Protein AF-A0AAV4A5M7-F1 (afdb_monomer)

Organism: NCBI:txid259542

Structure (mmCIF, N/CA/C/O backbone):
data_AF-A0AAV4A5M7-F1
#
_entry.id   AF-A0AAV4A5M7-F1
#
loop_
_atom_site.group_PDB
_atom_site.id
_atom_site.type_symbol
_atom_site.label_atom_id
_atom_site.label_alt_id
_atom_site.label_comp_id
_atom_site.label_asym_id
_atom_site.label_entity_id
_atom_site.label_seq_id
_atom_site.pdbx_PDB_ins_code
_atom_site.Cartn_x
_atom_site.Cartn_y
_atom_site.Cartn_z
_atom_site.occupancy
_atom_site.B_iso_or_equiv
_atom_site.auth_seq_id
_atom_site.auth_comp_id
_atom_site.auth_asym_id
_atom_site.auth_atom_id
_atom_site.pdbx_PDB_model_num
ATOM 1 N N . MET A 1 1 ? 33.723 -2.035 -19.414 1.00 37.41 1 MET A N 1
ATOM 2 C CA . MET A 1 1 ? 33.988 -0.591 -19.607 1.00 37.41 1 MET A CA 1
ATOM 3 C C . MET A 1 1 ? 35.367 -0.186 -19.081 1.00 37.41 1 MET A C 1
ATOM 5 O O . MET A 1 1 ? 36.107 0.415 -19.837 1.00 37.41 1 MET A O 1
ATOM 9 N N . ASN A 1 2 ? 35.773 -0.587 -17.866 1.00 36.88 2 ASN A N 1
ATOM 10 C CA . ASN A 1 2 ? 37.109 -0.257 -17.332 1.00 36.88 2 ASN A CA 1
ATOM 11 C C . ASN A 1 2 ? 38.280 -1.043 -17.969 1.00 36.88 2 ASN A C 1
ATOM 13 O O . ASN A 1 2 ? 39.365 -0.494 -18.095 1.00 36.88 2 ASN A O 1
ATOM 17 N N . SER A 1 3 ? 38.076 -2.289 -18.425 1.00 40.09 3 SER A N 1
ATOM 18 C CA . SER A 1 3 ? 39.166 -3.067 -19.054 1.00 40.09 3 SER A CA 1
ATOM 19 C C . SER A 1 3 ? 39.588 -2.509 -20.418 1.00 40.09 3 SER A C 1
ATOM 21 O O . SER A 1 3 ? 40.771 -2.465 -20.720 1.00 40.09 3 SER A O 1
ATOM 23 N N . VAL A 1 4 ? 38.630 -2.001 -21.201 1.00 41.47 4 VAL A N 1
ATOM 24 C CA . VAL A 1 4 ? 38.885 -1.367 -22.508 1.00 41.47 4 VAL A CA 1
ATOM 25 C C . VAL A 1 4 ? 39.678 -0.062 -22.344 1.00 41.47 4 VAL A C 1
ATOM 27 O O . VAL A 1 4 ? 40.533 0.251 -23.159 1.00 41.47 4 VAL A O 1
ATOM 30 N N . MET A 1 5 ? 39.452 0.678 -21.252 1.00 37.31 5 MET A N 1
ATOM 31 C CA . MET A 1 5 ? 40.224 1.884 -20.919 1.00 37.31 5 MET A CA 1
ATOM 32 C C . MET A 1 5 ? 41.653 1.569 -20.445 1.00 37.31 5 MET A C 1
ATOM 34 O O . MET A 1 5 ? 42.555 2.365 -20.683 1.00 37.31 5 MET A O 1
ATOM 38 N N . GLN A 1 6 ? 41.881 0.425 -19.794 1.00 49.59 6 GLN A N 1
ATOM 39 C CA . GLN A 1 6 ? 43.205 0.022 -19.295 1.00 49.59 6 GLN A CA 1
ATOM 40 C C . GLN A 1 6 ? 44.143 -0.423 -20.424 1.00 49.59 6 GLN A C 1
ATOM 42 O O . GLN A 1 6 ? 45.321 -0.079 -20.413 1.00 49.59 6 GLN A O 1
ATOM 47 N N . GLU A 1 7 ? 43.604 -1.107 -21.433 1.00 47.38 7 GLU A N 1
ATOM 48 C CA . GLU A 1 7 ? 44.354 -1.541 -22.619 1.00 47.38 7 GLU A CA 1
ATOM 49 C C . GLU A 1 7 ? 44.768 -0.356 -23.513 1.00 47.38 7 GLU A C 1
ATOM 51 O O . GLU A 1 7 ? 45.840 -0.364 -24.108 1.00 47.38 7 GLU A O 1
ATOM 56 N N . VAL A 1 8 ? 43.960 0.711 -23.539 1.00 40.25 8 VAL A N 1
ATOM 57 C CA . VAL A 1 8 ? 44.225 1.934 -24.321 1.00 40.25 8 VAL A CA 1
ATOM 58 C C . VAL A 1 8 ? 45.200 2.894 -23.623 1.00 40.25 8 VAL A C 1
ATOM 60 O O . VAL A 1 8 ? 45.861 3.683 -24.293 1.00 40.25 8 VAL A O 1
ATOM 63 N N . THR A 1 9 ? 45.310 2.852 -22.290 1.00 39.56 9 THR A N 1
ATOM 64 C CA . THR A 1 9 ? 46.079 3.847 -21.508 1.00 39.56 9 THR A CA 1
ATOM 65 C C . THR A 1 9 ? 47.407 3.339 -20.944 1.00 39.56 9 THR A C 1
ATOM 67 O O . THR A 1 9 ? 48.171 4.139 -20.410 1.00 39.56 9 THR A O 1
ATOM 70 N N . GLY A 1 10 ? 47.717 2.042 -21.070 1.00 37.06 10 GLY A N 1
ATOM 71 C CA . GLY A 1 10 ? 49.023 1.474 -20.698 1.00 37.06 10 GLY A CA 1
ATOM 72 C C . GLY A 1 10 ? 49.381 1.571 -19.209 1.00 37.06 10 GLY A C 1
ATOM 73 O O . GLY A 1 10 ? 50.553 1.458 -18.858 1.00 37.06 10 GLY A O 1
ATOM 74 N N . SER A 1 11 ? 48.401 1.801 -18.330 1.00 43.91 11 SER A N 1
ATOM 75 C CA . SER A 1 11 ? 48.633 2.046 -16.904 1.00 43.91 11 SER A CA 1
ATOM 76 C C . SER A 1 11 ? 48.142 0.867 -16.055 1.00 43.91 11 SER A C 1
ATOM 78 O O . SER A 1 11 ? 46.938 0.633 -15.930 1.00 43.91 11 SER A O 1
ATOM 80 N N . GLU A 1 12 ? 49.073 0.132 -15.441 1.00 40.94 12 GLU A N 1
ATOM 81 C CA . GLU A 1 12 ? 48.776 -0.946 -14.489 1.00 40.94 12 GLU A CA 1
ATOM 82 C C . GLU A 1 12 ? 48.535 -0.374 -13.085 1.00 40.94 12 GLU A C 1
ATOM 84 O O . GLU A 1 12 ? 49.472 -0.028 -12.368 1.00 40.94 12 GLU A O 1
ATOM 89 N N . ASN A 1 13 ? 47.271 -0.283 -12.663 1.00 44.12 13 ASN A N 1
ATOM 90 C CA . ASN A 1 13 ? 46.944 0.043 -11.275 1.00 44.12 13 ASN A CA 1
ATOM 91 C C . ASN A 1 13 ? 46.775 -1.240 -10.457 1.00 44.12 13 ASN A C 1
ATOM 93 O O . ASN A 1 13 ? 45.913 -2.077 -10.736 1.00 44.12 13 ASN A O 1
ATOM 97 N N . THR A 1 14 ? 47.590 -1.369 -9.415 1.00 40.16 14 THR A N 1
ATOM 98 C CA . THR A 1 14 ? 47.556 -2.461 -8.446 1.00 40.16 14 THR A CA 1
ATOM 99 C C . THR A 1 14 ? 46.265 -2.428 -7.616 1.00 40.16 14 THR A C 1
ATOM 101 O O . THR A 1 14 ? 45.921 -1.446 -6.965 1.00 40.16 14 THR A O 1
ATOM 104 N N . THR A 1 15 ? 45.530 -3.539 -7.707 1.00 46.00 15 THR A N 1
ATOM 105 C CA . THR A 1 15 ? 44.414 -4.026 -6.873 1.00 46.00 15 THR A CA 1
ATOM 106 C C . THR A 1 15 ? 43.833 -3.069 -5.821 1.00 46.00 15 THR A C 1
ATOM 108 O O . THR A 1 15 ? 44.319 -3.003 -4.693 1.00 46.00 15 THR A O 1
ATOM 111 N N . SER A 1 16 ? 42.680 -2.463 -6.130 1.00 35.56 16 SER A N 1
ATOM 112 C CA . SER A 1 16 ? 41.724 -2.007 -5.110 1.00 35.56 16 SER A CA 1
ATOM 113 C C . SER A 1 16 ? 40.509 -2.947 -5.067 1.00 35.56 16 SER A C 1
ATOM 115 O O . SER A 1 16 ? 40.141 -3.556 -6.071 1.00 35.56 16 SER A O 1
ATOM 117 N N . GLY A 1 17 ? 39.871 -3.093 -3.902 1.00 37.62 17 GLY A N 1
ATOM 118 C CA . GLY A 1 17 ? 38.748 -4.013 -3.641 1.00 37.62 17 GLY A CA 1
ATOM 119 C C . GLY A 1 17 ? 37.460 -3.786 -4.455 1.00 37.62 17 GLY A C 1
ATOM 120 O O . GLY A 1 17 ? 36.424 -4.348 -4.114 1.00 37.62 17 GLY A O 1
ATOM 121 N N . GLN A 1 18 ? 37.504 -2.998 -5.534 1.00 37.72 18 GLN A N 1
ATOM 122 C CA . GLN A 1 18 ? 36.408 -2.778 -6.485 1.00 37.72 18 GLN A CA 1
ATOM 123 C C . GLN A 1 18 ? 36.283 -3.889 -7.553 1.00 37.72 18 GLN A C 1
ATOM 125 O O . GLN A 1 18 ? 35.370 -3.856 -8.375 1.00 37.72 18 GLN A O 1
ATOM 130 N N . HIS A 1 19 ? 37.157 -4.903 -7.532 1.00 44.88 19 HIS A N 1
ATOM 131 C CA . HIS A 1 19 ? 37.256 -5.948 -8.566 1.00 44.88 19 HIS A CA 1
ATOM 132 C C . HIS A 1 19 ? 36.672 -7.320 -8.183 1.00 44.88 19 HIS A C 1
ATOM 134 O O . HIS A 1 19 ? 36.917 -8.312 -8.868 1.00 44.88 19 HIS A O 1
ATOM 140 N N . ALA A 1 20 ? 35.887 -7.423 -7.106 1.00 42.56 20 ALA A N 1
ATOM 141 C CA . ALA A 1 20 ? 35.310 -8.713 -6.712 1.00 42.56 20 ALA A CA 1
ATOM 142 C C . ALA A 1 20 ? 34.324 -9.265 -7.765 1.00 42.56 20 ALA A C 1
ATOM 144 O O . ALA A 1 20 ? 34.299 -10.473 -7.997 1.00 42.56 20 ALA A O 1
ATOM 145 N N . GLU A 1 21 ? 33.553 -8.390 -8.421 1.00 40.50 21 GLU A N 1
ATOM 146 C CA . GLU A 1 21 ? 32.524 -8.719 -9.426 1.00 40.50 21 GLU A CA 1
ATOM 147 C C . GLU A 1 21 ? 33.091 -9.134 -10.797 1.00 40.50 21 GLU A C 1
ATOM 149 O O . GLU A 1 21 ? 32.424 -9.848 -11.534 1.00 40.50 21 GLU A O 1
ATOM 154 N N . SER A 1 22 ? 34.318 -8.732 -11.139 1.00 40.53 22 SER A N 1
ATOM 155 C CA . SER A 1 22 ? 34.935 -8.915 -12.468 1.00 40.53 22 SER A CA 1
ATOM 156 C C . SER A 1 22 ? 36.070 -9.945 -12.488 1.00 40.53 22 SER A C 1
ATOM 158 O O . SER A 1 22 ? 36.848 -10.023 -13.435 1.00 40.53 22 SER A O 1
ATOM 160 N N . SER A 1 23 ? 36.167 -10.765 -11.441 1.00 50.56 23 SER A N 1
ATOM 161 C CA . SER A 1 23 ? 37.119 -11.876 -11.399 1.00 50.56 23 SER A CA 1
ATOM 162 C C . SER A 1 23 ? 36.813 -12.921 -12.480 1.00 50.56 23 SER A C 1
ATOM 164 O O . SER A 1 23 ? 35.653 -13.256 -12.731 1.00 50.56 23 SER A O 1
ATOM 166 N N . GLN A 1 24 ? 37.859 -13.500 -13.082 1.00 45.12 24 GLN A N 1
ATOM 167 C CA . GLN A 1 24 ? 37.725 -14.535 -14.120 1.00 45.12 24 GLN A CA 1
ATOM 168 C C . GLN A 1 24 ? 36.859 -15.726 -13.673 1.00 45.12 24 GLN A C 1
ATOM 170 O O . GLN A 1 24 ? 36.174 -16.336 -14.487 1.00 45.12 24 GLN A O 1
ATOM 175 N N . SER A 1 25 ? 36.838 -16.043 -12.375 1.00 45.31 25 SER A N 1
ATOM 176 C CA . SER A 1 25 ? 36.005 -17.110 -11.805 1.00 45.31 25 SER A CA 1
ATOM 177 C C . SER A 1 25 ? 34.518 -16.752 -11.701 1.00 45.31 25 SER A C 1
ATOM 179 O O . SER A 1 25 ? 33.678 -17.651 -11.677 1.00 45.31 25 SER A O 1
ATOM 181 N N . ARG A 1 26 ? 34.164 -15.464 -11.614 1.00 46.72 26 ARG A N 1
ATOM 182 C CA . ARG A 1 26 ? 32.770 -14.997 -11.693 1.00 46.72 26 ARG A CA 1
ATOM 183 C C . ARG A 1 26 ? 32.325 -14.839 -13.140 1.00 46.72 26 ARG A C 1
ATOM 185 O O . ARG A 1 26 ? 31.263 -15.338 -13.468 1.00 46.72 26 ARG A O 1
ATOM 192 N N . MET A 1 27 ? 33.183 -14.309 -14.015 1.00 46.66 27 MET A N 1
ATOM 193 C CA . MET A 1 27 ? 32.918 -14.269 -15.459 1.00 46.66 27 MET A CA 1
ATOM 194 C C . MET A 1 27 ? 32.701 -15.667 -16.050 1.00 46.66 27 MET A C 1
ATOM 196 O O . MET A 1 27 ? 31.789 -15.849 -16.844 1.00 46.66 27 MET A O 1
ATOM 200 N N . ARG A 1 28 ? 33.494 -16.669 -15.638 1.00 50.44 28 ARG A N 1
ATOM 201 C CA . ARG A 1 28 ? 33.295 -18.065 -16.066 1.00 50.44 28 ARG A CA 1
ATOM 202 C C . ARG A 1 28 ? 31.981 -18.661 -15.567 1.00 50.44 28 ARG A C 1
ATOM 204 O O . ARG A 1 28 ? 31.336 -19.366 -16.326 1.00 50.44 28 ARG A O 1
ATOM 211 N N . ARG A 1 29 ? 31.573 -18.362 -14.329 1.00 58.38 29 ARG A N 1
ATOM 212 C CA . ARG A 1 29 ? 30.274 -18.809 -13.799 1.00 58.38 29 ARG A CA 1
ATOM 213 C C . ARG A 1 29 ? 29.103 -18.121 -14.492 1.00 58.38 29 ARG A C 1
ATOM 215 O O . ARG A 1 29 ? 28.152 -18.798 -14.841 1.00 58.38 29 ARG A O 1
ATOM 222 N N . ASP A 1 30 ? 29.203 -16.822 -14.758 1.00 48.97 30 ASP A N 1
ATOM 223 C CA . ASP A 1 30 ? 28.187 -16.086 -15.517 1.00 48.97 30 ASP A CA 1
ATOM 224 C C . ASP A 1 30 ? 28.075 -16.612 -16.962 1.00 48.97 30 ASP A C 1
ATOM 226 O O . ASP A 1 30 ? 26.974 -16.708 -17.495 1.00 48.97 30 ASP A O 1
ATOM 230 N N . ASP A 1 31 ? 29.197 -16.985 -17.591 1.00 53.38 31 ASP A N 1
ATOM 231 C CA . ASP A 1 31 ? 29.249 -17.603 -18.926 1.00 53.38 31 ASP A CA 1
ATOM 232 C C . ASP A 1 31 ? 28.654 -19.025 -18.931 1.00 53.38 31 ASP A C 1
ATOM 234 O O . ASP A 1 31 ? 27.948 -19.413 -19.860 1.00 53.38 31 ASP A O 1
ATOM 238 N N . GLU A 1 32 ? 28.877 -19.796 -17.869 1.00 57.69 32 GLU A N 1
ATOM 239 C CA . GLU A 1 32 ? 28.305 -21.133 -17.680 1.00 57.69 32 GLU A CA 1
ATOM 240 C C . GLU A 1 32 ? 26.792 -21.082 -17.394 1.00 57.69 32 GLU A C 1
ATOM 242 O O . GLU A 1 32 ? 26.018 -21.795 -18.038 1.00 57.69 32 GLU A O 1
ATOM 247 N N . ASP A 1 33 ? 26.348 -20.165 -16.531 1.00 50.31 33 ASP A N 1
ATOM 248 C CA . ASP A 1 33 ? 24.932 -19.882 -16.273 1.00 50.31 33 ASP A CA 1
ATOM 249 C C . ASP A 1 33 ? 24.232 -19.353 -17.539 1.00 50.31 33 ASP A C 1
ATOM 251 O O . ASP A 1 33 ? 23.087 -19.711 -17.822 1.00 50.31 33 ASP A O 1
ATOM 255 N N . MET A 1 34 ? 24.926 -18.543 -18.347 1.00 44.94 34 MET A N 1
ATOM 256 C CA . MET A 1 34 ? 24.436 -18.042 -19.633 1.00 44.94 34 MET A CA 1
ATOM 257 C C . MET A 1 34 ? 24.297 -19.157 -20.668 1.00 44.94 34 MET A C 1
ATOM 259 O O . MET A 1 34 ? 23.249 -19.240 -21.306 1.00 44.94 34 MET A O 1
ATOM 263 N N . ARG A 1 35 ? 25.279 -20.060 -20.795 1.00 57.34 35 ARG A N 1
ATOM 264 C CA . ARG A 1 35 ? 25.126 -21.260 -21.633 1.00 57.34 35 ARG A CA 1
ATOM 265 C C . ARG A 1 35 ? 23.979 -22.130 -21.145 1.00 57.34 35 ARG A C 1
ATOM 267 O O . ARG A 1 35 ? 23.246 -22.662 -21.967 1.00 57.34 35 ARG A O 1
ATOM 274 N N . SER A 1 36 ? 23.785 -22.251 -19.836 1.00 57.25 36 SER A N 1
ATOM 275 C CA . SER A 1 36 ? 22.663 -22.998 -19.266 1.00 57.25 36 SER A CA 1
ATOM 276 C C . SER A 1 36 ? 21.312 -22.369 -19.633 1.00 57.25 36 SER A C 1
ATOM 278 O O . SER A 1 36 ? 20.412 -23.072 -20.089 1.00 57.25 36 SER A O 1
ATOM 280 N N . LEU A 1 37 ? 21.185 -21.041 -19.531 1.00 51.03 37 LEU A N 1
ATOM 281 C CA . LEU A 1 37 ? 19.976 -20.306 -19.914 1.00 51.03 37 LEU A CA 1
ATOM 282 C C . LEU A 1 37 ? 19.721 -20.342 -21.425 1.00 51.03 37 LEU A C 1
ATOM 284 O O . LEU A 1 37 ? 18.593 -20.594 -21.840 1.00 51.03 37 LEU A O 1
ATOM 288 N N . LEU A 1 38 ? 20.748 -20.118 -22.246 1.00 53.09 38 LEU A N 1
ATOM 289 C CA . LEU A 1 38 ? 20.628 -20.205 -23.700 1.00 53.09 38 LEU A CA 1
ATOM 290 C C . LEU A 1 38 ? 20.297 -21.627 -24.130 1.00 53.09 38 LEU A C 1
ATOM 292 O O . LEU A 1 38 ? 19.385 -21.801 -24.918 1.00 53.09 38 LEU A O 1
ATOM 296 N N . ASN A 1 39 ? 20.940 -22.652 -23.569 1.00 59.16 39 ASN A N 1
ATOM 297 C CA . ASN A 1 39 ? 20.575 -24.041 -23.846 1.00 59.16 39 ASN A CA 1
ATOM 298 C C . ASN A 1 39 ? 19.143 -24.343 -23.395 1.00 59.16 39 ASN A C 1
ATOM 300 O O . ASN A 1 39 ? 18.428 -25.058 -24.091 1.00 59.16 39 ASN A O 1
ATOM 304 N N . PHE A 1 40 ? 18.695 -23.793 -22.263 1.00 54.97 40 PHE A N 1
ATOM 305 C CA . PHE A 1 40 ? 17.314 -23.932 -21.809 1.00 54.97 40 PHE A CA 1
ATOM 306 C C . PHE A 1 40 ? 16.330 -23.295 -22.796 1.00 54.97 40 PHE A C 1
ATOM 308 O O . PHE A 1 40 ? 15.373 -23.957 -23.172 1.00 54.97 40 PHE A O 1
ATOM 315 N N . LEU A 1 41 ? 16.575 -22.062 -23.249 1.00 52.72 41 LEU A N 1
ATOM 316 C CA . LEU A 1 41 ? 15.697 -21.350 -24.186 1.00 52.72 41 LEU A CA 1
ATOM 317 C C . LEU A 1 41 ? 15.788 -21.892 -25.620 1.00 52.72 41 LEU A C 1
ATOM 319 O O . LEU A 1 41 ? 14.773 -21.981 -26.288 1.00 52.72 41 LEU A O 1
ATOM 323 N N . LEU A 1 42 ? 16.965 -22.322 -26.082 1.00 56.66 42 LEU A N 1
ATOM 324 C CA . LEU A 1 42 ? 17.160 -22.926 -27.407 1.00 56.66 42 LEU A CA 1
ATOM 325 C C . LEU A 1 42 ? 16.553 -24.331 -27.492 1.00 56.66 42 LEU A C 1
ATOM 327 O O . LEU A 1 42 ? 16.027 -24.710 -28.531 1.00 56.66 42 LEU A O 1
ATOM 331 N N . SER A 1 43 ? 16.611 -25.115 -26.408 1.00 51.25 43 SER A N 1
ATOM 332 C CA . SER A 1 43 ? 15.965 -26.438 -26.356 1.00 51.25 43 SER A CA 1
ATOM 333 C C . SER A 1 43 ? 14.478 -26.379 -25.998 1.00 51.25 43 SER A C 1
ATOM 335 O O . SER A 1 43 ? 13.777 -27.385 -26.120 1.00 51.25 43 SER A O 1
ATOM 337 N N . ARG A 1 44 ? 13.996 -25.233 -25.503 1.00 55.19 44 ARG A N 1
ATOM 338 C CA . ARG A 1 44 ? 12.624 -25.020 -25.021 1.00 55.19 44 ARG A CA 1
ATOM 339 C C . ARG A 1 44 ? 12.186 -23.603 -25.367 1.00 55.19 44 ARG A C 1
ATOM 341 O O . ARG A 1 44 ? 11.906 -22.814 -24.465 1.00 55.19 44 ARG A O 1
ATOM 348 N N . ASP A 1 45 ? 12.174 -23.292 -26.658 1.00 58.50 45 ASP A N 1
ATOM 349 C CA . ASP A 1 45 ? 11.713 -21.996 -27.145 1.00 58.50 45 ASP A CA 1
ATOM 350 C C . ASP A 1 45 ? 10.236 -21.824 -26.752 1.00 58.50 45 ASP A C 1
ATOM 352 O O . ASP A 1 45 ? 9.390 -22.582 -27.232 1.00 58.50 45 ASP A O 1
ATOM 356 N N . PRO A 1 46 ? 9.900 -20.884 -25.850 1.00 51.94 46 PRO A N 1
ATOM 357 C CA . PRO A 1 46 ? 8.529 -20.696 -25.402 1.00 51.94 46 PRO A CA 1
ATOM 358 C C . PRO A 1 46 ? 7.644 -19.993 -26.447 1.00 51.94 46 PRO A C 1
ATOM 360 O O . PRO A 1 46 ? 6.454 -19.825 -26.185 1.00 51.94 46 PRO A O 1
ATOM 363 N N . PHE A 1 47 ? 8.196 -19.597 -27.604 1.00 53.16 47 PHE A N 1
ATOM 364 C CA . PHE A 1 47 ? 7.465 -19.022 -28.746 1.00 53.16 47 PHE A CA 1
ATOM 365 C C . PHE A 1 47 ? 7.476 -19.911 -29.982 1.00 53.16 47 PHE A C 1
ATOM 367 O O . PHE A 1 47 ? 6.809 -19.579 -30.965 1.00 53.16 47 PHE A O 1
ATOM 374 N N . ALA A 1 48 ? 8.201 -21.031 -29.953 1.00 60.16 48 ALA A N 1
ATOM 375 C CA . ALA A 1 48 ? 8.046 -22.037 -30.984 1.00 60.16 48 ALA A CA 1
ATOM 376 C C . ALA A 1 48 ? 6.600 -22.534 -30.943 1.00 60.16 48 ALA A C 1
ATOM 378 O O . ALA A 1 48 ? 6.055 -22.831 -29.878 1.00 60.16 48 ALA A O 1
ATOM 379 N N . TRP A 1 49 ? 5.970 -22.585 -32.112 1.00 51.06 49 TRP A N 1
ATOM 380 C CA . TRP A 1 49 ? 4.617 -23.098 -32.227 1.00 51.06 49 TRP A CA 1
ATOM 381 C C . TRP A 1 49 ? 4.613 -24.574 -31.804 1.00 51.06 49 TRP A C 1
ATOM 383 O O . TRP A 1 49 ? 5.238 -25.417 -32.447 1.00 51.06 49 TRP A O 1
ATOM 393 N N . ASP A 1 50 ? 3.953 -24.856 -30.685 1.00 63.97 50 ASP A N 1
ATOM 394 C CA . ASP A 1 50 ? 3.801 -26.177 -30.079 1.00 63.97 50 ASP A CA 1
ATOM 395 C C . ASP A 1 50 ? 2.311 -26.332 -29.743 1.00 63.97 50 ASP A C 1
ATOM 397 O O . ASP A 1 50 ? 1.719 -25.465 -29.096 1.00 63.97 50 ASP A O 1
ATOM 401 N N . GLU A 1 51 ? 1.681 -27.411 -30.215 1.00 64.19 51 GLU A N 1
ATOM 402 C CA . GLU A 1 51 ? 0.275 -27.718 -29.908 1.00 64.19 51 GLU A CA 1
ATOM 403 C C . GLU A 1 51 ? 0.082 -28.087 -28.427 1.00 64.19 51 GLU A C 1
ATOM 405 O O . GLU A 1 51 ? -1.043 -28.115 -27.926 1.00 64.19 51 GLU A O 1
ATOM 410 N N . THR A 1 52 ? 1.171 -28.378 -27.708 1.00 67.94 52 THR A N 1
ATOM 411 C CA . THR A 1 52 ? 1.142 -28.794 -26.310 1.00 67.94 52 THR A CA 1
ATOM 412 C C . THR A 1 52 ? 1.396 -27.625 -25.356 1.00 67.94 52 THR A C 1
ATOM 414 O O . THR A 1 52 ? 2.328 -26.835 -25.509 1.00 67.94 52 THR A O 1
ATOM 417 N N . LEU A 1 53 ? 0.582 -27.519 -24.303 1.00 65.56 53 LEU A N 1
ATOM 418 C CA . LEU A 1 53 ? 0.786 -26.508 -23.264 1.00 65.56 53 LEU A CA 1
ATOM 419 C C . LEU A 1 53 ? 1.988 -26.882 -22.407 1.00 65.56 53 LEU A C 1
ATOM 421 O O . LEU A 1 53 ? 2.069 -28.001 -21.917 1.00 65.56 53 LEU A O 1
ATOM 425 N N . ARG A 1 54 ? 2.910 -25.952 -22.158 1.00 65.12 54 ARG A N 1
ATOM 426 C CA . ARG A 1 54 ? 4.120 -26.222 -21.369 1.00 65.12 54 ARG A CA 1
ATOM 427 C C . ARG A 1 54 ? 4.317 -25.183 -20.277 1.00 65.12 54 ARG A C 1
ATOM 429 O O . ARG A 1 54 ? 4.183 -23.984 -20.499 1.00 65.12 54 ARG A O 1
ATOM 436 N N . SER A 1 55 ? 4.685 -25.630 -19.078 1.00 61.06 55 SER A N 1
ATOM 437 C CA . SER A 1 55 ? 5.108 -24.710 -18.019 1.00 61.06 55 SER A CA 1
ATOM 438 C C . SER A 1 55 ? 6.461 -24.100 -18.360 1.00 61.06 55 SER A C 1
ATOM 440 O O . SER A 1 55 ? 7.459 -24.808 -18.461 1.00 61.06 55 SER A O 1
ATOM 442 N N . ILE A 1 56 ? 6.517 -22.772 -18.436 1.00 53.12 56 ILE A N 1
ATOM 443 C CA . ILE A 1 56 ? 7.760 -22.014 -18.643 1.00 53.12 56 ILE A CA 1
ATOM 444 C C . ILE A 1 56 ? 8.721 -22.185 -17.449 1.00 53.12 56 ILE A C 1
ATOM 446 O O . ILE A 1 56 ? 9.938 -22.171 -17.609 1.00 53.12 56 ILE A O 1
ATOM 450 N N . SER A 1 57 ? 8.194 -22.398 -16.237 1.00 46.62 57 SER A N 1
ATOM 451 C CA . SER A 1 57 ? 9.004 -22.478 -15.012 1.00 46.62 57 SER A CA 1
ATOM 452 C C . SER A 1 57 ? 9.641 -23.852 -14.776 1.00 46.62 57 SER A C 1
ATOM 454 O O . SER A 1 57 ? 10.708 -23.937 -14.165 1.00 46.62 57 SER A O 1
ATOM 456 N N . THR A 1 58 ? 9.001 -24.928 -15.246 1.00 53.41 58 THR A N 1
ATOM 457 C CA . THR A 1 58 ? 9.451 -26.318 -15.037 1.00 53.41 58 THR A CA 1
ATOM 458 C C . THR A 1 58 ? 9.820 -27.033 -16.336 1.00 53.41 58 THR A C 1
ATOM 460 O O . THR A 1 58 ? 10.523 -28.041 -16.302 1.00 53.41 58 THR A O 1
ATOM 463 N N . GLY A 1 59 ? 9.379 -26.522 -17.487 1.00 54.06 59 GLY A N 1
ATOM 464 C CA . GLY A 1 59 ? 9.478 -27.184 -18.787 1.00 54.06 59 GLY A CA 1
ATOM 465 C C . GLY A 1 59 ? 8.577 -28.411 -18.932 1.00 54.06 59 GLY A C 1
ATOM 466 O O . GLY A 1 59 ? 8.724 -29.135 -19.910 1.00 54.06 59 GLY A O 1
ATOM 467 N N . VAL A 1 60 ? 7.685 -28.666 -17.968 1.00 60.78 60 VAL A N 1
ATOM 468 C CA . VAL A 1 60 ? 6.760 -29.806 -17.994 1.00 60.78 60 VAL A CA 1
ATOM 469 C C . VAL A 1 60 ? 5.659 -29.524 -19.006 1.00 60.78 60 VAL A C 1
ATOM 471 O O . VAL A 1 60 ? 4.989 -28.493 -18.909 1.00 60.78 60 VAL A O 1
ATOM 474 N N . THR A 1 61 ? 5.491 -30.432 -19.961 1.00 67.19 61 THR A N 1
ATOM 475 C CA . THR A 1 61 ? 4.352 -30.441 -20.876 1.00 67.19 61 THR A CA 1
ATOM 476 C C . THR A 1 61 ? 3.113 -30.895 -20.120 1.00 67.19 61 THR A C 1
ATOM 478 O O . THR A 1 61 ? 3.153 -31.852 -19.346 1.00 67.19 61 THR A O 1
ATOM 481 N N . ALA A 1 62 ? 2.034 -30.158 -20.301 1.00 67.44 62 ALA A N 1
ATOM 482 C CA . ALA A 1 62 ? 0.773 -30.379 -19.650 1.00 67.44 62 ALA A CA 1
ATOM 483 C C . ALA A 1 62 ? 0.090 -31.623 -20.207 1.00 67.44 62 ALA A C 1
ATOM 485 O O . ALA A 1 62 ? 0.151 -31.914 -21.401 1.00 67.44 62 ALA A O 1
ATOM 486 N N . ASP A 1 63 ? -0.567 -32.348 -19.310 1.00 69.81 63 ASP A N 1
ATOM 487 C CA . ASP A 1 63 ? -1.451 -33.443 -19.683 1.00 69.81 63 ASP A CA 1
ATOM 488 C C . ASP A 1 63 ? -2.659 -32.896 -20.468 1.00 69.81 63 ASP A C 1
ATOM 490 O O . ASP A 1 63 ? -3.052 -31.744 -20.285 1.00 69.81 63 ASP A O 1
ATOM 494 N N . GLN A 1 64 ? -3.286 -33.724 -21.302 1.00 71.62 64 GLN A N 1
ATOM 495 C CA . GLN A 1 64 ? -4.418 -33.351 -22.162 1.00 71.62 64 GLN A CA 1
ATOM 496 C C . GLN A 1 64 ? -5.625 -32.814 -21.377 1.00 71.62 64 GLN A C 1
ATOM 498 O O . GLN A 1 64 ? -6.484 -32.134 -21.932 1.00 71.62 64 GLN A O 1
ATOM 503 N N . ILE A 1 65 ? -5.701 -33.122 -20.080 1.00 71.00 65 ILE A N 1
ATOM 504 C CA . ILE A 1 65 ? -6.751 -32.632 -19.182 1.00 71.00 65 ILE A CA 1
ATOM 505 C C . ILE A 1 65 ? -6.553 -31.173 -18.753 1.00 71.00 65 ILE A C 1
ATOM 507 O O . ILE A 1 65 ? -7.478 -30.588 -18.203 1.00 71.00 65 ILE A O 1
ATOM 511 N N . VAL A 1 66 ? -5.361 -30.603 -18.940 1.00 74.56 66 VAL A N 1
ATOM 512 C CA . VAL A 1 66 ? -5.005 -29.245 -18.519 1.00 74.56 66 VAL A CA 1
ATOM 513 C C . VAL A 1 66 ? -5.449 -28.251 -19.590 1.00 74.56 66 VAL A C 1
ATOM 515 O O . VAL A 1 66 ? -5.090 -28.395 -20.752 1.00 74.56 66 VAL A O 1
ATOM 518 N N . SER A 1 67 ? -6.200 -27.221 -19.198 1.00 76.50 67 SER A N 1
ATOM 519 C CA . SER A 1 67 ? -6.861 -26.302 -20.137 1.00 76.50 67 SER A CA 1
ATOM 520 C C . SER A 1 67 ? -6.798 -24.796 -19.777 1.00 76.50 67 SER A C 1
ATOM 522 O O . SER A 1 67 ? -7.813 -24.102 -19.915 1.00 76.50 67 SER A O 1
ATOM 524 N N . PRO A 1 68 ? -5.685 -24.252 -19.234 1.00 74.38 68 PRO A N 1
ATOM 525 C CA . PRO A 1 68 ? -5.572 -22.846 -18.840 1.00 74.38 68 PRO A CA 1
ATOM 526 C C . PRO A 1 68 ? -5.665 -21.862 -20.010 1.00 74.38 68 PRO A C 1
ATOM 528 O O . PRO A 1 68 ? -6.123 -20.739 -19.826 1.00 74.38 68 PRO A O 1
ATOM 531 N N . ASP A 1 69 ? -5.276 -22.281 -21.206 1.00 74.88 69 ASP A N 1
ATOM 532 C CA . ASP A 1 69 ? -5.435 -21.557 -22.469 1.00 74.88 69 ASP A CA 1
ATOM 533 C C . ASP A 1 69 ? -6.904 -21.258 -22.804 1.00 74.88 69 ASP A C 1
ATOM 535 O O . ASP A 1 69 ? -7.231 -20.191 -23.321 1.00 74.88 69 ASP A O 1
ATOM 539 N N . ARG A 1 70 ? -7.815 -22.151 -22.407 1.00 74.88 70 ARG A N 1
ATOM 540 C CA . ARG A 1 70 ? -9.263 -22.022 -22.630 1.00 74.88 70 ARG A CA 1
ATOM 541 C C . ARG A 1 70 ? -9.985 -21.269 -21.515 1.00 74.88 70 ARG A C 1
ATOM 543 O O . ARG A 1 70 ? -11.216 -21.252 -21.474 1.00 74.88 70 ARG A O 1
ATOM 550 N N . ALA A 1 71 ? -9.255 -20.619 -20.605 1.00 78.44 71 ALA A N 1
ATOM 551 C CA . ALA A 1 71 ? -9.845 -19.980 -19.428 1.00 78.44 71 ALA A CA 1
ATOM 552 C C . ALA A 1 71 ? -10.926 -18.947 -19.760 1.00 78.44 71 ALA A C 1
ATOM 554 O O . ALA A 1 71 ? -11.931 -18.856 -19.055 1.00 78.44 71 ALA A O 1
ATOM 555 N N . LYS A 1 72 ? -10.755 -18.210 -20.861 1.00 72.62 72 LYS A N 1
ATOM 556 C CA . LYS A 1 72 ? -11.745 -17.241 -21.338 1.00 72.62 72 LYS A CA 1
ATOM 557 C C . LYS A 1 72 ? -13.044 -17.920 -21.784 1.00 72.62 72 LYS A C 1
ATOM 559 O O . LYS A 1 72 ? -14.119 -17.486 -21.385 1.00 72.62 72 LYS A O 1
ATOM 564 N N . GLU A 1 73 ? -12.952 -18.988 -22.572 1.00 82.25 73 GLU A N 1
ATOM 565 C CA . GLU A 1 73 ? -14.112 -19.749 -23.059 1.00 82.25 73 GLU A CA 1
ATOM 566 C C . GLU A 1 73 ? -14.877 -20.402 -21.906 1.00 82.25 73 GLU A C 1
ATOM 568 O O . GLU A 1 73 ? -16.096 -20.277 -21.813 1.00 82.25 73 GLU A O 1
ATOM 573 N N . VAL A 1 74 ? -14.145 -21.042 -20.989 1.00 82.62 74 VAL A N 1
ATOM 574 C CA . VAL A 1 74 ? -14.713 -21.662 -19.785 1.00 82.62 74 VAL A CA 1
ATOM 575 C C . VAL A 1 74 ? -15.384 -20.606 -18.904 1.00 82.62 74 VAL A C 1
ATOM 577 O O . VAL A 1 74 ? -16.489 -20.824 -18.416 1.00 82.62 74 VAL A O 1
ATOM 580 N N . GLY A 1 75 ? -14.766 -19.431 -18.756 1.00 81.06 75 GLY A N 1
ATOM 581 C CA . GLY A 1 75 ? -15.356 -18.296 -18.048 1.00 81.06 75 GLY A CA 1
ATOM 582 C C . GLY A 1 75 ? -16.683 -17.841 -18.659 1.00 81.06 75 GLY A C 1
ATOM 583 O O . GLY A 1 75 ? -17.657 -17.672 -17.929 1.00 81.06 75 GLY A O 1
ATOM 584 N N . TYR A 1 76 ? -16.763 -17.706 -19.987 1.00 83.88 76 TYR A N 1
ATOM 585 C CA . TYR A 1 76 ? -18.020 -17.364 -20.662 1.00 83.88 76 TYR A CA 1
ATOM 586 C C . TYR A 1 76 ? -19.092 -18.445 -20.509 1.00 83.88 76 TYR A C 1
ATOM 588 O O . TYR A 1 76 ? -20.246 -18.106 -20.269 1.00 83.88 76 TYR A O 1
ATOM 596 N N . ALA A 1 77 ? -18.729 -19.726 -20.586 1.00 83.94 77 ALA A N 1
ATOM 597 C CA . ALA A 1 77 ? -19.675 -20.821 -20.369 1.00 83.94 77 ALA A CA 1
ATOM 598 C C . ALA A 1 77 ? -20.248 -20.811 -18.940 1.00 83.94 77 ALA A C 1
ATOM 600 O O . ALA A 1 77 ? -21.448 -21.011 -18.750 1.00 83.94 77 ALA A O 1
ATOM 601 N N . ILE A 1 78 ? -19.411 -20.511 -17.939 1.00 83.56 78 ILE A N 1
ATOM 602 C CA . ILE A 1 78 ? -19.857 -20.337 -16.552 1.00 83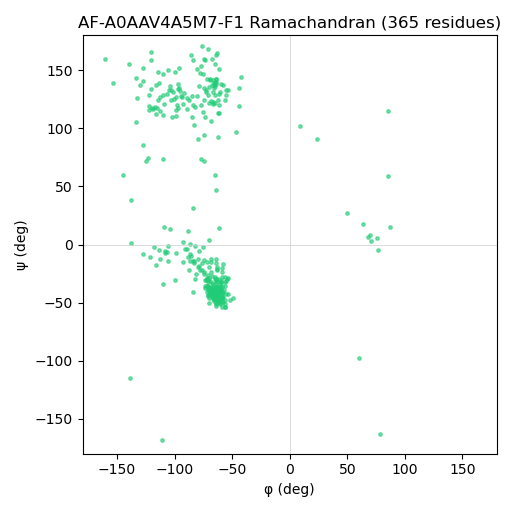.56 78 ILE A CA 1
ATOM 603 C C . ILE A 1 78 ? -20.806 -19.137 -16.445 1.00 83.56 78 ILE A C 1
ATOM 605 O O . ILE A 1 78 ? -21.876 -19.265 -15.858 1.00 83.56 78 ILE A O 1
ATOM 609 N N . LEU A 1 79 ? -20.466 -17.994 -17.046 1.00 83.19 79 LEU A N 1
ATOM 610 C CA . LEU A 1 79 ? -21.338 -16.813 -17.047 1.00 83.19 79 LEU A CA 1
ATOM 611 C C . LEU A 1 79 ? -22.689 -17.083 -17.723 1.00 83.19 79 LEU A C 1
ATOM 613 O O . LEU A 1 79 ? -23.715 -16.601 -17.251 1.00 83.19 79 LEU A O 1
ATOM 617 N N . GLU A 1 80 ? -22.711 -17.885 -18.785 1.00 84.44 80 GLU A N 1
ATOM 618 C CA . GLU A 1 80 ? -23.955 -18.294 -19.439 1.00 84.44 80 GLU A CA 1
ATOM 619 C C . GLU A 1 80 ? -24.805 -19.174 -18.516 1.00 84.44 80 GLU A C 1
ATOM 621 O O . GLU A 1 80 ? -26.004 -18.951 -18.385 1.00 84.44 80 GLU A O 1
ATOM 626 N N . SER A 1 81 ? -24.184 -20.110 -17.790 1.00 81.56 81 SER A N 1
ATOM 627 C CA . SER A 1 81 ? -24.881 -20.952 -16.804 1.00 81.56 81 SER A CA 1
ATOM 628 C C . SER A 1 81 ? -25.380 -20.194 -15.564 1.00 81.56 81 SER A C 1
ATOM 630 O O . SER A 1 81 ? -26.187 -20.718 -14.794 1.00 81.56 81 SER A O 1
ATOM 632 N N . MET A 1 82 ? -24.926 -18.952 -15.373 1.00 82.25 82 MET A N 1
ATOM 633 C CA . MET A 1 82 ? -25.424 -18.053 -14.332 1.00 82.25 82 MET A CA 1
ATOM 634 C C . MET A 1 82 ? -26.688 -17.298 -14.752 1.00 82.25 82 MET A C 1
ATOM 636 O O . MET A 1 82 ? -27.351 -16.729 -13.882 1.00 82.25 82 MET A O 1
ATOM 640 N N . LYS A 1 83 ? -27.041 -17.277 -16.045 1.00 76.25 83 LYS A N 1
ATOM 641 C CA . LYS A 1 83 ? -28.305 -16.677 -16.480 1.00 76.25 83 LYS A CA 1
ATOM 642 C C . LYS A 1 83 ? -29.464 -17.402 -15.798 1.00 76.25 83 LYS A C 1
ATOM 644 O O . LYS A 1 83 ? -29.435 -18.616 -15.617 1.00 76.25 83 LYS A O 1
ATOM 649 N N . ASP A 1 84 ? -30.435 -16.617 -15.347 1.00 77.69 84 ASP A N 1
ATOM 650 C CA . ASP A 1 84 ? -31.640 -17.065 -14.638 1.00 77.69 84 ASP A CA 1
ATOM 651 C C . ASP A 1 84 ? -31.421 -17.652 -13.229 1.00 77.69 84 ASP A C 1
ATOM 653 O O . ASP A 1 84 ? -32.378 -18.081 -12.584 1.00 77.69 84 ASP A O 1
ATOM 657 N N . ASN A 1 85 ? -30.195 -17.588 -12.693 1.00 76.81 85 ASN A N 1
ATOM 658 C CA . ASN A 1 85 ? -29.895 -17.926 -11.302 1.00 76.81 85 ASN A CA 1
ATOM 659 C C . ASN A 1 85 ? -29.669 -16.664 -10.458 1.00 76.81 85 ASN A C 1
ATOM 661 O O . ASN A 1 85 ? -28.951 -15.741 -10.848 1.00 76.81 85 ASN A O 1
ATOM 665 N N . ALA A 1 86 ? -30.238 -16.629 -9.251 1.00 76.38 86 ALA A N 1
ATOM 666 C CA . ALA A 1 86 ? -29.920 -15.579 -8.293 1.00 76.38 86 ALA A CA 1
ATOM 667 C C . ALA A 1 86 ? -28.449 -15.696 -7.856 1.00 76.38 86 ALA A C 1
ATOM 669 O O . ALA A 1 86 ? -27.970 -16.778 -7.515 1.00 76.38 86 ALA A O 1
ATOM 670 N N . VAL A 1 87 ? -27.736 -14.565 -7.812 1.00 68.06 87 VAL A N 1
ATOM 671 C CA . VAL A 1 87 ? -26.286 -14.500 -7.521 1.00 68.06 87 VAL A CA 1
ATOM 672 C C . VAL A 1 87 ? -25.906 -15.200 -6.206 1.00 68.06 87 VAL A C 1
ATOM 674 O O . VAL A 1 87 ? -24.800 -15.715 -6.082 1.00 68.06 87 VAL A O 1
ATOM 677 N N . LYS A 1 88 ? -26.818 -15.242 -5.226 1.00 73.25 88 LYS A N 1
ATOM 678 C CA . LYS A 1 88 ? -26.592 -15.872 -3.915 1.00 73.25 88 LYS A CA 1
ATOM 679 C C . LYS A 1 88 ? -26.732 -17.398 -3.916 1.00 73.25 88 LYS A C 1
ATOM 681 O O . LYS A 1 88 ? -26.212 -18.033 -3.005 1.00 73.25 88 LYS A O 1
ATOM 686 N N . ASP A 1 89 ? -27.397 -17.962 -4.920 1.00 74.75 89 ASP A N 1
ATOM 687 C CA . ASP A 1 89 ? -27.773 -19.379 -4.958 1.00 74.75 89 ASP A CA 1
ATOM 688 C C . ASP A 1 89 ? -26.905 -20.183 -5.942 1.00 74.75 89 ASP A C 1
ATOM 690 O O . ASP A 1 89 ? -26.864 -21.416 -5.899 1.00 74.75 89 ASP A O 1
ATOM 694 N N . TYR A 1 90 ? -26.158 -19.496 -6.811 1.00 76.44 90 TYR A N 1
ATOM 695 C CA . TYR A 1 90 ? -25.261 -20.137 -7.764 1.00 76.44 90 TYR A CA 1
ATOM 696 C C . TYR A 1 90 ? -23.961 -20.607 -7.093 1.00 76.44 90 TYR A C 1
ATOM 698 O O . TYR A 1 90 ? -23.185 -19.814 -6.560 1.00 76.44 90 TYR A O 1
ATOM 706 N N . THR A 1 91 ? -23.689 -21.913 -7.152 1.00 76.94 91 THR A N 1
ATOM 707 C CA . THR A 1 91 ? -22.461 -22.513 -6.608 1.00 76.94 91 THR A CA 1
ATOM 708 C C . THR A 1 91 ? -21.542 -22.981 -7.731 1.00 76.94 91 THR A C 1
ATOM 710 O O . THR A 1 91 ? -21.901 -23.869 -8.505 1.00 76.94 91 THR A O 1
ATOM 713 N N . PHE A 1 92 ? -20.317 -22.452 -7.773 1.00 76.00 92 PHE A N 1
ATOM 714 C CA . PHE A 1 92 ? -19.300 -22.878 -8.734 1.00 76.00 92 PHE A CA 1
ATOM 715 C C . PHE A 1 92 ? -18.878 -24.331 -8.502 1.00 76.00 92 PHE A C 1
ATOM 717 O O . PHE A 1 92 ? -18.475 -24.723 -7.403 1.00 76.00 92 PHE A O 1
ATOM 724 N N . ARG A 1 93 ? -18.912 -25.138 -9.562 1.00 73.12 93 ARG A N 1
ATOM 725 C CA . ARG A 1 93 ? -18.517 -26.546 -9.510 1.00 73.12 93 ARG A CA 1
ATOM 726 C C . ARG A 1 93 ? -17.090 -26.707 -10.014 1.00 73.12 93 ARG A C 1
ATOM 728 O O . ARG A 1 93 ? -16.780 -26.348 -11.141 1.00 73.12 93 ARG A O 1
ATOM 735 N N . ARG A 1 94 ? -16.228 -27.345 -9.216 1.00 67.75 94 ARG A N 1
ATOM 736 C CA . ARG A 1 94 ? -14.814 -27.587 -9.578 1.00 67.75 94 ARG A CA 1
ATOM 737 C C . ARG A 1 94 ? -14.621 -28.328 -10.905 1.00 67.75 94 ARG A C 1
ATOM 739 O O . ARG A 1 94 ? -13.634 -28.088 -11.579 1.00 67.75 94 ARG A O 1
ATOM 746 N N . LYS A 1 95 ? -15.552 -29.210 -11.283 1.00 73.69 95 LYS A N 1
ATOM 747 C CA . LYS A 1 95 ? -15.516 -29.946 -12.562 1.00 73.69 95 LYS A CA 1
ATOM 748 C C . LYS A 1 95 ? -15.776 -29.070 -13.797 1.00 73.69 95 LYS A C 1
ATOM 750 O O . LYS A 1 95 ? -15.481 -29.496 -14.902 1.00 73.69 95 LYS A O 1
ATOM 755 N N . GLU A 1 96 ? -16.380 -27.900 -13.603 1.00 74.12 96 GLU A N 1
ATOM 756 C CA . GLU A 1 96 ? -16.714 -26.933 -14.658 1.00 74.12 96 GLU A CA 1
ATOM 757 C C . GLU A 1 96 ? -15.668 -25.808 -14.735 1.00 74.12 96 GLU A C 1
ATOM 759 O O . GLU A 1 96 ? -15.708 -24.985 -15.641 1.00 74.12 96 GLU A O 1
ATOM 764 N N . GLN A 1 97 ? -14.724 -25.769 -13.789 1.00 78.94 97 GLN A N 1
ATOM 765 C CA . GLN A 1 97 ? -13.623 -24.814 -13.772 1.00 78.94 97 GLN A CA 1
ATOM 766 C C . GLN A 1 97 ? -12.460 -25.296 -14.640 1.00 78.94 97 GLN A C 1
ATOM 768 O O . GLN A 1 97 ? -12.282 -26.486 -14.894 1.00 78.94 97 GLN A O 1
ATOM 773 N N . VAL A 1 98 ? -11.630 -24.339 -15.041 1.00 74.38 98 VAL A N 1
ATOM 774 C CA . VAL A 1 98 ? -10.373 -24.576 -15.749 1.00 74.38 98 VAL A CA 1
ATOM 775 C C . VAL A 1 98 ? -9.479 -25.520 -14.952 1.00 74.38 98 VAL A C 1
ATOM 777 O O . VAL A 1 98 ? -9.180 -25.273 -13.781 1.00 74.38 98 VAL A O 1
ATOM 780 N N . VAL A 1 99 ? -8.997 -26.572 -15.609 1.00 70.56 99 VAL A N 1
ATOM 781 C CA . VAL A 1 99 ? -8.020 -27.485 -15.022 1.00 70.56 99 VAL A CA 1
ATOM 782 C C . VAL A 1 99 ? -6.635 -26.895 -15.240 1.00 70.56 99 VAL A C 1
ATOM 784 O O . VAL A 1 99 ? -6.134 -26.814 -16.359 1.00 70.56 99 VAL A O 1
ATOM 787 N N . THR A 1 100 ? -6.014 -26.442 -14.161 1.00 67.94 100 THR A N 1
ATOM 788 C CA . THR A 1 100 ? -4.634 -25.961 -14.184 1.00 67.94 100 THR A CA 1
ATOM 789 C C . THR A 1 100 ? -3.666 -27.128 -14.005 1.00 67.94 100 THR A C 1
ATOM 791 O O . THR A 1 100 ? -4.052 -28.208 -13.551 1.00 67.94 100 THR A O 1
ATOM 794 N N . MET A 1 101 ? -2.389 -26.925 -14.339 1.00 61.84 101 MET A N 1
ATOM 795 C CA . MET A 1 101 ? -1.343 -27.892 -14.000 1.00 61.84 101 MET A CA 1
ATOM 796 C C . MET A 1 101 ? -1.220 -28.028 -12.480 1.00 61.84 101 MET A C 1
AT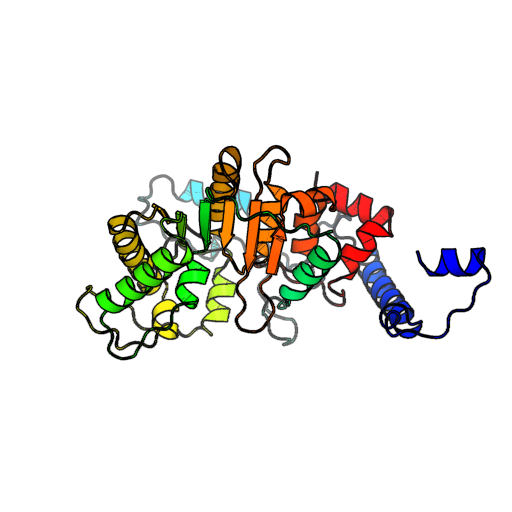OM 798 O O . MET A 1 101 ? -0.519 -27.265 -11.817 1.00 61.84 101 MET A O 1
ATOM 802 N N . GLY A 1 102 ? -1.938 -29.001 -11.924 1.00 50.84 102 GLY A N 1
ATOM 803 C CA . GLY A 1 102 ? -1.824 -29.424 -10.538 1.00 50.84 102 GLY A CA 1
ATOM 804 C C . GLY A 1 102 ? -0.603 -30.322 -10.353 1.00 50.84 102 GLY A C 1
ATOM 805 O O . GLY A 1 102 ? -0.365 -31.225 -11.146 1.00 50.84 102 GLY A O 1
ATOM 806 N N . VAL A 1 103 ? 0.151 -30.085 -9.278 1.00 42.75 103 VAL A N 1
ATOM 807 C CA . VAL A 1 103 ? 1.382 -30.778 -8.849 1.00 42.75 103 VAL A CA 1
ATOM 808 C C . VAL A 1 103 ? 1.125 -32.250 -8.472 1.00 42.75 103 VAL A C 1
ATOM 810 O O . VAL A 1 103 ? 1.339 -32.671 -7.335 1.00 42.75 103 VAL A O 1
ATOM 813 N N . LYS A 1 104 ? 0.624 -33.068 -9.395 1.00 35.78 104 LYS A N 1
ATOM 814 C CA . LYS A 1 104 ? 0.500 -34.513 -9.203 1.00 35.78 104 LYS A CA 1
ATOM 815 C C . LYS A 1 104 ? 1.398 -35.222 -10.209 1.00 35.78 104 LYS A C 1
ATOM 817 O O . LYS A 1 104 ? 1.135 -35.196 -11.398 1.00 35.78 104 LYS A O 1
ATOM 822 N N . ALA A 1 105 ? 2.429 -35.866 -9.659 1.00 31.59 105 ALA A N 1
ATOM 823 C CA . ALA A 1 105 ? 3.422 -36.720 -10.318 1.00 31.59 105 ALA A CA 1
ATOM 824 C C . ALA A 1 105 ? 4.650 -36.030 -10.947 1.00 31.59 105 ALA A C 1
ATOM 826 O O . ALA A 1 105 ? 4.995 -36.250 -12.098 1.00 31.59 105 ALA A O 1
ATOM 827 N N . SER A 1 106 ? 5.414 -35.305 -10.130 1.00 27.05 106 SER A N 1
ATOM 828 C CA . SER A 1 106 ? 6.876 -35.244 -10.286 1.00 27.05 106 SER A CA 1
ATOM 829 C C . SER A 1 106 ? 7.503 -34.939 -8.923 1.00 27.05 106 SER A C 1
ATOM 831 O O . SER A 1 106 ? 6.922 -34.201 -8.131 1.00 27.05 106 SER A O 1
ATOM 833 N N . ALA A 1 107 ? 8.611 -35.613 -8.616 1.00 26.81 107 ALA A N 1
ATOM 834 C CA . ALA A 1 107 ? 9.196 -35.799 -7.288 1.00 26.81 107 ALA A CA 1
ATOM 835 C C . ALA A 1 107 ? 9.209 -34.557 -6.372 1.00 26.81 107 ALA A C 1
ATOM 837 O O . ALA A 1 107 ? 9.445 -33.436 -6.817 1.00 26.81 107 ALA A O 1
ATOM 838 N N . LYS A 1 108 ? 9.004 -34.798 -5.066 1.00 28.39 108 LYS A N 1
ATOM 839 C CA . LYS A 1 108 ? 9.094 -33.818 -3.971 1.00 28.39 108 LYS A CA 1
ATOM 840 C C . LYS A 1 108 ? 10.370 -32.968 -4.075 1.00 28.39 108 LYS A C 1
ATOM 842 O O . LYS A 1 108 ? 11.414 -33.341 -3.553 1.00 28.39 108 LYS A O 1
ATOM 847 N N . VAL A 1 109 ? 10.237 -31.784 -4.657 1.00 30.52 109 VAL A N 1
ATOM 848 C CA . VAL A 1 109 ? 10.991 -30.590 -4.276 1.00 30.52 109 VAL A CA 1
ATOM 849 C C . 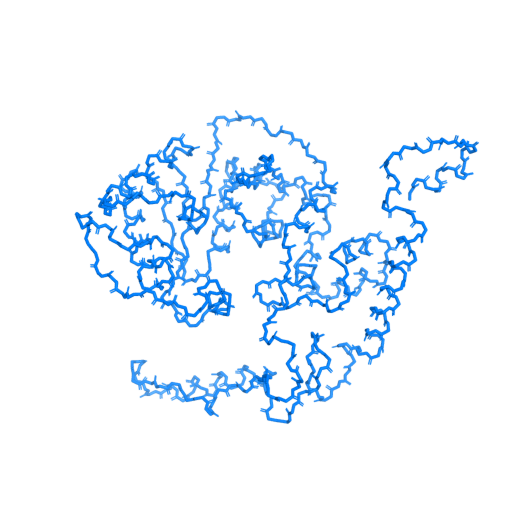VAL A 1 109 ? 9.933 -29.522 -4.048 1.00 30.52 109 VAL A C 1
ATOM 851 O O . VAL A 1 109 ? 9.509 -28.848 -4.976 1.00 30.52 109 VAL A O 1
ATOM 854 N N . ASP A 1 110 ? 9.426 -29.537 -2.816 1.00 35.22 110 ASP A N 1
ATOM 855 C CA . ASP A 1 110 ? 8.564 -28.555 -2.153 1.00 35.22 110 ASP A CA 1
ATOM 856 C C . ASP A 1 110 ? 7.739 -27.665 -3.099 1.00 35.22 110 ASP A C 1
ATOM 858 O O . ASP A 1 110 ? 8.207 -26.618 -3.536 1.00 35.22 110 ASP A O 1
ATOM 862 N N . GLY A 1 111 ? 6.520 -28.118 -3.432 1.00 37.06 111 GLY A N 1
ATOM 863 C CA . GLY A 1 111 ? 5.586 -27.561 -4.428 1.00 37.06 111 GLY A CA 1
ATOM 864 C C . GLY A 1 111 ? 5.049 -26.148 -4.149 1.00 37.06 111 GLY A C 1
ATOM 865 O O . GLY A 1 111 ? 3.853 -25.899 -4.275 1.00 37.06 111 GLY A O 1
ATOM 866 N N . LEU A 1 112 ? 5.929 -25.224 -3.783 1.00 37.66 112 LEU A N 1
ATOM 867 C CA . LEU A 1 112 ? 5.719 -23.795 -3.633 1.00 37.66 112 LEU A CA 1
ATOM 868 C C . LEU A 1 112 ? 6.478 -23.066 -4.750 1.00 37.66 112 LEU A C 1
ATOM 870 O O . LEU A 1 112 ? 7.565 -23.481 -5.158 1.00 37.66 112 LEU A O 1
ATOM 874 N N . LEU A 1 113 ? 5.927 -21.944 -5.227 1.00 35.94 113 LEU A N 1
ATOM 875 C CA . LEU A 1 113 ? 6.659 -21.035 -6.115 1.00 35.94 113 LEU A CA 1
ATOM 876 C C . LEU A 1 113 ? 7.995 -20.663 -5.454 1.00 35.94 113 LEU A C 1
ATOM 878 O O . LEU A 1 113 ? 8.035 -20.305 -4.270 1.00 35.94 113 LEU A O 1
ATOM 882 N N . ARG A 1 114 ? 9.096 -20.738 -6.211 1.00 37.97 114 ARG A N 1
ATOM 883 C CA . ARG A 1 114 ? 10.422 -20.403 -5.678 1.00 37.97 114 ARG A CA 1
ATOM 884 C C . ARG A 1 114 ? 10.455 -18.942 -5.256 1.00 37.97 114 ARG A C 1
ATOM 886 O O . ARG A 1 114 ? 10.208 -18.048 -6.061 1.00 37.97 114 ARG A O 1
ATOM 893 N N . VAL A 1 115 ? 10.803 -18.711 -3.993 1.00 37.22 115 VAL A N 1
ATOM 894 C CA . VAL A 1 115 ? 10.854 -17.373 -3.402 1.00 37.22 115 VAL A CA 1
ATOM 895 C C . VAL A 1 115 ? 11.966 -16.552 -4.057 1.00 37.22 115 VAL A C 1
ATOM 897 O O . VAL A 1 115 ? 13.143 -16.924 -4.024 1.00 37.22 115 VAL A O 1
ATOM 900 N N . SER A 1 116 ? 11.604 -15.404 -4.628 1.00 41.53 116 SER A N 1
ATOM 901 C CA . SER A 1 116 ? 12.555 -14.365 -5.001 1.00 41.53 116 SER A CA 1
ATOM 902 C C . SER A 1 116 ? 12.915 -13.549 -3.754 1.00 41.53 116 SER A C 1
ATOM 904 O O . SER A 1 116 ? 12.058 -13.074 -3.013 1.00 41.53 116 SER A O 1
ATOM 906 N N . ASP A 1 117 ? 14.209 -13.390 -3.471 1.00 45.81 117 ASP A N 1
ATOM 907 C CA . ASP A 1 117 ? 14.647 -12.404 -2.469 1.00 45.81 117 ASP A CA 1
ATOM 908 C C . ASP A 1 117 ? 14.630 -11.010 -3.142 1.00 45.81 117 ASP A C 1
ATOM 910 O O . ASP A 1 117 ? 15.557 -10.624 -3.863 1.00 45.81 117 ASP A O 1
ATOM 914 N N . LYS A 1 118 ? 13.469 -10.348 -3.011 1.00 50.66 118 LYS A N 1
ATOM 915 C CA . LYS A 1 118 ? 13.064 -9.112 -3.706 1.00 50.66 118 LYS A CA 1
ATOM 916 C C . LYS A 1 118 ? 14.014 -7.925 -3.460 1.00 50.66 118 LYS A C 1
ATOM 918 O O . LYS A 1 118 ? 14.140 -7.050 -4.310 1.00 50.66 118 LYS A O 1
ATOM 923 N N . ALA A 1 119 ? 14.759 -7.930 -2.350 1.00 52.69 119 ALA A N 1
ATOM 924 C CA . ALA A 1 119 ? 15.643 -6.832 -1.957 1.00 52.69 119 ALA A CA 1
ATOM 925 C C . ALA A 1 119 ? 16.804 -6.583 -2.942 1.00 52.69 119 ALA A C 1
ATOM 927 O O . ALA A 1 119 ? 17.192 -5.435 -3.147 1.00 52.69 119 ALA A O 1
ATOM 928 N N . LYS A 1 120 ? 17.330 -7.632 -3.592 1.00 55.69 120 LYS A N 1
ATOM 929 C CA . LYS A 1 120 ? 18.490 -7.515 -4.499 1.00 55.69 120 LYS A CA 1
ATOM 930 C C . LYS A 1 120 ? 18.186 -6.790 -5.813 1.00 55.69 120 LYS A C 1
ATOM 932 O O . LYS A 1 120 ? 19.069 -6.132 -6.350 1.00 55.69 120 LYS A O 1
ATOM 937 N N . LEU A 1 121 ? 16.954 -6.887 -6.322 1.00 57.12 121 LEU A N 1
ATOM 938 C CA . LEU A 1 121 ? 16.546 -6.170 -7.537 1.00 57.12 121 LEU A CA 1
ATOM 939 C C . LEU A 1 121 ? 16.534 -4.661 -7.276 1.00 57.12 121 LEU A C 1
ATOM 941 O O . LEU A 1 121 ? 17.121 -3.888 -8.025 1.00 57.12 121 LEU A O 1
ATOM 945 N N . THR A 1 122 ? 15.934 -4.264 -6.156 1.00 56.28 122 THR A N 1
ATOM 946 C CA . THR A 1 122 ? 15.914 -2.877 -5.689 1.00 56.28 122 THR A CA 1
ATOM 947 C C . THR A 1 122 ? 17.326 -2.349 -5.438 1.00 56.28 122 THR A C 1
ATOM 949 O O . THR A 1 122 ? 17.616 -1.216 -5.801 1.00 56.28 122 THR A O 1
ATOM 952 N N . ASP A 1 123 ? 18.215 -3.159 -4.849 1.00 61.69 123 ASP A N 1
ATOM 953 C CA . ASP A 1 123 ? 19.628 -2.796 -4.660 1.00 61.69 123 ASP A CA 1
ATOM 954 C C . ASP A 1 123 ? 20.306 -2.492 -6.011 1.00 61.69 123 ASP A C 1
ATOM 956 O O . ASP A 1 123 ? 20.899 -1.428 -6.168 1.00 61.69 123 ASP A O 1
ATOM 960 N N . ALA A 1 124 ? 20.152 -3.375 -7.004 1.00 58.44 124 ALA A N 1
ATOM 961 C CA . ALA A 1 124 ? 20.753 -3.213 -8.328 1.00 58.44 124 ALA A CA 1
ATOM 962 C C . ALA A 1 124 ? 20.197 -2.007 -9.109 1.00 58.44 124 ALA A C 1
ATOM 964 O O . ALA A 1 124 ? 20.955 -1.303 -9.777 1.00 58.44 124 ALA A O 1
ATOM 965 N N . LEU A 1 125 ? 18.888 -1.746 -9.008 1.00 59.06 125 LEU A N 1
ATOM 966 C CA . LEU A 1 125 ? 18.243 -0.583 -9.628 1.00 59.06 125 LEU A CA 1
ATOM 967 C C . LEU A 1 125 ? 18.738 0.730 -9.014 1.00 59.06 125 LEU A C 1
ATOM 969 O O . LEU A 1 125 ? 19.071 1.662 -9.739 1.00 59.06 125 LEU A O 1
ATOM 973 N N . VAL A 1 126 ? 18.840 0.785 -7.684 1.00 60.47 126 VAL A N 1
ATOM 974 C CA . VAL A 1 126 ? 19.325 1.970 -6.962 1.00 60.47 126 VAL A CA 1
ATOM 975 C C . VAL A 1 126 ? 20.801 2.228 -7.241 1.00 60.47 126 VAL A C 1
ATOM 977 O O . VAL A 1 126 ? 21.171 3.371 -7.472 1.00 60.47 126 VAL A O 1
ATOM 980 N N . SER A 1 127 ? 21.642 1.190 -7.291 1.00 59.31 127 SER A N 1
ATOM 981 C CA . SER A 1 127 ? 23.055 1.340 -7.671 1.00 59.31 127 SER A CA 1
ATOM 982 C C . SER A 1 127 ? 23.254 1.827 -9.109 1.00 59.31 127 SER A C 1
ATOM 984 O O . SER A 1 127 ? 24.315 2.357 -9.422 1.00 59.31 127 SER A O 1
ATOM 986 N N . ALA A 1 128 ? 22.263 1.646 -9.984 1.00 51.06 128 ALA A N 1
ATOM 987 C CA . ALA A 1 128 ? 22.315 2.097 -11.370 1.00 51.06 128 ALA A CA 1
ATOM 988 C C . ALA A 1 128 ? 21.809 3.538 -11.581 1.00 51.06 128 ALA A C 1
ATOM 990 O O . ALA A 1 128 ? 21.999 4.061 -12.677 1.00 51.06 128 ALA A O 1
ATOM 991 N N . ALA A 1 129 ? 21.174 4.162 -10.582 1.00 52.44 129 ALA A N 1
ATOM 992 C CA . ALA A 1 129 ? 20.589 5.499 -10.681 1.00 52.44 129 ALA A CA 1
ATOM 993 C C . ALA A 1 129 ? 21.382 6.518 -9.845 1.00 52.44 129 ALA A C 1
ATOM 995 O O . ALA A 1 129 ? 21.594 6.310 -8.649 1.00 52.44 129 ALA A O 1
ATOM 996 N N . SER A 1 130 ? 21.778 7.642 -10.447 1.00 45.28 130 SER A N 1
ATOM 997 C CA . SER A 1 130 ? 22.348 8.782 -9.716 1.00 45.28 130 SER A CA 1
ATOM 998 C C . SER A 1 130 ? 21.281 9.362 -8.783 1.00 45.28 130 SER A C 1
ATOM 1000 O O . SER A 1 130 ? 20.194 9.710 -9.234 1.00 45.28 130 SER A O 1
ATOM 1002 N N . GLN A 1 131 ? 21.550 9.408 -7.476 1.00 51.53 131 GLN A N 1
ATOM 1003 C CA . GLN A 1 131 ? 20.622 9.970 -6.491 1.00 51.53 131 GLN A CA 1
ATOM 1004 C C . GLN A 1 131 ? 21.019 11.415 -6.191 1.00 51.53 131 GLN A C 1
ATOM 1006 O O . GLN A 1 131 ? 22.097 11.646 -5.643 1.00 51.53 131 GLN A O 1
ATOM 1011 N N . GLU A 1 132 ? 20.142 12.367 -6.493 1.00 46.09 132 GLU A N 1
ATOM 1012 C CA . GLU A 1 132 ? 20.224 13.722 -5.947 1.00 46.09 132 GLU A CA 1
ATOM 1013 C C . GLU A 1 132 ? 19.283 13.837 -4.741 1.00 46.09 132 GLU A C 1
ATOM 1015 O O . GLU A 1 132 ? 18.179 13.287 -4.719 1.00 46.09 132 GLU A O 1
ATOM 1020 N N . SER A 1 133 ? 19.747 14.495 -3.680 1.00 41.84 133 SER A N 1
ATOM 1021 C CA . SER A 1 133 ? 18.940 14.728 -2.485 1.00 41.84 133 SER A CA 1
ATOM 1022 C C . SER A 1 133 ? 17.895 15.798 -2.782 1.00 41.84 133 SER A C 1
ATOM 1024 O O . SER A 1 133 ? 18.244 16.966 -2.936 1.00 41.84 133 SER A O 1
ATOM 1026 N N . ALA A 1 134 ? 16.623 15.405 -2.848 1.00 46.53 134 ALA A N 1
ATOM 1027 C CA . ALA A 1 134 ? 15.520 16.355 -2.911 1.00 46.53 134 ALA A CA 1
ATOM 1028 C C . ALA A 1 134 ? 15.502 17.230 -1.645 1.00 46.53 134 ALA A C 1
ATOM 1030 O O . ALA A 1 134 ? 15.548 16.706 -0.529 1.00 46.53 134 ALA A O 1
ATOM 1031 N N . ASP A 1 135 ? 15.443 18.544 -1.853 1.00 43.12 135 ASP A N 1
ATOM 1032 C CA . ASP A 1 135 ? 15.357 19.560 -0.808 1.00 43.12 135 ASP A CA 1
ATOM 1033 C C . ASP A 1 135 ? 14.030 19.423 -0.037 1.00 43.12 135 ASP A C 1
ATOM 1035 O O . ASP A 1 135 ? 12.984 19.132 -0.630 1.00 43.12 135 ASP A O 1
ATOM 1039 N N . GLU A 1 136 ? 14.063 19.594 1.288 1.00 46.72 136 GLU A N 1
ATOM 1040 C CA . GLU A 1 136 ? 12.887 19.483 2.163 1.00 46.72 136 GLU A CA 1
ATOM 1041 C C . GLU A 1 136 ? 11.989 20.720 1.994 1.00 46.72 136 GLU A C 1
ATOM 1043 O O . GLU A 1 136 ? 11.898 21.593 2.854 1.00 46.72 136 GLU A O 1
ATOM 1048 N N . THR A 1 137 ? 11.308 20.817 0.852 1.00 52.94 137 THR A N 1
ATOM 1049 C CA . THR A 1 137 ? 10.265 21.825 0.645 1.00 52.94 137 THR A CA 1
ATOM 1050 C C . THR A 1 137 ? 9.090 21.549 1.581 1.00 52.94 137 THR A C 1
ATOM 1052 O O . THR A 1 137 ? 8.668 20.406 1.726 1.00 52.94 137 THR A O 1
ATOM 1055 N N . SER A 1 138 ? 8.516 22.593 2.175 1.00 58.53 138 SER A N 1
ATOM 1056 C CA . SER A 1 138 ? 7.465 22.528 3.201 1.00 58.53 138 SER A CA 1
ATOM 1057 C C . SER A 1 138 ? 6.076 22.062 2.724 1.00 58.53 138 SER A C 1
ATOM 1059 O O . SER A 1 138 ? 5.152 22.023 3.533 1.00 58.53 138 SER A O 1
ATOM 1061 N N . ASP A 1 139 ? 5.911 21.676 1.452 1.00 82.12 139 ASP A N 1
ATOM 1062 C CA . ASP A 1 139 ? 4.637 21.202 0.886 1.00 82.12 139 ASP A CA 1
ATOM 1063 C C . ASP A 1 139 ? 4.778 19.795 0.274 1.00 82.12 139 ASP A C 1
ATOM 1065 O O . ASP A 1 139 ? 4.861 19.620 -0.945 1.00 82.12 139 ASP A O 1
ATOM 1069 N N . ILE A 1 140 ? 4.863 18.785 1.148 1.00 89.94 140 ILE A N 1
ATOM 1070 C CA . ILE A 1 140 ? 4.973 17.365 0.778 1.00 89.94 140 ILE A CA 1
ATOM 1071 C C . ILE A 1 140 ? 3.652 16.649 1.057 1.00 89.94 140 ILE A C 1
ATOM 1073 O O . ILE A 1 140 ? 3.143 16.677 2.176 1.00 89.94 140 ILE A O 1
ATOM 1077 N N . GLU A 1 141 ? 3.152 15.926 0.057 1.00 93.81 141 GLU A N 1
ATOM 1078 C CA . GLU A 1 141 ? 2.041 14.990 0.204 1.00 93.81 141 GLU A CA 1
ATOM 1079 C C . GLU A 1 141 ? 2.579 13.577 0.478 1.00 93.81 141 GLU A C 1
ATOM 1081 O O . GLU A 1 141 ? 3.394 13.044 -0.278 1.00 93.81 141 GLU A O 1
ATOM 1086 N N . TYR A 1 142 ? 2.107 12.937 1.546 1.00 95.19 142 TYR A N 1
ATOM 1087 C CA . TYR A 1 142 ? 2.492 11.567 1.885 1.00 95.19 142 TYR A CA 1
ATOM 1088 C C . TYR A 1 142 ? 1.403 10.572 1.482 1.00 95.19 142 TYR A C 1
ATOM 1090 O O . TYR A 1 142 ? 0.240 10.736 1.849 1.00 95.19 142 TYR A O 1
ATOM 1098 N N . VAL A 1 143 ? 1.798 9.499 0.793 1.00 96.19 143 VAL A N 1
ATOM 1099 C CA . VAL A 1 143 ? 0.938 8.348 0.482 1.00 96.19 143 VAL A CA 1
ATOM 1100 C C . VAL A 1 143 ? 1.492 7.115 1.191 1.00 96.19 143 VAL A C 1
ATOM 1102 O O . VAL A 1 143 ? 2.625 6.703 0.940 1.00 96.19 143 VAL A O 1
ATOM 1105 N N . LEU A 1 144 ? 0.719 6.530 2.102 1.00 95.25 144 LEU A N 1
ATOM 1106 C CA . LEU A 1 144 ? 1.139 5.397 2.924 1.00 95.25 144 LEU A CA 1
ATOM 1107 C C . LEU A 1 144 ? 0.532 4.084 2.422 1.00 95.25 144 LEU A C 1
ATOM 1109 O O . LEU A 1 144 ? -0.681 3.975 2.238 1.00 95.25 144 LEU A O 1
ATOM 1113 N N . ASP A 1 145 ? 1.382 3.065 2.307 1.00 93.75 145 ASP A N 1
ATOM 1114 C CA . ASP A 1 145 ? 0.975 1.662 2.260 1.00 93.75 145 ASP A CA 1
ATOM 1115 C C . ASP A 1 145 ? 0.409 1.251 3.632 1.00 93.75 145 ASP A C 1
ATOM 1117 O O . ASP A 1 145 ? 1.140 1.085 4.620 1.00 93.75 145 ASP A O 1
ATOM 1121 N N . GLY A 1 146 ? -0.914 1.094 3.692 1.00 92.50 146 GLY A N 1
ATOM 1122 C CA . GLY A 1 146 ? -1.645 0.690 4.886 1.00 92.50 146 GLY A CA 1
ATOM 1123 C C . GLY A 1 146 ? -1.265 -0.712 5.363 1.00 92.50 146 GLY A C 1
ATOM 1124 O O . GLY A 1 146 ? -1.198 -0.946 6.569 1.00 92.50 146 GLY A O 1
ATOM 1125 N N . GLY A 1 147 ? -0.921 -1.629 4.455 1.00 89.25 147 GLY A N 1
ATOM 1126 C CA . GLY A 1 147 ? -0.421 -2.959 4.797 1.00 89.25 147 GLY A CA 1
ATOM 1127 C C . GLY A 1 147 ? 0.915 -2.891 5.542 1.00 89.25 147 GLY A C 1
ATOM 1128 O O . GLY A 1 147 ? 1.071 -3.498 6.607 1.00 89.25 147 GLY A O 1
ATOM 1129 N N . SER A 1 148 ? 1.864 -2.091 5.046 1.00 86.31 148 SER A N 1
ATOM 1130 C CA . SER A 1 148 ? 3.134 -1.834 5.744 1.00 86.31 148 SER A CA 1
ATOM 1131 C C . SER A 1 148 ? 2.916 -1.143 7.097 1.00 86.31 148 SER A C 1
ATOM 1133 O O . SER A 1 148 ? 3.520 -1.533 8.106 1.00 86.31 148 SER A O 1
ATOM 1135 N N . LEU A 1 149 ? 2.013 -0.157 7.153 1.00 90.75 149 LEU A N 1
ATOM 1136 C CA . LEU A 1 149 ? 1.652 0.555 8.381 1.00 90.75 149 LEU A CA 1
ATOM 1137 C C . LEU A 1 149 ? 1.111 -0.404 9.452 1.00 90.75 149 LEU A C 1
ATOM 1139 O O . LEU A 1 149 ? 1.580 -0.365 10.595 1.00 90.75 149 LEU A O 1
ATOM 1143 N N . LEU A 1 150 ? 0.198 -1.314 9.081 1.00 90.69 150 LEU A N 1
ATOM 1144 C CA . LEU A 1 150 ? -0.359 -2.324 9.984 1.00 90.69 150 LEU A CA 1
ATOM 1145 C C . LEU A 1 150 ? 0.740 -3.105 10.688 1.00 90.69 150 LEU A C 1
ATOM 1147 O O . LEU A 1 150 ? 0.699 -3.241 11.907 1.00 90.69 150 LEU A O 1
ATOM 1151 N N . HIS A 1 151 ? 1.744 -3.591 9.959 1.00 86.50 151 HIS A N 1
ATOM 1152 C CA . HIS A 1 151 ? 2.809 -4.410 10.536 1.00 86.50 151 HIS A CA 1
ATOM 1153 C C . HIS A 1 151 ? 3.842 -3.599 11.332 1.00 86.50 151 HIS A C 1
ATOM 1155 O O . HIS A 1 151 ? 4.464 -4.152 12.243 1.00 86.50 151 HIS A O 1
ATOM 1161 N N . ARG A 1 152 ? 3.964 -2.290 11.083 1.00 85.75 152 ARG A N 1
ATOM 1162 C CA . ARG A 1 152 ? 4.971 -1.423 11.711 1.00 85.75 152 ARG A CA 1
ATOM 1163 C C . ARG A 1 152 ? 4.743 -1.175 13.201 1.00 85.75 152 ARG A C 1
ATOM 1165 O O . ARG A 1 152 ? 5.713 -1.199 13.962 1.00 85.75 152 ARG A O 1
ATOM 1172 N N . ILE A 1 153 ? 3.499 -0.934 13.608 1.00 88.69 153 ILE A N 1
ATOM 1173 C CA . ILE A 1 153 ? 3.176 -0.504 14.977 1.00 88.69 153 ILE A CA 1
ATOM 1174 C C . ILE A 1 153 ? 2.947 -1.724 15.877 1.00 88.69 153 ILE A C 1
ATOM 1176 O O . ILE A 1 153 ? 2.048 -2.517 15.595 1.00 88.69 153 ILE A O 1
ATOM 1180 N N . PRO A 1 154 ? 3.759 -1.953 16.923 1.00 89.31 154 PRO A N 1
ATOM 1181 C CA . PRO A 1 154 ? 3.561 -3.084 17.824 1.00 89.31 154 PRO A CA 1
ATOM 1182 C C . PRO A 1 154 ? 2.291 -2.893 18.663 1.00 89.31 154 PRO A C 1
ATOM 1184 O O . PRO A 1 154 ? 2.014 -1.786 19.111 1.00 89.31 154 PRO A O 1
ATOM 1187 N N . TRP A 1 155 ? 1.544 -3.972 18.903 1.00 92.12 155 TRP A N 1
ATOM 1188 C CA . TRP A 1 155 ? 0.392 -3.956 19.813 1.00 92.12 155 TRP A CA 1
ATOM 1189 C C . TRP A 1 155 ? 0.853 -4.416 21.192 1.00 92.12 155 TRP A C 1
ATOM 1191 O O . TRP A 1 155 ? 1.496 -5.469 21.294 1.00 92.12 155 TRP A O 1
ATOM 1201 N N . ARG A 1 156 ? 0.574 -3.645 22.250 1.00 87.31 156 ARG A N 1
ATOM 1202 C CA . ARG A 1 156 ? 0.930 -4.077 23.605 1.00 87.31 156 ARG A CA 1
ATOM 1203 C C . ARG A 1 156 ? -0.118 -5.064 24.099 1.00 87.31 156 ARG A C 1
ATOM 1205 O O . ARG A 1 156 ? -1.279 -5.045 23.694 1.00 87.31 156 ARG A O 1
ATOM 1212 N N . ARG A 1 157 ? 0.313 -5.974 24.973 1.00 79.56 157 ARG A N 1
ATOM 1213 C CA . ARG A 1 157 ? -0.628 -6.874 25.642 1.00 79.56 157 ARG A CA 1
ATOM 1214 C C . ARG A 1 157 ? -1.536 -6.039 26.533 1.00 79.56 157 ARG A C 1
ATOM 1216 O O . ARG A 1 157 ? -1.041 -5.178 27.252 1.00 79.56 157 ARG A O 1
ATOM 1223 N N . SER A 1 158 ? -2.821 -6.360 26.495 1.00 84.31 158 SER A N 1
ATOM 1224 C CA . SER A 1 158 ? -3.868 -5.706 27.279 1.00 84.31 158 SER A CA 1
ATOM 1225 C C . SER A 1 158 ? -4.315 -4.319 26.792 1.00 84.31 158 SER A C 1
ATOM 1227 O O . SER A 1 158 ? -5.162 -3.722 27.450 1.00 84.31 158 SER A O 1
ATOM 1229 N N . ASP A 1 159 ? -3.830 -3.831 25.644 1.00 92.19 159 ASP A N 1
ATOM 1230 C CA . ASP A 1 159 ? -4.389 -2.619 25.029 1.00 92.19 159 ASP A CA 1
ATOM 1231 C C . ASP A 1 159 ? -5.804 -2.893 24.494 1.00 92.19 159 ASP A C 1
ATOM 1233 O O . ASP A 1 159 ? -6.088 -3.967 23.945 1.00 92.19 159 ASP A O 1
ATOM 1237 N N . THR A 1 160 ? -6.696 -1.911 24.628 1.00 96.38 160 THR A N 1
ATOM 1238 C CA . THR A 1 160 ? -7.993 -1.923 23.941 1.00 96.38 160 THR A CA 1
ATOM 1239 C C . THR A 1 160 ? -7.816 -1.626 22.454 1.00 96.38 160 THR A C 1
ATOM 1241 O O . THR A 1 160 ? -6.814 -1.036 22.046 1.00 96.38 160 THR A O 1
ATOM 1244 N N . PHE A 1 161 ? -8.784 -2.002 21.616 1.00 95.69 161 PHE A N 1
ATOM 1245 C CA . PHE A 1 161 ? -8.744 -1.631 20.196 1.00 95.69 161 PHE A CA 1
ATOM 1246 C C . PHE A 1 161 ? -8.722 -0.107 19.993 1.00 95.69 161 PHE A C 1
ATOM 1248 O O . PHE A 1 161 ? -8.037 0.355 19.084 1.00 95.69 161 PHE A O 1
ATOM 1255 N N . ALA A 1 162 ? -9.368 0.661 20.877 1.00 96.81 162 ALA A N 1
ATOM 1256 C CA . ALA A 1 162 ? -9.291 2.120 20.945 1.00 96.81 162 ALA A CA 1
ATOM 1257 C C . ALA A 1 162 ? -7.867 2.614 21.201 1.00 96.81 162 ALA A C 1
ATOM 1259 O O . ALA A 1 162 ? -7.357 3.432 20.437 1.00 96.81 162 ALA A O 1
ATOM 1260 N N . ALA A 1 163 ? -7.195 2.075 22.223 1.00 96.50 163 ALA A N 1
ATOM 1261 C CA . ALA A 1 163 ? -5.809 2.423 22.516 1.00 96.50 163 ALA A CA 1
ATOM 1262 C C . ALA A 1 163 ? -4.883 2.054 21.348 1.00 96.50 163 ALA A C 1
ATOM 1264 O O . ALA A 1 163 ? -4.046 2.859 20.945 1.00 96.50 163 ALA A O 1
ATOM 1265 N N . ILE A 1 164 ? -5.078 0.876 20.742 1.00 95.81 164 ILE A N 1
ATOM 1266 C CA . ILE A 1 164 ? -4.339 0.465 19.545 1.00 95.81 164 ILE A CA 1
ATOM 1267 C C . ILE A 1 164 ? -4.571 1.476 18.420 1.00 95.81 164 ILE A C 1
ATOM 1269 O O . ILE A 1 164 ? -3.595 2.012 17.904 1.00 95.81 164 ILE A O 1
ATOM 1273 N N . GLY A 1 165 ? -5.821 1.785 18.062 1.00 96.38 165 GLY A N 1
ATOM 1274 C CA . GLY A 1 165 ? -6.154 2.767 17.025 1.00 96.38 165 GLY A CA 1
ATOM 1275 C C . GLY A 1 165 ? -5.497 4.126 17.274 1.00 96.38 165 GLY A C 1
ATOM 1276 O O . GLY A 1 165 ? -4.881 4.689 16.369 1.00 96.38 165 GLY A O 1
ATOM 1277 N N . GLN A 1 166 ? -5.505 4.590 18.524 1.00 96.56 166 GLN A N 1
ATOM 1278 C CA . GLN A 1 166 ? -4.856 5.836 18.919 1.00 96.56 166 GLN A CA 1
ATOM 1279 C C . GLN A 1 166 ? -3.338 5.811 18.687 1.00 96.56 166 GLN A C 1
ATOM 1281 O O . GLN A 1 166 ? -2.785 6.782 18.175 1.00 96.56 166 GLN A O 1
ATOM 1286 N N . THR A 1 167 ? -2.653 4.691 18.953 1.00 96.25 167 THR A N 1
ATOM 1287 C CA . THR A 1 167 ? -1.213 4.585 18.641 1.00 96.25 167 THR A CA 1
ATOM 1288 C C . THR A 1 167 ? -0.911 4.712 17.144 1.00 96.25 167 THR A C 1
ATOM 1290 O O . THR A 1 167 ? 0.159 5.206 16.778 1.00 96.25 167 THR A O 1
ATOM 1293 N N . TYR A 1 168 ? -1.837 4.299 16.266 1.00 96.38 168 TYR A N 1
ATOM 1294 C CA . TYR A 1 168 ? -1.706 4.525 14.823 1.00 96.38 168 TYR A CA 1
ATOM 1295 C C . TYR A 1 168 ? -1.881 5.996 14.469 1.00 96.38 168 TYR A C 1
ATOM 1297 O O . TYR A 1 168 ? -1.046 6.522 13.734 1.00 96.38 168 TYR A O 1
ATOM 1305 N N . VAL A 1 169 ? -2.904 6.657 15.015 1.00 95.94 169 VAL A N 1
ATOM 1306 C CA . VAL A 1 169 ? -3.145 8.094 14.815 1.00 95.94 169 VAL A CA 1
ATOM 1307 C C . VAL A 1 169 ? -1.926 8.907 15.242 1.00 95.94 169 VAL A C 1
ATOM 1309 O O . VAL A 1 169 ? -1.350 9.622 14.427 1.00 95.94 169 VAL A O 1
ATOM 1312 N N . GLU A 1 170 ? -1.446 8.709 16.470 1.00 95.06 170 GLU A N 1
ATOM 1313 C CA . GLU A 1 170 ? -0.279 9.418 17.005 1.00 95.06 170 GLU A CA 1
ATOM 1314 C C . GLU A 1 170 ? 0.973 9.203 16.149 1.00 95.06 170 GLU A C 1
ATOM 1316 O O . GLU A 1 170 ? 1.752 10.129 15.905 1.00 95.06 170 GLU A O 1
ATOM 1321 N N . TYR A 1 171 ? 1.188 7.974 15.671 1.00 94.19 171 TYR A N 1
ATOM 1322 C CA . TYR A 1 171 ? 2.305 7.675 14.785 1.00 94.19 171 TYR A CA 1
ATOM 1323 C C . TYR A 1 171 ? 2.180 8.406 13.445 1.00 94.19 171 TYR A C 1
ATOM 1325 O O . TYR A 1 171 ? 3.156 8.998 12.980 1.00 94.19 171 TYR A O 1
ATOM 1333 N N . VAL A 1 172 ? 0.998 8.352 12.829 1.00 93.88 172 VAL A N 1
ATOM 1334 C CA . VAL A 1 172 ? 0.712 8.949 11.523 1.00 93.88 172 VAL A CA 1
ATOM 1335 C C . VAL A 1 172 ? 0.838 10.469 11.585 1.00 93.88 172 VAL A C 1
ATOM 1337 O O . VAL A 1 172 ? 1.609 11.036 10.809 1.00 93.88 172 VAL A O 1
ATOM 1340 N N . GLN A 1 173 ? 0.184 11.109 12.553 1.00 91.69 173 GLN A N 1
ATOM 1341 C CA . GLN A 1 173 ? 0.236 12.556 12.756 1.00 91.69 173 GLN A CA 1
ATOM 1342 C C . GLN A 1 173 ? 1.662 13.048 12.975 1.00 91.69 173 GLN A C 1
ATOM 1344 O O . GLN A 1 173 ? 2.127 13.967 12.301 1.00 91.69 173 GLN A O 1
ATOM 1349 N N . ARG A 1 174 ? 2.394 12.399 13.888 1.00 91.62 174 ARG A N 1
ATOM 1350 C CA . ARG A 1 174 ? 3.753 12.811 14.247 1.00 91.62 174 ARG A CA 1
ATOM 1351 C C . ARG A 1 174 ? 4.733 12.686 13.087 1.00 91.62 174 ARG A C 1
ATOM 1353 O O . ARG A 1 174 ? 5.720 13.413 13.047 1.00 91.62 174 ARG A O 1
ATOM 1360 N N . MET A 1 175 ? 4.516 11.726 12.189 1.00 88.88 175 MET A N 1
ATOM 1361 C CA . MET A 1 175 ? 5.477 11.418 11.131 1.00 88.88 175 MET A CA 1
ATOM 1362 C C . MET A 1 175 ? 5.128 12.037 9.781 1.00 88.88 175 MET A C 1
ATOM 1364 O O . MET A 1 175 ? 6.043 12.302 9.004 1.00 88.88 175 MET A O 1
ATOM 1368 N N . TYR A 1 176 ? 3.840 12.209 9.492 1.00 90.38 176 TYR A N 1
ATOM 1369 C CA . TYR A 1 176 ? 3.337 12.505 8.149 1.00 90.38 176 TYR A CA 1
ATOM 1370 C C . TYR A 1 176 ? 2.231 13.568 8.140 1.00 90.38 176 TYR A C 1
ATOM 1372 O O . TYR A 1 176 ? 1.717 13.893 7.073 1.00 90.38 176 TYR A O 1
ATOM 1380 N N . MET A 1 177 ? 1.869 14.114 9.307 1.00 87.38 177 MET A N 1
ATOM 1381 C CA . MET A 1 177 ? 0.782 15.078 9.488 1.00 87.38 177 MET A CA 1
ATOM 1382 C C . MET A 1 177 ? -0.577 14.510 9.054 1.00 87.38 177 MET A C 1
ATOM 1384 O O . MET A 1 177 ? -1.194 13.783 9.824 1.00 87.38 177 MET A O 1
ATOM 1388 N N . LYS A 1 178 ? -1.042 14.813 7.836 1.00 91.19 178 LYS A N 1
ATOM 1389 C CA . LYS A 1 178 ? -2.335 14.361 7.291 1.00 91.19 178 LYS A CA 1
ATOM 1390 C C . LYS A 1 178 ? -2.135 13.636 5.956 1.00 91.19 178 LYS A C 1
ATOM 1392 O O . LYS A 1 178 ? -2.427 14.206 4.907 1.00 91.19 178 LYS A O 1
ATOM 1397 N N . PRO A 1 179 ? -1.577 12.414 5.967 1.00 95.31 179 PRO A N 1
ATOM 1398 C CA . PRO A 1 179 ? -1.314 11.677 4.740 1.00 95.31 179 PRO A CA 1
ATOM 1399 C C . PRO A 1 179 ? -2.584 11.070 4.134 1.00 95.31 179 PRO A C 1
ATOM 1401 O O . PRO A 1 179 ? -3.637 10.978 4.772 1.00 95.31 179 PRO A O 1
ATOM 1404 N N . ARG A 1 180 ? -2.423 10.546 2.916 1.00 97.38 180 ARG A N 1
ATOM 1405 C CA . ARG A 1 180 ? -3.346 9.593 2.294 1.00 97.38 180 ARG A CA 1
ATOM 1406 C C . ARG A 1 180 ? -2.898 8.175 2.612 1.00 97.38 180 ARG A C 1
ATOM 1408 O O . ARG A 1 180 ? -1.730 7.842 2.426 1.00 97.38 180 ARG A O 1
ATOM 1415 N N . ILE A 1 181 ? -3.803 7.330 3.079 1.00 97.38 181 ILE A N 1
ATOM 1416 C CA . ILE A 1 181 ? -3.497 5.968 3.526 1.00 97.38 181 ILE A CA 1
ATOM 1417 C C . ILE A 1 181 ? -4.339 5.004 2.712 1.00 97.38 181 ILE A C 1
ATOM 1419 O O . ILE A 1 181 ? -5.549 5.178 2.619 1.00 97.38 181 ILE A O 1
ATOM 1423 N N . VAL A 1 182 ? -3.708 3.991 2.124 1.00 97.06 182 VAL A N 1
ATOM 1424 C CA . VAL A 1 182 ? -4.414 3.010 1.296 1.00 97.06 182 VAL A CA 1
ATOM 1425 C C . VAL A 1 182 ? -4.312 1.628 1.928 1.00 97.06 182 VAL A C 1
ATOM 1427 O O . VAL A 1 182 ? -3.212 1.100 2.081 1.00 97.06 182 VAL A O 1
ATOM 1430 N N . PHE A 1 183 ? -5.449 1.037 2.288 1.00 95.19 183 PHE A N 1
ATOM 1431 C CA . PHE A 1 183 ? -5.530 -0.330 2.806 1.00 95.19 183 PHE A CA 1
ATOM 1432 C C . PHE A 1 183 ? -5.950 -1.320 1.716 1.00 95.19 183 PHE A C 1
ATOM 1434 O O . PHE A 1 183 ? -6.732 -0.976 0.828 1.00 95.19 183 PHE A O 1
ATOM 1441 N N . ASP A 1 184 ? -5.466 -2.562 1.810 1.00 90.06 184 ASP A N 1
ATOM 1442 C CA . ASP A 1 184 ? -5.972 -3.659 0.978 1.00 90.06 184 ASP A CA 1
ATOM 1443 C C . ASP A 1 184 ? -7.422 -4.018 1.347 1.00 90.06 184 ASP A C 1
ATOM 1445 O O . ASP A 1 184 ? -7.880 -3.783 2.473 1.00 90.06 184 ASP A O 1
ATOM 1449 N N . GLY A 1 185 ? -8.093 -4.678 0.407 1.00 87.38 185 GLY A N 1
ATOM 1450 C CA . GLY A 1 185 ? -9.317 -5.438 0.624 1.00 87.38 185 GLY A CA 1
ATOM 1451 C C . GLY A 1 185 ? -9.012 -6.922 0.826 1.00 87.38 185 GLY A C 1
ATOM 1452 O O . GLY A 1 185 ? -8.219 -7.523 0.100 1.00 87.38 185 GLY A O 1
ATOM 1453 N N . TYR A 1 186 ? -9.644 -7.524 1.832 1.00 80.94 186 TYR A N 1
ATOM 1454 C CA . TYR A 1 186 ? -9.430 -8.918 2.235 1.00 80.94 186 TYR A CA 1
ATOM 1455 C C . TYR A 1 186 ? -10.685 -9.800 2.098 1.00 80.94 186 TYR A C 1
ATOM 1457 O O . TYR A 1 186 ? -10.601 -10.996 2.367 1.00 80.94 186 TYR A O 1
ATOM 1465 N N . ASN A 1 187 ? -11.832 -9.240 1.687 1.00 75.19 187 ASN A N 1
ATOM 1466 C CA . ASN A 1 187 ? -13.121 -9.950 1.647 1.00 75.19 187 ASN A CA 1
ATOM 1467 C C . ASN A 1 187 ? -13.637 -10.293 0.232 1.00 75.19 187 ASN A C 1
ATOM 1469 O O . ASN A 1 187 ? -14.636 -11.001 0.125 1.00 75.19 187 ASN A O 1
ATOM 1473 N N . ASP A 1 188 ? -12.987 -9.846 -0.846 1.00 64.00 188 ASP A N 1
ATOM 1474 C CA . ASP A 1 188 ? -13.494 -9.962 -2.230 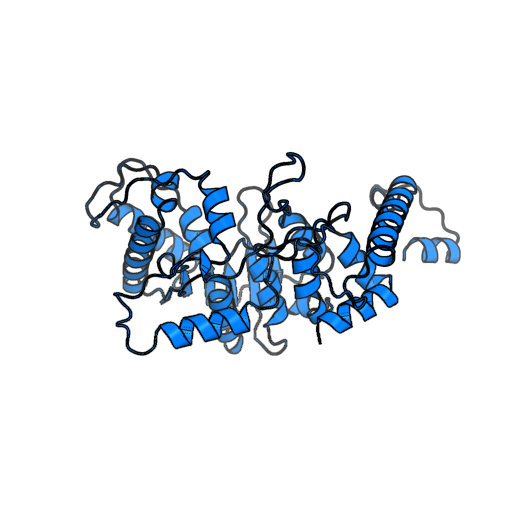1.00 64.00 188 ASP A CA 1
ATOM 1475 C C . ASP A 1 188 ? -13.215 -11.315 -2.926 1.00 64.00 188 ASP A C 1
ATOM 1477 O O . ASP A 1 188 ? -13.086 -11.408 -4.146 1.00 64.00 188 ASP A O 1
ATOM 1481 N N . GLY A 1 189 ? -13.175 -12.408 -2.160 1.00 58.66 189 GLY A N 1
ATO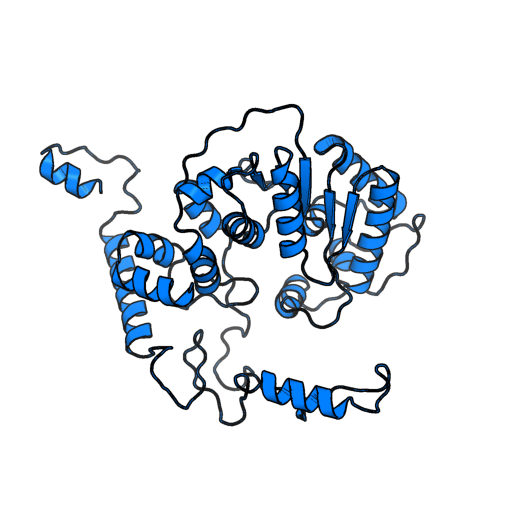M 1482 C CA . GLY A 1 189 ? -12.986 -13.756 -2.702 1.00 58.66 189 GLY A CA 1
ATOM 1483 C C . GLY A 1 189 ? -11.528 -14.086 -3.059 1.00 58.66 189 GLY A C 1
ATOM 1484 O O . GLY A 1 189 ? -10.611 -13.446 -2.542 1.00 58.66 189 GLY A O 1
ATOM 1485 N N . PRO A 1 190 ? -11.293 -15.136 -3.874 1.00 55.31 190 PRO A N 1
ATOM 1486 C CA . PRO A 1 190 ? -9.951 -15.634 -4.146 1.00 55.31 190 PRO A CA 1
ATOM 1487 C C . PRO A 1 190 ? -9.074 -14.578 -4.822 1.00 55.31 190 PRO A C 1
ATOM 1489 O O . PRO A 1 190 ? -9.384 -14.107 -5.917 1.00 55.31 190 PRO A O 1
ATOM 1492 N N . SER A 1 191 ? -7.968 -14.219 -4.180 1.00 62.38 191 SER A N 1
ATOM 1493 C CA . SER A 1 191 ? -6.995 -13.263 -4.696 1.00 62.38 191 SER A CA 1
ATOM 1494 C C . SER A 1 191 ? -5.847 -13.986 -5.394 1.00 62.38 191 SER A C 1
ATOM 1496 O O . SER A 1 191 ? -5.428 -15.079 -5.008 1.00 62.38 191 SER A O 1
ATOM 1498 N N . THR A 1 192 ? -5.222 -13.328 -6.371 1.00 48.78 192 THR A N 1
ATOM 1499 C CA . THR A 1 192 ? -3.943 -13.785 -6.942 1.00 48.78 192 THR A CA 1
ATOM 1500 C C . THR A 1 192 ? -2.839 -13.906 -5.881 1.00 48.78 192 THR A C 1
ATOM 1502 O O . THR A 1 192 ? -1.850 -14.604 -6.101 1.00 48.78 192 THR A O 1
ATOM 1505 N N . LYS A 1 193 ? -3.020 -13.292 -4.700 1.00 57.53 193 LYS A N 1
ATOM 1506 C CA . LYS A 1 193 ? -2.128 -13.414 -3.540 1.00 57.53 193 LYS A CA 1
ATOM 1507 C C . LYS A 1 193 ? -2.517 -14.513 -2.547 1.00 57.53 193 LYS A C 1
ATOM 1509 O O . LYS A 1 193 ? -1.800 -14.670 -1.562 1.00 57.53 193 LYS A O 1
ATOM 1514 N N . ASP A 1 194 ? -3.558 -15.314 -2.776 1.00 57.22 194 ASP A N 1
ATOM 1515 C CA . ASP A 1 194 ? -4.002 -16.356 -1.830 1.00 57.22 194 ASP A CA 1
ATOM 1516 C C . ASP A 1 194 ? -2.887 -17.339 -1.469 1.00 57.22 194 ASP A C 1
ATOM 1518 O O . ASP A 1 194 ? -2.675 -17.643 -0.296 1.00 57.22 194 ASP A O 1
ATOM 1522 N N . ALA A 1 195 ? -2.096 -17.769 -2.456 1.00 51.12 195 ALA A N 1
ATOM 1523 C CA . ALA A 1 195 ? -0.935 -18.626 -2.221 1.00 51.12 195 ALA A CA 1
ATOM 1524 C C . ALA A 1 195 ? 0.127 -17.933 -1.341 1.00 51.12 195 ALA A C 1
ATOM 1526 O O . ALA A 1 195 ? 0.722 -18.550 -0.453 1.00 51.12 195 ALA A O 1
ATOM 1527 N N . THR A 1 196 ? 0.335 -16.628 -1.535 1.00 53.88 196 THR A N 1
ATOM 1528 C CA . THR A 1 196 ? 1.251 -15.808 -0.731 1.00 53.88 196 THR A CA 1
ATOM 1529 C C . THR A 1 196 ? 0.716 -15.579 0.687 1.00 53.88 196 THR A C 1
ATOM 1531 O O . THR A 1 196 ? 1.492 -15.640 1.645 1.00 53.88 196 THR A O 1
ATOM 1534 N N . HIS A 1 197 ? -0.591 -15.365 0.852 1.00 59.47 197 HIS A N 1
ATOM 1535 C CA . HIS A 1 197 ? -1.260 -15.234 2.148 1.00 59.47 197 HIS A CA 1
ATOM 1536 C C . HIS A 1 197 ? -1.248 -16.551 2.931 1.00 59.47 197 HIS A C 1
ATOM 1538 O O . HIS A 1 197 ? -0.900 -16.552 4.115 1.00 59.47 197 HIS A O 1
ATOM 1544 N N . LEU A 1 198 ? -1.528 -17.677 2.272 1.00 54.47 198 LEU A N 1
ATOM 1545 C CA . LEU A 1 198 ? -1.486 -19.014 2.864 1.00 54.47 198 LEU A CA 1
ATOM 1546 C C . LEU A 1 198 ? -0.062 -19.389 3.306 1.00 54.47 198 LEU A C 1
ATOM 1548 O O . LEU A 1 198 ? 0.132 -19.921 4.398 1.00 54.47 198 LEU A O 1
ATOM 1552 N N . ARG A 1 199 ? 0.956 -19.018 2.512 1.00 59.47 199 ARG A N 1
ATOM 1553 C CA . ARG A 1 199 ? 2.373 -19.172 2.880 1.00 59.47 199 ARG A CA 1
ATOM 1554 C C . ARG A 1 199 ? 2.751 -18.323 4.095 1.00 59.47 199 ARG A C 1
ATOM 1556 O O . ARG A 1 199 ? 3.410 -18.822 4.998 1.00 59.47 199 ARG A O 1
ATOM 1563 N N . ARG A 1 200 ? 2.361 -17.041 4.125 1.00 57.75 200 ARG A N 1
ATOM 1564 C CA . ARG A 1 200 ? 2.690 -16.116 5.233 1.00 57.75 200 ARG A CA 1
ATOM 1565 C C . ARG A 1 200 ? 1.998 -16.492 6.547 1.00 57.75 200 ARG A C 1
ATOM 1567 O O . ARG A 1 200 ? 2.529 -16.179 7.605 1.00 57.75 200 ARG A O 1
ATOM 1574 N N . SER A 1 201 ? 0.843 -17.150 6.476 1.00 55.81 201 SER A N 1
ATOM 1575 C CA . SER A 1 201 ? 0.087 -17.632 7.640 1.00 55.81 201 SER A CA 1
ATOM 1576 C C . SER A 1 201 ? 0.441 -19.066 8.058 1.00 55.81 201 SER A C 1
ATOM 1578 O O . SER A 1 201 ? -0.086 -19.546 9.059 1.00 55.81 201 SER A O 1
ATOM 1580 N N . CYS A 1 202 ? 1.311 -19.770 7.319 1.00 53.69 202 CYS A N 1
ATOM 1581 C CA . CYS A 1 202 ? 1.593 -21.203 7.508 1.00 53.69 202 CYS A CA 1
ATOM 1582 C C . CYS A 1 202 ? 0.320 -22.076 7.577 1.00 53.69 202 CYS A C 1
ATOM 1584 O O . CYS A 1 202 ? 0.314 -23.115 8.232 1.00 53.69 202 CYS A O 1
ATOM 1586 N N . GLY A 1 203 ? -0.776 -21.636 6.949 1.00 55.53 203 GLY A N 1
ATOM 1587 C CA . GLY A 1 203 ? -2.083 -22.295 7.027 1.00 55.53 203 GLY A CA 1
ATOM 1588 C C . GLY A 1 203 ? -2.800 -22.199 8.382 1.00 55.53 203 GLY A C 1
ATOM 1589 O O . GLY A 1 203 ? -3.877 -22.772 8.524 1.00 55.53 203 GLY A O 1
ATOM 1590 N N . VAL A 1 204 ? -2.252 -21.483 9.372 1.00 56.00 204 VAL A N 1
ATOM 1591 C CA . VAL A 1 204 ? -2.874 -21.304 10.691 1.00 56.00 204 VAL A CA 1
ATOM 1592 C C . VAL A 1 204 ? -3.585 -19.959 10.736 1.00 56.00 204 VAL A C 1
ATOM 1594 O O . VAL A 1 204 ? -2.964 -18.898 10.682 1.00 56.00 204 VAL A O 1
ATOM 1597 N N . VAL A 1 205 ? -4.907 -20.005 10.873 1.00 65.56 205 VAL A N 1
ATOM 1598 C CA . VAL A 1 205 ? -5.760 -18.820 10.952 1.00 65.56 205 VAL A CA 1
ATOM 1599 C C . VAL A 1 205 ? -6.361 -18.739 12.353 1.00 65.56 205 VAL A C 1
ATOM 1601 O O . VAL A 1 205 ? -6.941 -19.711 12.835 1.00 65.56 205 VAL A O 1
ATOM 1604 N N . GLY A 1 206 ? -6.204 -17.599 13.033 1.00 68.88 206 GLY A N 1
ATOM 1605 C CA . GLY A 1 206 ? -6.853 -17.367 14.328 1.00 68.88 206 GLY A CA 1
ATOM 1606 C C . GLY A 1 206 ? -8.386 -17.344 14.207 1.00 68.88 206 GLY A C 1
ATOM 1607 O O . GLY A 1 206 ? -8.905 -17.173 13.099 1.00 68.88 206 GLY A O 1
ATOM 1608 N N . PRO A 1 207 ? -9.137 -17.488 15.316 1.00 81.38 207 PRO A N 1
ATOM 1609 C CA . PRO A 1 207 ? -10.595 -17.405 15.280 1.00 81.38 207 PRO A CA 1
ATOM 1610 C C . PRO A 1 207 ? -11.053 -16.023 14.800 1.00 81.38 207 PRO A C 1
ATOM 1612 O O . PRO A 1 207 ? -10.373 -15.018 15.023 1.00 81.38 207 PRO A O 1
ATOM 1615 N N . THR A 1 208 ? -12.222 -15.963 14.161 1.00 86.69 208 THR A N 1
ATOM 1616 C CA . THR A 1 208 ? -12.852 -14.680 13.835 1.00 86.69 208 THR A CA 1
ATOM 1617 C C . THR A 1 208 ? -13.297 -13.997 15.129 1.00 86.69 208 THR A C 1
ATOM 1619 O O . THR A 1 208 ? -14.049 -14.573 15.912 1.00 86.69 208 THR A O 1
ATOM 1622 N N . ILE A 1 209 ? -12.828 -12.774 15.361 1.00 87.19 209 ILE A N 1
ATOM 1623 C CA . ILE A 1 209 ? -13.075 -11.979 16.562 1.00 87.19 209 ILE A CA 1
ATOM 1624 C C . ILE A 1 209 ? -13.937 -10.787 16.161 1.00 87.19 209 ILE A C 1
ATOM 1626 O O . ILE A 1 209 ? -13.498 -9.904 15.427 1.00 87.19 209 ILE A O 1
ATOM 1630 N N . ARG A 1 210 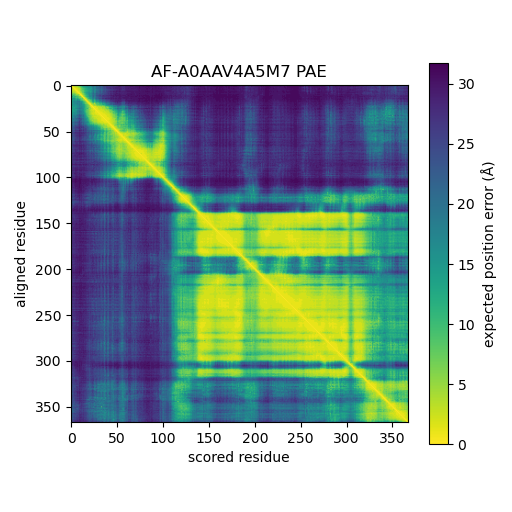? -15.166 -10.741 16.677 1.00 90.69 210 ARG A N 1
ATOM 1631 C CA . ARG A 1 210 ? -15.971 -9.516 16.664 1.00 90.69 210 ARG A CA 1
ATOM 1632 C C . ARG A 1 210 ? -15.528 -8.663 17.842 1.00 90.69 210 ARG A C 1
ATOM 1634 O O . ARG A 1 210 ? -15.631 -9.115 18.981 1.00 90.69 210 ARG A O 1
ATOM 1641 N N . PHE A 1 211 ? -15.019 -7.471 17.565 1.00 92.12 211 PHE A N 1
ATOM 1642 C CA . PHE A 1 211 ? -14.532 -6.559 18.591 1.00 92.12 211 PHE A CA 1
ATOM 1643 C C . PHE A 1 211 ? -15.281 -5.228 18.558 1.00 92.12 211 PHE A C 1
ATOM 1645 O O . PHE A 1 211 ? -15.871 -4.854 17.547 1.00 92.12 211 PHE A O 1
ATOM 1652 N N . ASN A 1 212 ? -15.236 -4.519 19.681 1.00 93.69 212 ASN A N 1
ATOM 1653 C CA . ASN A 1 212 ? -15.580 -3.107 19.775 1.00 93.69 212 ASN A CA 1
ATOM 1654 C C . ASN A 1 212 ? -14.353 -2.326 20.294 1.00 93.69 212 ASN A C 1
ATOM 1656 O O . ASN A 1 212 ? -13.409 -2.959 20.780 1.00 93.69 212 ASN A O 1
ATOM 1660 N N . PRO A 1 213 ? -14.335 -0.985 20.190 1.00 94.06 213 PRO A N 1
ATOM 1661 C CA . PRO A 1 213 ? -13.173 -0.184 20.579 1.00 94.06 213 PRO A CA 1
ATOM 1662 C C . PRO A 1 213 ? -12.716 -0.403 22.031 1.00 94.06 213 PRO A C 1
ATOM 1664 O O . PRO A 1 213 ? -11.517 -0.401 22.290 1.00 94.06 213 PRO A O 1
ATOM 1667 N N . GLU A 1 214 ? -13.631 -0.689 22.959 1.00 95.62 214 GLU A N 1
ATOM 1668 C CA . GLU A 1 214 ? -13.308 -0.848 24.386 1.00 95.62 214 GLU A CA 1
ATOM 1669 C C . GLU A 1 214 ? -12.854 -2.257 24.775 1.00 95.62 214 GLU A C 1
ATOM 1671 O O . GLU A 1 214 ? -12.363 -2.483 25.882 1.00 95.62 214 GLU A O 1
ATOM 1676 N N . MET A 1 215 ? -12.984 -3.229 23.872 1.00 94.75 215 MET A N 1
ATOM 1677 C CA . MET A 1 215 ? -12.504 -4.582 24.120 1.00 94.75 215 MET A CA 1
ATOM 1678 C C . MET A 1 215 ? -10.979 -4.623 24.134 1.00 94.75 215 MET A C 1
ATOM 1680 O O . MET A 1 215 ? -10.307 -4.101 23.245 1.00 94.75 215 MET A O 1
ATOM 1684 N N . VAL A 1 216 ? -10.434 -5.326 25.123 1.00 92.62 216 VAL A N 1
ATOM 1685 C CA . VAL A 1 216 ? -9.005 -5.628 25.209 1.00 92.62 216 VAL A CA 1
ATOM 1686 C C . VAL A 1 216 ? -8.616 -6.642 24.132 1.00 92.62 216 VAL A C 1
ATOM 1688 O O . VAL A 1 216 ? -9.213 -7.719 24.033 1.00 92.62 216 VAL A O 1
ATOM 1691 N N . CYS A 1 217 ? -7.576 -6.340 23.352 1.00 87.50 217 CYS A N 1
ATOM 1692 C CA . CYS A 1 217 ? -7.023 -7.273 22.377 1.00 87.50 217 CYS A CA 1
ATOM 1693 C C . CYS A 1 217 ? -6.219 -8.371 23.093 1.00 87.50 217 CYS A C 1
ATOM 1695 O O . CYS A 1 217 ? -5.029 -8.232 23.381 1.00 87.50 217 CYS A O 1
ATOM 1697 N N . SER A 1 218 ? -6.876 -9.496 23.376 1.00 84.44 218 SER A N 1
ATOM 1698 C CA . SER A 1 218 ? -6.250 -10.677 23.988 1.00 84.44 218 SER A CA 1
ATOM 1699 C C . SER A 1 218 ? -5.439 -11.518 22.994 1.00 84.44 218 SER A C 1
ATOM 1701 O O . SER A 1 218 ? -4.538 -12.264 23.389 1.00 84.44 218 SER A O 1
ATOM 1703 N N . ALA A 1 219 ? -5.733 -11.399 21.697 1.00 84.94 219 ALA A N 1
ATOM 1704 C CA . ALA A 1 219 ? -5.029 -12.113 20.641 1.00 84.94 219 ALA A CA 1
ATOM 1705 C C . ALA A 1 219 ? -3.648 -11.500 20.367 1.00 84.94 219 ALA A C 1
ATOM 1707 O O . ALA A 1 219 ? -3.453 -10.286 20.424 1.00 84.94 219 ALA A O 1
ATOM 1708 N N . ARG A 1 220 ? -2.678 -12.346 19.995 1.00 86.50 220 ARG A N 1
ATOM 1709 C CA . ARG A 1 220 ? -1.421 -11.853 19.413 1.00 86.50 220 ARG A CA 1
ATOM 1710 C C . ARG A 1 220 ? -1.720 -11.212 18.061 1.00 86.50 220 ARG A C 1
ATOM 1712 O O . ARG A 1 220 ? -2.460 -11.795 17.266 1.00 86.50 220 ARG A O 1
ATOM 1719 N N . LYS A 1 221 ? -1.098 -10.065 17.791 1.00 88.69 221 LYS A N 1
ATOM 1720 C CA . LYS A 1 221 ? -1.263 -9.295 16.553 1.00 88.69 221 LYS A CA 1
ATOM 1721 C C . LYS A 1 221 ? -1.123 -10.162 15.302 1.00 88.69 221 LYS A C 1
ATOM 1723 O O . LYS A 1 221 ? -1.947 -10.074 14.401 1.00 88.69 221 LYS A O 1
ATOM 1728 N N . GLU A 1 222 ? -0.107 -11.019 15.250 1.00 85.88 222 GLU A N 1
ATOM 1729 C CA . GLU A 1 222 ? 0.171 -11.865 14.086 1.00 85.88 222 GLU A CA 1
ATOM 1730 C C . GLU A 1 222 ? -0.977 -12.844 13.818 1.00 85.88 222 GLU A C 1
ATOM 1732 O O . GLU A 1 222 ? -1.402 -12.993 12.677 1.00 85.88 222 GLU A O 1
ATOM 1737 N N . HIS A 1 223 ? -1.529 -13.458 14.868 1.00 84.38 223 HIS A N 1
ATOM 1738 C CA . HIS A 1 223 ? -2.666 -14.373 14.745 1.00 84.38 223 HIS A CA 1
ATOM 1739 C C . HIS A 1 223 ? -3.963 -13.642 14.396 1.00 84.38 223 HIS A C 1
ATOM 1741 O O . HIS A 1 223 ? -4.768 -14.160 13.625 1.00 84.38 223 HIS A O 1
ATOM 1747 N N . PHE A 1 224 ? -4.164 -12.443 14.951 1.00 88.56 224 PHE A N 1
ATOM 1748 C CA . PHE A 1 224 ? -5.325 -11.616 14.644 1.00 88.56 224 PHE A CA 1
ATOM 1749 C C . PHE A 1 224 ? -5.319 -11.200 13.167 1.00 88.56 224 PHE A C 1
ATOM 1751 O O . PHE A 1 224 ? -6.299 -11.432 12.466 1.00 88.56 224 PHE A O 1
ATOM 1758 N N . LEU A 1 225 ? -4.194 -10.665 12.678 1.00 87.56 225 LEU A N 1
ATOM 1759 C CA . LEU A 1 225 ? -4.036 -10.201 11.295 1.00 87.56 225 LEU A CA 1
ATOM 1760 C C . LEU A 1 225 ? -3.887 -11.342 10.275 1.00 87.56 225 LEU A C 1
ATOM 1762 O O . LEU A 1 225 ? -3.987 -11.087 9.078 1.00 87.56 225 LEU A O 1
ATOM 1766 N N . ALA A 1 226 ? -3.644 -12.583 10.707 1.00 83.44 226 ALA A N 1
ATOM 1767 C CA . ALA A 1 226 ? -3.658 -13.745 9.818 1.00 83.44 226 ALA A CA 1
ATOM 1768 C C . ALA A 1 226 ? -5.078 -14.111 9.356 1.00 83.44 226 ALA A C 1
ATOM 1770 O O . ALA A 1 226 ? -5.232 -14.695 8.286 1.00 83.44 226 ALA A O 1
ATOM 1771 N N . ASN A 1 227 ? -6.112 -13.768 10.136 1.00 85.50 227 ASN A N 1
ATOM 1772 C CA . ASN A 1 227 ? -7.503 -13.994 9.752 1.00 85.50 227 ASN A CA 1
ATOM 1773 C C . ASN A 1 227 ? -8.006 -12.844 8.861 1.00 85.50 227 ASN A C 1
ATOM 1775 O O . ASN A 1 227 ? -8.026 -11.702 9.324 1.00 85.50 227 ASN A O 1
ATOM 1779 N N . PRO A 1 228 ? -8.439 -13.117 7.614 1.00 84.50 228 PRO A N 1
ATOM 1780 C CA . PRO A 1 228 ? -8.840 -12.073 6.672 1.00 84.50 228 PRO A CA 1
ATOM 1781 C C . PRO A 1 228 ? -10.054 -11.276 7.159 1.00 84.50 228 PRO A C 1
ATOM 1783 O O . PRO A 1 228 ? -10.054 -10.057 7.028 1.00 84.50 228 PRO A O 1
ATOM 1786 N N . ASN A 1 229 ? -11.025 -11.916 7.822 1.00 88.31 229 ASN A N 1
ATOM 1787 C CA . ASN A 1 229 ? -12.195 -11.224 8.372 1.00 88.31 229 ASN A CA 1
ATOM 1788 C C . ASN A 1 229 ? -11.798 -10.257 9.494 1.00 88.31 229 ASN A C 1
ATOM 1790 O O . ASN A 1 229 ? -12.268 -9.123 9.537 1.00 88.31 229 ASN A O 1
ATOM 1794 N N . ASN A 1 230 ? -10.909 -10.694 10.392 1.00 90.81 230 ASN A N 1
ATOM 1795 C CA . ASN A 1 230 ? -10.397 -9.845 11.472 1.00 90.81 230 ASN A CA 1
ATOM 1796 C C . ASN A 1 230 ? -9.584 -8.684 10.912 1.00 90.81 230 ASN A C 1
ATOM 1798 O O . ASN A 1 230 ? -9.736 -7.544 11.348 1.00 90.81 230 ASN A O 1
ATOM 1802 N N . LYS A 1 231 ? -8.725 -8.979 9.932 1.00 90.31 231 LYS A N 1
ATOM 1803 C CA . LYS A 1 231 ? -7.893 -7.985 9.268 1.00 90.31 231 LYS A CA 1
ATOM 1804 C C . LYS A 1 231 ? -8.756 -6.946 8.557 1.00 90.31 231 LYS A C 1
ATOM 1806 O O . LYS A 1 231 ? -8.512 -5.761 8.754 1.00 90.31 231 LYS A O 1
ATOM 1811 N N . GLN A 1 232 ? -9.791 -7.375 7.828 1.00 92.38 232 GLN A N 1
ATOM 1812 C CA . GLN A 1 232 ? -10.746 -6.485 7.170 1.00 92.38 232 GLN A CA 1
ATOM 1813 C C . GLN A 1 232 ? -11.489 -5.603 8.176 1.00 92.38 232 GLN A C 1
ATOM 1815 O O . GLN A 1 232 ? -11.516 -4.385 8.017 1.00 92.38 232 GLN A O 1
ATOM 1820 N N . ALA A 1 233 ? -12.059 -6.201 9.225 1.00 94.25 233 ALA A N 1
ATOM 1821 C CA . ALA A 1 233 ? -12.782 -5.455 10.253 1.00 94.25 233 ALA A CA 1
ATOM 1822 C C . ALA A 1 233 ? -11.877 -4.423 10.944 1.00 94.25 233 ALA A C 1
ATOM 1824 O O . ALA A 1 233 ? -12.298 -3.303 11.222 1.00 94.25 233 ALA A O 1
ATOM 1825 N N . PHE A 1 234 ? -10.610 -4.774 11.181 1.00 95.56 234 PHE A N 1
ATOM 1826 C CA . PHE A 1 234 ? -9.647 -3.865 11.788 1.00 95.56 234 PHE A CA 1
ATOM 1827 C C . PHE A 1 234 ? -9.204 -2.736 10.861 1.00 95.56 234 PHE A C 1
ATOM 1829 O O . PHE A 1 234 ? -9.111 -1.612 11.336 1.00 95.56 234 PHE A O 1
ATOM 1836 N N . VAL A 1 235 ? -8.960 -2.979 9.566 1.00 95.31 235 VAL A N 1
ATOM 1837 C CA . VAL A 1 235 ? -8.618 -1.874 8.648 1.00 95.31 235 VAL A CA 1
ATOM 1838 C C . VAL A 1 235 ? -9.784 -0.920 8.430 1.00 95.31 235 VAL A C 1
ATOM 1840 O O . VAL A 1 235 ? -9.536 0.269 8.293 1.00 95.31 235 VAL A O 1
ATOM 1843 N N . GLN A 1 236 ? -11.029 -1.406 8.446 1.00 95.88 236 GLN A N 1
ATOM 1844 C CA . GLN A 1 236 ? -12.218 -0.547 8.397 1.00 95.88 236 GLN A CA 1
ATOM 1845 C C . GLN A 1 236 ? -12.299 0.335 9.644 1.00 95.88 236 GLN A C 1
ATOM 1847 O O . GLN A 1 236 ? -12.312 1.555 9.537 1.00 95.88 236 GLN A O 1
ATOM 1852 N N . TYR A 1 237 ? -12.234 -0.278 10.829 1.00 97.25 237 TYR A N 1
ATOM 1853 C CA . TYR A 1 237 ? -12.211 0.452 12.094 1.00 97.25 237 TYR A CA 1
ATOM 1854 C C . TYR A 1 237 ? -11.064 1.475 12.165 1.00 97.25 237 TYR A C 1
ATOM 1856 O O . TYR A 1 237 ? -11.267 2.625 12.548 1.00 97.25 237 TYR A O 1
ATOM 1864 N N . LEU A 1 238 ? -9.848 1.062 11.799 1.00 97.31 238 LEU A N 1
ATOM 1865 C CA . LEU A 1 238 ? -8.678 1.933 11.805 1.00 97.31 238 LEU A CA 1
ATOM 1866 C C . LEU A 1 238 ? -8.818 3.065 10.779 1.00 97.31 238 LEU A C 1
ATOM 1868 O O . LEU A 1 238 ? -8.399 4.184 11.064 1.00 97.31 238 LEU A O 1
ATOM 1872 N N . GLY A 1 239 ? -9.418 2.784 9.621 1.00 97.19 239 GLY A N 1
ATOM 1873 C CA . GLY A 1 239 ? -9.769 3.783 8.619 1.00 97.19 239 GLY A CA 1
ATOM 1874 C C . GLY A 1 239 ? -10.650 4.877 9.210 1.00 97.19 239 GLY A C 1
ATOM 1875 O O . GLY A 1 239 ? -10.244 6.035 9.213 1.00 97.19 239 GLY A O 1
ATOM 1876 N N . ASP A 1 240 ? -11.767 4.500 9.838 1.00 97.62 240 ASP A N 1
ATOM 1877 C CA . ASP A 1 240 ? -12.688 5.446 10.483 1.00 97.62 240 ASP A CA 1
ATOM 1878 C C . ASP A 1 240 ? -11.992 6.302 11.556 1.00 97.62 240 ASP A C 1
ATOM 1880 O O . ASP A 1 240 ? -12.274 7.492 11.713 1.00 97.62 240 ASP A O 1
ATOM 1884 N N . VAL A 1 241 ? -11.089 5.696 12.335 1.00 97.12 241 VAL A N 1
ATOM 1885 C CA . VAL A 1 241 ? -10.324 6.392 13.381 1.00 97.12 241 VAL A CA 1
ATOM 1886 C C . VAL A 1 241 ? -9.358 7.416 12.776 1.00 97.12 241 VAL A C 1
ATOM 1888 O O . VAL A 1 241 ? -9.268 8.535 13.278 1.00 97.12 241 VAL A O 1
ATOM 1891 N N . LEU A 1 242 ? -8.669 7.067 11.689 1.00 97.12 242 LEU A N 1
ATOM 1892 C CA . LEU A 1 242 ? -7.744 7.961 10.987 1.00 97.12 242 LEU A CA 1
ATOM 1893 C C . LEU A 1 242 ? -8.479 9.092 10.249 1.00 97.12 242 LEU A C 1
ATOM 1895 O O . LEU A 1 242 ? -8.001 10.227 10.235 1.00 97.12 242 LEU A O 1
ATOM 1899 N N . GLU A 1 243 ? -9.645 8.816 9.663 1.00 97.19 243 GLU A N 1
ATOM 1900 C CA . GLU A 1 243 ? -10.466 9.830 8.988 1.00 97.19 243 GLU A CA 1
ATOM 1901 C C . GLU A 1 243 ? -11.041 10.858 9.961 1.00 97.19 243 GLU A C 1
ATOM 1903 O O . GLU A 1 243 ? -11.032 12.056 9.671 1.00 97.19 243 GLU A O 1
ATOM 1908 N N . LYS A 1 244 ? -11.470 10.425 11.154 1.00 96.06 244 LYS A N 1
ATOM 1909 C CA . LYS A 1 244 ? -11.898 11.338 12.231 1.00 96.06 244 LYS A CA 1
ATOM 1910 C C . LYS A 1 244 ? -10.799 12.305 12.659 1.00 96.06 244 LYS A C 1
ATOM 1912 O O . LYS A 1 244 ? -11.098 13.413 13.096 1.00 96.06 244 LYS A O 1
ATOM 1917 N N . ASP A 1 245 ? -9.546 11.898 12.509 1.00 93.69 245 ASP A N 1
ATOM 1918 C CA . ASP A 1 245 ? -8.370 12.711 12.797 1.00 93.69 245 ASP A CA 1
ATOM 1919 C C . ASP A 1 245 ? -7.926 13.589 11.597 1.00 93.69 245 ASP A C 1
ATOM 1921 O O . ASP A 1 245 ? -6.995 14.395 11.667 1.00 93.69 245 ASP A O 1
ATOM 1925 N N . GLY A 1 246 ? -8.650 13.503 10.477 1.00 93.00 246 GLY A N 1
ATOM 1926 C CA . GLY A 1 246 ? -8.447 14.329 9.291 1.00 93.00 246 GLY A CA 1
ATOM 1927 C C . GLY A 1 246 ? -7.419 13.783 8.302 1.00 93.00 246 GLY A C 1
ATOM 1928 O O . GLY A 1 246 ? -6.978 14.538 7.433 1.00 93.00 246 GLY A O 1
ATOM 1929 N N . CYS A 1 247 ? -7.032 12.509 8.418 1.00 95.19 247 CYS A N 1
ATOM 1930 C CA . CYS A 1 247 ? -6.339 11.797 7.344 1.00 95.19 247 CYS A CA 1
ATOM 1931 C C . CYS A 1 247 ? -7.328 11.435 6.227 1.00 95.19 247 CYS A C 1
ATOM 1933 O O . CYS A 1 247 ? -8.532 11.344 6.456 1.00 95.19 247 CYS A O 1
ATOM 1935 N N . GLN A 1 248 ? -6.823 11.170 5.023 1.00 96.56 248 GLN A N 1
ATOM 1936 C CA . GLN A 1 248 ? -7.641 10.587 3.961 1.00 96.56 248 GLN A CA 1
ATOM 1937 C C . GLN A 1 248 ? -7.356 9.092 3.862 1.00 96.56 248 GLN A C 1
ATOM 1939 O O . GLN A 1 248 ? -6.206 8.699 3.663 1.00 96.56 248 GLN A O 1
ATOM 1944 N N . VAL A 1 249 ? -8.390 8.259 3.952 1.00 97.69 249 VAL A N 1
ATOM 1945 C CA . VAL A 1 249 ? -8.247 6.806 3.855 1.00 97.69 249 VAL A CA 1
ATOM 1946 C C . VAL A 1 249 ? -8.923 6.298 2.585 1.00 97.69 249 VAL A C 1
ATOM 1948 O O . VAL A 1 249 ? -9.973 6.777 2.170 1.00 97.69 249 VAL A O 1
ATOM 1951 N N . LEU A 1 250 ? -8.276 5.349 1.917 1.00 97.19 250 LEU A N 1
ATOM 1952 C CA . LEU A 1 250 ? -8.787 4.666 0.737 1.00 97.19 250 LEU A CA 1
ATOM 1953 C C . LEU A 1 250 ? -8.712 3.156 0.969 1.00 97.19 250 LEU A C 1
ATOM 1955 O O . LEU A 1 250 ? -7.728 2.647 1.505 1.00 97.19 250 LEU A O 1
ATOM 1959 N N . HIS A 1 251 ? -9.730 2.433 0.512 1.00 94.25 251 HIS A N 1
ATOM 1960 C CA . HIS A 1 251 ? -9.770 0.975 0.568 1.00 94.25 251 HIS A CA 1
ATOM 1961 C C . HIS A 1 251 ? -9.752 0.404 -0.846 1.00 94.25 251 HIS A C 1
ATOM 1963 O O . HIS A 1 251 ? -10.587 0.756 -1.680 1.00 94.25 251 HIS A O 1
ATOM 1969 N N . ALA A 1 252 ? -8.789 -0.472 -1.121 1.00 90.25 252 ALA A N 1
ATOM 1970 C CA . ALA A 1 252 ? -8.787 -1.269 -2.335 1.00 90.25 252 ALA A CA 1
ATOM 1971 C C . ALA A 1 252 ? -9.790 -2.424 -2.214 1.00 90.25 252 ALA A C 1
ATOM 1973 O O . ALA A 1 252 ? -10.075 -2.902 -1.119 1.00 90.25 252 ALA A O 1
ATOM 1974 N N . GLN A 1 253 ? -10.301 -2.894 -3.351 1.00 85.62 253 GLN A N 1
ATOM 1975 C CA . GLN A 1 253 ? -11.141 -4.095 -3.399 1.00 85.62 253 GLN A CA 1
ATOM 1976 C C . GLN A 1 253 ? -10.311 -5.370 -3.138 1.00 85.62 253 GLN A C 1
ATOM 1978 O O . GLN A 1 253 ? -10.765 -6.323 -2.522 1.00 85.62 253 GLN A O 1
ATOM 1983 N N . GLY A 1 254 ? -9.045 -5.373 -3.552 1.00 84.81 254 GLY A N 1
ATOM 1984 C CA . GLY A 1 254 ? -8.102 -6.455 -3.288 1.00 84.81 254 GLY A CA 1
ATOM 1985 C C . GLY A 1 254 ? -6.742 -5.880 -2.931 1.00 84.81 254 GLY A C 1
ATOM 1986 O O . GLY A 1 254 ? -6.597 -5.182 -1.934 1.00 84.81 254 GLY A O 1
ATOM 1987 N N . ASP A 1 255 ? -5.750 -6.125 -3.778 1.00 83.44 255 ASP A N 1
ATOM 1988 C CA . ASP A 1 255 ? -4.407 -5.586 -3.580 1.00 83.44 255 ASP A CA 1
ATOM 1989 C C . ASP A 1 255 ? -4.356 -4.051 -3.705 1.00 83.44 255 ASP A C 1
ATOM 1991 O O . ASP A 1 255 ? -4.861 -3.471 -4.673 1.00 83.44 255 ASP A O 1
ATOM 1995 N N . ALA A 1 256 ? -3.723 -3.384 -2.736 1.00 89.38 256 ALA A N 1
ATOM 1996 C CA . ALA A 1 256 ? -3.631 -1.930 -2.698 1.00 89.38 256 ALA A CA 1
ATOM 1997 C C . ALA A 1 256 ? -2.557 -1.338 -3.621 1.00 89.38 256 ALA A C 1
ATOM 1999 O O . ALA A 1 256 ? -2.590 -0.126 -3.847 1.00 89.38 256 ALA A O 1
ATOM 2000 N N . ASN A 1 257 ? -1.627 -2.126 -4.184 1.00 89.25 257 ASN A N 1
ATOM 2001 C CA . ASN A 1 257 ? -0.449 -1.576 -4.869 1.00 89.25 257 ASN A CA 1
ATOM 2002 C C . ASN A 1 257 ? -0.833 -0.637 -6.019 1.00 89.25 257 ASN A C 1
ATOM 2004 O O . ASN A 1 257 ? -0.305 0.471 -6.126 1.00 89.25 257 ASN A O 1
ATOM 2008 N N . THR A 1 258 ? -1.805 -1.027 -6.847 1.00 88.31 258 THR A N 1
ATOM 2009 C CA . THR A 1 258 ? -2.286 -0.179 -7.946 1.00 88.31 258 THR A CA 1
ATOM 2010 C C . THR A 1 258 ? -2.949 1.101 -7.436 1.00 88.31 258 THR A C 1
ATOM 2012 O O . THR A 1 258 ? -2.732 2.171 -8.004 1.00 88.31 258 THR A O 1
ATOM 2015 N N . LEU A 1 259 ? -3.740 1.026 -6.362 1.00 92.62 259 LEU A N 1
ATOM 2016 C CA . LEU A 1 259 ? -4.425 2.193 -5.802 1.00 92.62 259 LEU A CA 1
ATOM 2017 C C . LEU A 1 259 ? -3.440 3.161 -5.130 1.00 92.62 259 LEU A C 1
ATOM 2019 O O . LEU A 1 259 ? -3.556 4.371 -5.328 1.00 92.62 259 LEU A O 1
ATOM 2023 N N . ILE A 1 260 ? -2.425 2.647 -4.427 1.00 94.50 260 ILE A N 1
ATOM 2024 C CA . ILE A 1 260 ? -1.305 3.429 -3.878 1.00 94.50 260 ILE A CA 1
ATOM 2025 C C . ILE A 1 260 ? -0.605 4.194 -5.001 1.00 94.50 260 ILE A C 1
ATOM 2027 O O . ILE A 1 260 ? -0.451 5.412 -4.918 1.00 94.50 260 ILE A O 1
ATOM 2031 N N . VAL A 1 261 ? -0.227 3.499 -6.078 1.00 92.88 261 VAL A N 1
ATOM 2032 C CA . VAL A 1 261 ? 0.504 4.092 -7.208 1.00 92.88 261 VAL A CA 1
ATOM 2033 C C . VAL A 1 261 ? -0.339 5.147 -7.916 1.00 92.88 261 VAL A C 1
ATOM 2035 O O . VAL A 1 261 ? 0.141 6.254 -8.143 1.00 92.88 261 VAL A O 1
ATOM 2038 N N . ARG A 1 262 ? -1.609 4.852 -8.226 1.00 94.00 262 ARG A N 1
ATOM 2039 C CA . ARG A 1 262 ? -2.512 5.822 -8.870 1.00 94.00 262 ARG A CA 1
ATOM 2040 C C . ARG A 1 262 ? -2.712 7.066 -8.013 1.00 94.00 262 ARG A C 1
ATOM 2042 O O . ARG A 1 262 ? -2.695 8.174 -8.548 1.00 94.00 262 ARG A O 1
ATOM 2049 N N . THR A 1 263 ? -2.866 6.890 -6.702 1.00 96.12 263 THR A N 1
ATOM 2050 C CA . THR A 1 263 ? -2.989 8.003 -5.752 1.00 96.12 263 THR A CA 1
ATOM 2051 C C . THR A 1 263 ? -1.719 8.848 -5.766 1.00 96.12 263 THR A C 1
ATOM 2053 O O . THR A 1 263 ? -1.794 10.054 -5.971 1.00 96.12 263 THR A O 1
ATOM 2056 N N . ALA A 1 264 ? -0.550 8.216 -5.655 1.00 95.44 264 ALA A N 1
ATOM 2057 C CA . ALA A 1 264 ? 0.734 8.906 -5.635 1.00 95.44 264 ALA A CA 1
ATOM 2058 C C . ALA A 1 264 ? 1.029 9.677 -6.930 1.00 95.44 264 ALA A C 1
ATOM 2060 O O . ALA A 1 264 ? 1.421 10.839 -6.876 1.00 95.44 264 ALA A O 1
ATOM 2061 N N . VAL A 1 265 ? 0.787 9.065 -8.093 1.00 93.06 265 VAL A N 1
ATOM 2062 C CA . VAL A 1 265 ? 0.958 9.727 -9.396 1.00 93.06 265 VAL A CA 1
ATOM 2063 C C . VAL A 1 265 ? -0.003 10.909 -9.539 1.00 93.06 265 VAL A C 1
ATOM 2065 O O . VAL A 1 265 ? 0.398 11.960 -10.028 1.00 93.06 265 VAL A O 1
ATOM 2068 N N . SER A 1 266 ? -1.245 10.779 -9.061 1.00 94.94 266 SER A N 1
ATOM 2069 C CA . SER A 1 266 ? -2.223 11.876 -9.095 1.00 94.94 266 SER A CA 1
ATOM 2070 C C . SER A 1 266 ? -1.814 13.041 -8.185 1.00 94.94 266 SER A C 1
ATOM 2072 O O . SER A 1 266 ? -1.918 14.198 -8.583 1.00 94.94 266 SER A O 1
ATOM 2074 N N . CYS A 1 267 ? -1.302 12.755 -6.984 1.00 93.88 267 CYS A N 1
ATOM 2075 C CA . CYS A 1 267 ? -0.762 13.769 -6.074 1.00 93.88 267 CYS A CA 1
ATOM 2076 C C . CYS A 1 267 ? 0.459 14.485 -6.675 1.00 93.88 267 CYS A C 1
ATOM 2078 O O . CYS A 1 267 ? 0.556 15.714 -6.591 1.00 93.88 267 CYS A O 1
ATOM 2080 N N . ALA A 1 268 ? 1.330 13.736 -7.360 1.00 93.31 268 ALA A N 1
ATOM 2081 C CA . ALA A 1 268 ? 2.539 14.253 -7.998 1.00 93.31 268 ALA A CA 1
ATOM 2082 C C . ALA A 1 268 ? 2.259 15.260 -9.127 1.00 93.31 268 ALA A C 1
ATOM 2084 O O . ALA A 1 268 ? 3.151 16.012 -9.508 1.00 93.31 268 ALA A O 1
ATOM 2085 N N . ILE A 1 269 ? 1.030 15.342 -9.648 1.00 92.38 269 ILE A N 1
ATOM 2086 C CA . ILE A 1 269 ? 0.644 16.388 -10.612 1.00 92.38 269 ILE A CA 1
ATOM 2087 C C . ILE A 1 269 ? 0.765 17.782 -9.979 1.00 92.38 269 ILE A C 1
ATOM 2089 O O . ILE A 1 269 ? 1.187 18.732 -10.637 1.00 92.38 269 ILE A O 1
ATOM 2093 N N . TYR A 1 270 ? 0.421 17.909 -8.696 1.00 90.94 270 TYR A N 1
ATOM 2094 C CA . TYR A 1 270 ? 0.277 19.206 -8.033 1.00 90.94 270 TYR A CA 1
ATOM 2095 C C . TYR A 1 270 ? 1.367 19.476 -6.997 1.00 90.94 270 TYR A C 1
ATOM 2097 O O . TYR A 1 270 ? 1.780 20.626 -6.849 1.00 90.94 270 TYR A O 1
ATOM 2105 N N . LYS A 1 271 ? 1.850 18.438 -6.301 1.00 91.69 271 LYS A N 1
ATOM 2106 C CA . LYS A 1 271 ? 2.764 18.572 -5.157 1.00 91.69 271 LYS A CA 1
ATOM 2107 C C . LYS A 1 271 ? 3.855 17.512 -5.149 1.00 91.69 271 LYS A C 1
ATOM 2109 O O . LYS A 1 271 ? 3.670 16.413 -5.669 1.00 91.69 271 LYS A O 1
ATOM 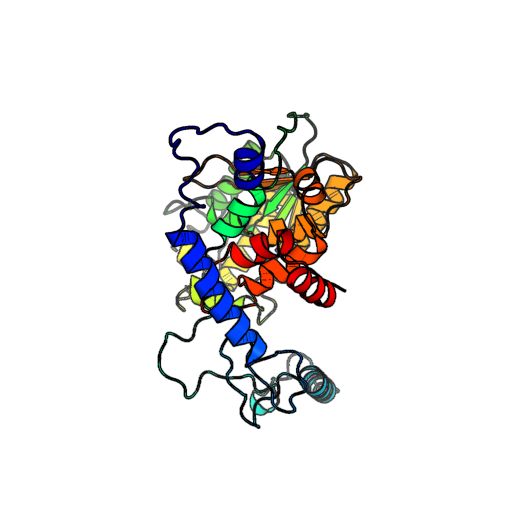2114 N N . THR A 1 272 ? 4.974 17.824 -4.499 1.00 92.19 272 THR A N 1
ATOM 2115 C CA . THR A 1 272 ? 5.995 16.819 -4.182 1.00 92.19 272 THR A CA 1
ATOM 2116 C C . THR A 1 272 ? 5.349 15.696 -3.378 1.00 92.19 272 THR A C 1
ATOM 2118 O O . THR A 1 272 ? 4.717 15.949 -2.355 1.00 92.19 272 THR A O 1
ATOM 2121 N N . THR A 1 273 ? 5.478 14.460 -3.852 1.00 93.94 273 THR A N 1
ATOM 2122 C CA . THR A 1 273 ? 4.783 13.306 -3.275 1.00 93.94 273 THR A CA 1
ATOM 2123 C C . THR A 1 273 ? 5.777 12.261 -2.789 1.00 93.94 273 THR A C 1
ATOM 2125 O O . THR A 1 273 ? 6.710 11.889 -3.501 1.00 93.94 273 THR A O 1
ATOM 2128 N N . VAL A 1 274 ? 5.566 11.748 -1.577 1.00 93.00 274 VAL A N 1
ATOM 2129 C CA . VAL A 1 274 ? 6.386 10.690 -0.982 1.00 93.00 274 VAL A CA 1
ATOM 2130 C C . VAL A 1 274 ? 5.525 9.469 -0.685 1.00 93.00 274 VAL A C 1
ATOM 2132 O O . VAL A 1 274 ? 4.633 9.503 0.161 1.00 93.00 274 VAL A O 1
ATOM 2135 N N . VAL A 1 275 ? 5.841 8.358 -1.343 1.00 93.94 275 VAL A N 1
ATOM 2136 C CA . VAL A 1 275 ? 5.250 7.048 -1.075 1.00 93.94 275 VAL A CA 1
ATOM 2137 C C . VAL A 1 275 ? 6.044 6.353 0.023 1.00 93.94 275 VAL A C 1
ATOM 2139 O O . VAL A 1 275 ? 7.255 6.156 -0.099 1.00 93.94 275 VAL A O 1
ATOM 2142 N N . ILE A 1 276 ? 5.370 5.951 1.097 1.00 91.19 276 ILE A N 1
ATOM 2143 C CA . ILE A 1 276 ? 5.951 5.128 2.160 1.00 91.19 276 ILE A CA 1
ATOM 2144 C C . ILE A 1 276 ? 5.477 3.693 1.967 1.00 91.19 276 ILE A C 1
ATOM 2146 O O . ILE A 1 276 ? 4.313 3.385 2.206 1.00 91.19 276 ILE A O 1
ATOM 2150 N N . GLY A 1 277 ? 6.394 2.815 1.571 1.00 85.88 277 GLY A N 1
ATOM 2151 C CA . GLY A 1 277 ? 6.104 1.408 1.316 1.00 85.88 277 GLY A CA 1
ATOM 2152 C C . GLY A 1 277 ? 7.366 0.555 1.336 1.00 85.88 277 GLY A C 1
ATOM 2153 O O . GLY A 1 277 ? 8.487 1.059 1.216 1.00 85.88 277 GLY A O 1
ATOM 2154 N N . GLU A 1 278 ? 7.190 -0.750 1.531 1.00 76.62 278 GLU A N 1
ATOM 2155 C CA . GLU A 1 278 ? 8.295 -1.721 1.515 1.00 76.62 278 GLU A CA 1
ATOM 2156 C C . GLU A 1 278 ? 8.226 -2.686 0.325 1.00 76.62 278 GLU A C 1
ATOM 2158 O O . GLU A 1 278 ? 9.214 -3.368 0.046 1.00 76.62 278 GLU A O 1
ATOM 2163 N N . ASP A 1 279 ? 7.099 -2.734 -0.392 1.00 73.31 279 ASP A N 1
ATOM 2164 C CA . ASP A 1 279 ? 6.928 -3.655 -1.511 1.00 73.31 279 ASP A CA 1
ATOM 2165 C C . ASP A 1 279 ? 7.716 -3.201 -2.749 1.00 73.31 279 ASP A C 1
ATOM 2167 O O . ASP A 1 279 ? 7.713 -2.033 -3.137 1.00 73.31 279 ASP A O 1
ATOM 2171 N N . THR A 1 280 ? 8.405 -4.148 -3.384 1.00 71.75 280 THR A N 1
ATOM 2172 C CA . THR A 1 280 ? 9.171 -3.890 -4.617 1.00 71.75 280 THR A CA 1
ATOM 2173 C C . THR A 1 280 ? 8.239 -3.676 -5.800 1.00 71.75 280 THR A C 1
ATOM 2175 O O . THR A 1 280 ? 8.562 -2.917 -6.713 1.00 71.75 280 THR A O 1
ATOM 2178 N N . ASP A 1 281 ? 7.059 -4.287 -5.747 1.00 78.56 281 ASP A N 1
ATOM 2179 C CA . ASP A 1 281 ? 6.021 -4.153 -6.758 1.00 78.56 281 ASP A CA 1
ATOM 2180 C C . ASP A 1 281 ? 5.583 -2.670 -6.868 1.00 78.56 281 ASP A C 1
ATOM 2182 O O . ASP A 1 281 ? 5.388 -2.167 -7.973 1.00 78.56 281 ASP A O 1
ATOM 2186 N N . LEU A 1 282 ? 5.574 -1.915 -5.754 1.00 83.06 282 LEU A N 1
ATOM 2187 C CA . LEU A 1 282 ? 5.334 -0.463 -5.759 1.00 83.06 282 LEU A CA 1
ATOM 2188 C C . LEU A 1 282 ? 6.399 0.302 -6.552 1.00 83.06 282 LEU A C 1
ATOM 2190 O O . LEU A 1 282 ? 6.048 1.187 -7.324 1.00 83.06 282 LEU A O 1
ATOM 2194 N N . LEU A 1 283 ? 7.687 -0.031 -6.405 1.00 81.56 283 LEU A N 1
ATOM 2195 C CA . LEU A 1 283 ? 8.761 0.629 -7.161 1.00 81.56 283 LEU A CA 1
ATOM 2196 C C . LEU A 1 283 ? 8.577 0.427 -8.667 1.00 81.56 283 LEU A C 1
ATOM 2198 O O . LEU A 1 283 ? 8.659 1.384 -9.435 1.00 81.56 283 LEU A O 1
ATOM 2202 N N . VAL A 1 284 ? 8.315 -0.812 -9.083 1.00 77.75 284 VAL A N 1
ATOM 2203 C CA . VAL A 1 284 ? 8.127 -1.157 -10.499 1.00 77.75 284 VAL A CA 1
ATOM 2204 C C . VAL A 1 284 ? 6.917 -0.420 -11.074 1.00 77.75 284 VAL A C 1
ATOM 2206 O O . VAL A 1 284 ? 7.022 0.189 -12.138 1.00 77.75 284 VAL A O 1
ATOM 2209 N N . LEU A 1 285 ? 5.794 -0.413 -10.352 1.00 82.62 285 LEU A N 1
ATOM 2210 C CA . LEU A 1 285 ? 4.575 0.275 -10.776 1.00 82.62 285 LEU A CA 1
ATOM 2211 C C . LEU A 1 285 ? 4.747 1.802 -10.816 1.00 82.62 285 LEU A C 1
ATOM 2213 O O . LEU A 1 285 ? 4.283 2.436 -11.762 1.00 82.62 285 LEU A O 1
ATOM 2217 N N . LEU A 1 286 ? 5.443 2.399 -9.843 1.00 83.69 286 LEU A N 1
ATOM 2218 C CA . LEU A 1 286 ? 5.746 3.836 -9.838 1.00 83.69 286 LEU A CA 1
ATOM 2219 C C . LEU A 1 286 ? 6.614 4.222 -11.041 1.00 83.69 286 LEU A C 1
ATOM 2221 O O . LEU A 1 286 ? 6.291 5.180 -11.740 1.00 83.69 286 LEU A O 1
ATOM 2225 N N . LEU A 1 287 ? 7.670 3.455 -11.333 1.00 80.81 287 LEU A N 1
ATOM 2226 C CA . LEU A 1 287 ? 8.524 3.687 -12.504 1.00 80.81 287 LEU A CA 1
ATOM 2227 C C . LEU A 1 287 ? 7.740 3.564 -13.812 1.00 80.81 287 LEU A C 1
ATOM 2229 O O . LEU A 1 287 ? 7.932 4.358 -14.735 1.00 80.81 287 LEU A O 1
ATOM 2233 N N . HIS A 1 288 ? 6.825 2.601 -13.891 1.00 80.62 288 HIS A N 1
ATOM 2234 C CA . HIS A 1 288 ? 5.983 2.429 -15.065 1.00 80.62 288 HIS A CA 1
ATOM 2235 C C . HIS A 1 288 ? 5.032 3.625 -15.261 1.00 80.62 288 HIS A C 1
ATOM 2237 O O . HIS A 1 288 ? 5.013 4.216 -16.341 1.00 80.62 288 HIS A O 1
ATOM 2243 N N . HIS A 1 289 ? 4.326 4.054 -14.209 1.00 83.88 289 HIS A N 1
ATOM 2244 C CA . HIS A 1 289 ? 3.231 5.026 -14.312 1.00 83.88 289 HIS A CA 1
ATOM 2245 C C . HIS A 1 289 ? 3.599 6.504 -14.107 1.00 83.88 289 HIS A C 1
ATOM 2247 O O . HIS A 1 289 ? 2.781 7.357 -14.444 1.00 83.88 289 HIS A O 1
ATOM 2253 N N . VAL A 1 290 ? 4.775 6.846 -13.567 1.00 84.56 290 VAL A N 1
ATOM 2254 C CA . VAL A 1 290 ? 5.128 8.261 -13.332 1.00 84.56 290 VAL A CA 1
ATOM 2255 C C . VAL A 1 290 ? 5.236 9.047 -14.650 1.00 84.56 290 VAL A C 1
ATOM 2257 O O . VAL A 1 290 ? 5.801 8.553 -15.630 1.00 84.56 290 VAL A O 1
ATOM 2260 N N . ASP A 1 291 ? 4.721 10.277 -14.674 1.00 84.94 291 ASP A N 1
ATOM 2261 C CA . ASP A 1 291 ? 4.943 11.238 -15.761 1.00 84.94 291 ASP A CA 1
ATOM 2262 C C . ASP A 1 291 ? 6.204 12.052 -15.440 1.00 84.94 291 ASP A C 1
ATOM 2264 O O . ASP A 1 291 ? 6.297 12.646 -14.372 1.00 84.94 291 ASP A O 1
ATOM 2268 N N . LEU A 1 292 ? 7.172 12.108 -16.358 1.00 83.25 292 LEU A N 1
ATOM 2269 C CA . LEU A 1 292 ? 8.415 12.870 -16.160 1.00 83.25 292 LEU A CA 1
ATOM 2270 C C . LEU A 1 292 ? 8.187 14.386 -16.023 1.00 83.25 292 LEU A C 1
ATOM 2272 O O . LEU A 1 292 ? 9.099 15.104 -15.626 1.00 83.25 292 LEU A O 1
ATOM 2276 N N . ARG A 1 293 ? 6.986 14.878 -16.349 1.00 86.75 293 ARG A N 1
ATOM 2277 C CA . ARG A 1 293 ? 6.576 16.278 -16.169 1.00 86.75 293 ARG A CA 1
ATOM 2278 C C . ARG A 1 293 ? 5.945 16.550 -14.799 1.00 86.75 293 ARG A C 1
ATOM 2280 O O . ARG A 1 293 ? 5.579 17.693 -14.531 1.00 86.75 293 ARG A O 1
ATOM 2287 N N . SER A 1 294 ? 5.756 15.527 -13.961 1.00 88.94 294 SER A N 1
ATOM 2288 C CA . SER A 1 294 ? 5.176 15.693 -12.627 1.00 88.94 294 SER A CA 1
ATOM 2289 C C . SER A 1 294 ? 6.138 16.410 -11.675 1.00 88.94 294 SER A C 1
ATOM 2291 O O . SER A 1 294 ? 7.334 16.546 -11.933 1.00 88.94 294 SER A O 1
ATOM 2293 N N . ARG A 1 295 ? 5.625 16.835 -10.518 1.00 89.81 295 ARG A N 1
ATOM 2294 C CA . ARG A 1 295 ? 6.458 17.194 -9.363 1.00 89.81 295 ARG A CA 1
ATOM 2295 C C . ARG A 1 295 ? 7.243 15.964 -8.870 1.00 89.81 295 ARG A C 1
ATOM 2297 O O . ARG A 1 295 ? 6.898 14.837 -9.246 1.00 89.81 295 ARG A O 1
ATOM 2304 N N . PRO A 1 296 ? 8.278 16.155 -8.027 1.00 89.94 296 PRO A N 1
ATOM 2305 C CA . PRO A 1 296 ? 9.083 15.048 -7.525 1.00 89.94 296 PRO A CA 1
ATOM 2306 C C . PRO A 1 296 ? 8.233 13.972 -6.843 1.00 89.94 296 PRO A C 1
ATOM 2308 O O . PRO A 1 296 ? 7.379 14.271 -6.004 1.00 89.94 296 PRO A O 1
ATOM 2311 N N . LEU A 1 297 ? 8.490 12.715 -7.206 1.00 90.94 297 LEU A N 1
ATOM 2312 C CA . LEU A 1 297 ? 7.838 11.531 -6.662 1.00 90.94 297 LEU A CA 1
ATOM 2313 C C . LEU A 1 297 ? 8.907 10.608 -6.083 1.00 90.94 297 LEU A C 1
ATOM 2315 O O . LEU A 1 297 ? 9.767 10.100 -6.802 1.00 90.94 297 LEU A O 1
ATOM 2319 N N . LEU A 1 298 ? 8.850 10.401 -4.771 1.00 89.25 298 LEU A N 1
ATOM 2320 C CA . LEU A 1 298 ? 9.861 9.668 -4.019 1.00 89.25 298 LEU A CA 1
ATOM 2321 C C . LEU A 1 298 ? 9.252 8.400 -3.420 1.00 89.25 298 LEU A C 1
ATOM 2323 O O . LEU A 1 298 ? 8.174 8.449 -2.835 1.00 89.25 298 LEU A O 1
ATOM 2327 N N . LEU A 1 299 ? 9.962 7.276 -3.486 1.00 88.81 299 LEU A N 1
ATOM 2328 C CA . LEU A 1 299 ? 9.635 6.075 -2.714 1.00 88.81 299 LEU A CA 1
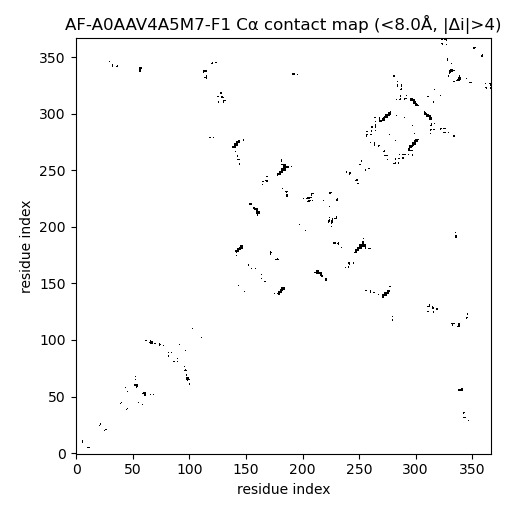ATOM 2329 C C . LEU A 1 299 ? 10.597 5.954 -1.535 1.00 88.81 299 LEU A C 1
ATOM 2331 O O . LEU A 1 299 ? 11.814 5.903 -1.714 1.00 88.81 299 LEU A O 1
ATOM 2335 N N . LYS A 1 300 ? 10.059 5.868 -0.319 1.00 86.56 300 LYS A N 1
ATOM 2336 C CA . LYS A 1 300 ? 10.850 5.746 0.905 1.00 86.56 300 LYS A CA 1
ATOM 2337 C C . LYS A 1 300 ? 10.527 4.448 1.630 1.00 86.56 300 LYS A C 1
ATOM 2339 O O . LYS A 1 300 ? 9.429 4.258 2.151 1.00 86.56 300 LYS A O 1
ATOM 2344 N N . SER A 1 301 ? 11.539 3.592 1.740 1.00 77.44 301 SER A N 1
ATOM 2345 C CA . SER A 1 301 ? 11.494 2.396 2.577 1.00 77.44 301 SER A CA 1
ATOM 2346 C C . SER A 1 301 ? 12.114 2.687 3.944 1.00 77.44 301 SER A C 1
ATOM 2348 O O . SER A 1 301 ? 13.210 3.250 4.064 1.00 77.44 301 SER A O 1
ATOM 2350 N N . ARG A 1 302 ? 11.412 2.293 5.010 1.00 65.19 302 ARG A N 1
ATOM 2351 C CA . ARG A 1 302 ? 11.883 2.403 6.396 1.00 65.19 302 ARG A CA 1
ATOM 2352 C C . ARG A 1 302 ? 12.175 1.018 6.972 1.00 65.19 302 ARG A C 1
ATOM 2354 O O . ARG A 1 302 ? 11.438 0.540 7.835 1.00 65.19 302 ARG A O 1
ATOM 2361 N N . SER A 1 303 ? 13.274 0.410 6.524 1.00 53.91 303 SER A N 1
ATOM 2362 C CA . SER A 1 303 ? 13.818 -0.798 7.157 1.00 53.91 303 SER A CA 1
ATOM 2363 C C . SER A 1 303 ? 14.345 -0.495 8.565 1.00 53.91 303 SER A C 1
ATOM 2365 O O . SER A 1 303 ? 14.956 0.546 8.794 1.00 53.91 303 SER A O 1
ATOM 2367 N N . LYS A 1 304 ? 14.138 -1.427 9.505 1.00 43.59 304 LYS A N 1
ATOM 2368 C CA . LYS A 1 304 ? 14.686 -1.359 10.874 1.00 43.59 304 LYS A CA 1
ATOM 2369 C C . LYS A 1 304 ? 16.204 -1.602 10.932 1.00 43.59 304 LYS A C 1
ATOM 2371 O O . LYS A 1 304 ? 16.806 -1.331 11.963 1.00 43.59 304 LYS A O 1
ATOM 2376 N N . THR A 1 305 ? 16.813 -2.138 9.869 1.00 39.56 305 THR A N 1
ATOM 2377 C CA . THR A 1 305 ? 18.189 -2.682 9.893 1.00 39.56 305 THR A CA 1
ATOM 2378 C C . THR A 1 305 ? 19.129 -2.126 8.818 1.00 39.56 305 THR A C 1
ATOM 2380 O O . THR A 1 305 ? 20.327 -2.392 8.873 1.00 39.56 305 THR A O 1
ATOM 2383 N N . LYS A 1 306 ? 18.641 -1.342 7.848 1.00 44.56 306 LYS A N 1
ATOM 2384 C CA . LYS A 1 306 ? 19.466 -0.704 6.801 1.00 44.56 306 LYS A CA 1
ATOM 2385 C C . LYS A 1 306 ? 19.192 0.803 6.745 1.00 44.56 306 LYS A C 1
ATOM 2387 O O . LYS A 1 306 ? 18.087 1.226 7.077 1.00 44.56 306 LYS A O 1
ATOM 2392 N N . LYS A 1 307 ? 20.189 1.596 6.310 1.00 45.12 307 LYS A N 1
ATOM 2393 C CA . LYS A 1 307 ? 20.058 3.049 6.059 1.00 45.12 307 LYS A CA 1
ATOM 2394 C C . LYS A 1 307 ? 18.748 3.330 5.314 1.00 45.12 307 LYS A C 1
ATOM 2396 O O . LYS A 1 307 ? 18.436 2.616 4.360 1.00 45.12 307 LYS A O 1
ATOM 2401 N N . HIS A 1 308 ? 18.005 4.347 5.762 1.00 52.56 308 HIS A N 1
ATOM 2402 C CA . HIS A 1 308 ? 16.791 4.826 5.099 1.00 52.56 308 HIS A CA 1
ATOM 2403 C C . HIS A 1 308 ? 17.025 4.913 3.593 1.00 52.56 308 HIS A C 1
ATOM 2405 O O . HIS A 1 308 ? 17.917 5.631 3.147 1.00 52.56 308 HIS A O 1
ATOM 2411 N N . ARG A 1 309 ? 16.248 4.149 2.822 1.00 66.31 309 ARG A N 1
ATOM 2412 C CA . ARG A 1 309 ? 16.354 4.152 1.369 1.00 66.31 309 ARG A CA 1
ATOM 2413 C C . ARG A 1 309 ? 15.261 5.048 0.825 1.00 66.31 309 ARG A C 1
ATOM 2415 O O . ARG A 1 309 ? 14.084 4.714 0.937 1.00 66.31 309 ARG A O 1
ATOM 2422 N N . GLN A 1 310 ? 15.678 6.177 0.281 1.00 75.38 310 GLN A N 1
ATOM 2423 C CA . GLN A 1 310 ? 14.847 7.061 -0.516 1.00 75.38 310 GLN A CA 1
ATOM 2424 C C . GLN A 1 310 ? 15.254 6.862 -1.970 1.00 75.38 310 GLN A C 1
ATOM 2426 O O . GLN A 1 310 ? 16.445 6.781 -2.261 1.00 75.38 310 GLN A O 1
ATOM 2431 N N . ILE A 1 311 ? 14.267 6.696 -2.836 1.00 78.75 311 ILE A N 1
ATOM 2432 C CA . ILE A 1 311 ? 14.453 6.501 -4.266 1.00 78.75 311 ILE A CA 1
ATOM 2433 C C . ILE A 1 311 ? 13.684 7.608 -4.962 1.00 78.75 311 ILE A C 1
ATOM 2435 O O . ILE A 1 311 ? 12.464 7.690 -4.809 1.00 78.75 311 ILE A O 1
ATOM 2439 N N . ASP A 1 312 ? 14.389 8.437 -5.721 1.00 82.75 312 ASP A N 1
ATOM 2440 C CA . ASP A 1 312 ? 13.749 9.343 -6.668 1.00 82.75 312 ASP A CA 1
ATOM 2441 C C . ASP A 1 312 ? 13.284 8.565 -7.904 1.00 82.75 312 ASP A C 1
ATOM 2443 O O . ASP A 1 312 ? 14.091 8.004 -8.652 1.00 82.75 312 ASP A O 1
ATOM 2447 N N . ILE A 1 313 ? 11.964 8.503 -8.090 1.00 83.81 313 ILE A N 1
ATOM 2448 C CA . ILE A 1 313 ? 11.338 7.747 -9.172 1.00 83.81 313 ILE A CA 1
ATOM 2449 C C . ILE A 1 313 ? 11.571 8.428 -10.524 1.00 83.81 313 ILE A C 1
ATOM 2451 O O . ILE A 1 313 ? 11.764 7.723 -11.515 1.00 83.81 313 ILE A O 1
ATOM 2455 N N . LEU A 1 314 ? 11.595 9.764 -10.592 1.00 78.44 314 LEU A N 1
ATOM 2456 C CA . LEU A 1 314 ? 11.786 10.481 -11.857 1.00 78.44 314 LEU A CA 1
ATOM 2457 C C . LEU A 1 314 ? 13.223 10.292 -12.343 1.00 78.44 314 LEU A C 1
ATOM 2459 O O . LEU A 1 314 ? 13.432 9.848 -13.472 1.00 78.44 314 LEU A O 1
ATOM 2463 N N . SER A 1 315 ? 14.195 10.533 -11.461 1.00 72.12 315 SER A N 1
ATOM 2464 C CA . SER A 1 315 ? 15.620 10.329 -11.752 1.00 72.12 315 SER A CA 1
ATOM 2465 C C . SER A 1 315 ? 15.935 8.872 -12.101 1.00 72.12 315 SER A C 1
ATOM 2467 O O . SER A 1 315 ? 16.737 8.579 -12.984 1.00 72.12 315 SER A O 1
ATOM 2469 N N . MET A 1 316 ? 15.269 7.914 -11.453 1.00 71.56 316 MET A N 1
ATOM 2470 C CA . MET A 1 316 ? 15.439 6.506 -11.800 1.00 71.56 316 MET A CA 1
ATOM 2471 C C . MET A 1 31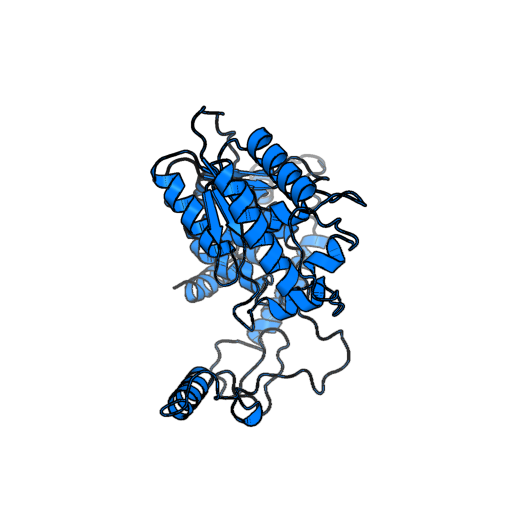6 ? 14.790 6.153 -13.145 1.00 71.56 316 MET A C 1
ATOM 2473 O O . MET A 1 316 ? 15.354 5.348 -13.887 1.00 71.56 316 MET A O 1
ATOM 2477 N N . LYS A 1 317 ? 13.645 6.759 -13.490 1.00 73.25 317 LYS A N 1
ATOM 2478 C CA . LYS A 1 317 ? 12.974 6.532 -14.777 1.00 73.25 317 LYS A CA 1
ATOM 2479 C C . LYS A 1 317 ? 13.782 7.054 -15.959 1.00 73.25 317 LYS A C 1
ATOM 2481 O O . LYS A 1 317 ? 13.797 6.407 -16.999 1.00 73.25 317 LYS A O 1
ATOM 2486 N N . THR A 1 318 ? 14.477 8.178 -15.811 1.00 63.47 318 THR A N 1
ATOM 2487 C CA . THR A 1 318 ? 15.338 8.722 -16.873 1.00 63.47 318 THR A CA 1
ATOM 2488 C C . THR A 1 318 ? 16.591 7.874 -17.108 1.00 63.47 318 THR A C 1
ATOM 2490 O O . THR A 1 318 ? 17.072 7.802 -18.237 1.00 63.47 318 THR A O 1
ATOM 2493 N N . CYS A 1 319 ? 17.098 7.181 -16.082 1.00 57.75 319 CYS A N 1
ATOM 2494 C CA . CYS A 1 319 ? 18.250 6.281 -16.202 1.00 57.75 319 CYS A CA 1
ATOM 2495 C C . CYS A 1 319 ? 17.909 4.864 -16.701 1.00 57.75 319 CYS A C 1
ATOM 2497 O O . CYS A 1 319 ? 18.820 4.120 -17.078 1.00 57.75 319 CYS A O 1
ATOM 2499 N N . LEU A 1 320 ? 16.637 4.451 -16.677 1.00 59.44 320 LEU A N 1
ATOM 2500 C CA . LEU A 1 320 ? 16.225 3.087 -17.007 1.00 59.44 320 LEU A CA 1
ATOM 2501 C C . LEU A 1 320 ? 15.369 2.991 -18.267 1.00 59.44 320 LEU A C 1
ATOM 2503 O O . LEU A 1 320 ? 14.525 3.828 -18.565 1.00 59.44 320 LEU A O 1
ATOM 2507 N N . ILE A 1 321 ? 15.508 1.859 -18.956 1.00 60.69 321 ILE A N 1
ATOM 2508 C CA . ILE A 1 321 ? 14.595 1.447 -20.022 1.00 60.69 321 ILE A CA 1
ATOM 2509 C C . ILE A 1 321 ? 13.313 0.901 -19.362 1.00 60.69 321 ILE A C 1
ATOM 2511 O O . ILE A 1 321 ? 13.101 -0.306 -19.261 1.00 60.69 321 ILE A O 1
ATOM 2515 N N . CYS A 1 322 ? 12.485 1.796 -18.813 1.00 55.81 322 CYS A N 1
ATOM 2516 C CA . CYS A 1 322 ? 11.378 1.440 -17.918 1.00 55.81 322 CYS A CA 1
ATOM 2517 C C . CYS A 1 322 ? 10.274 0.583 -18.542 1.00 55.81 322 CYS A C 1
ATOM 2519 O O . CYS A 1 322 ? 9.547 -0.075 -17.801 1.00 55.81 322 CYS A O 1
ATOM 2521 N N . HIS A 1 323 ? 10.151 0.545 -19.870 1.00 61.69 323 HIS A N 1
ATOM 2522 C CA . HIS A 1 323 ? 9.181 -0.335 -20.522 1.00 61.69 323 HIS A CA 1
ATOM 2523 C C . HIS A 1 323 ? 9.548 -1.823 -20.376 1.00 61.69 323 HIS A C 1
ATOM 2525 O O . HIS A 1 323 ? 8.650 -2.649 -20.357 1.00 61.69 323 HIS A O 1
ATOM 2531 N N . LEU A 1 324 ? 10.826 -2.162 -20.148 1.00 63.56 324 LEU A N 1
ATOM 2532 C CA . LEU A 1 324 ? 11.290 -3.544 -19.941 1.00 63.56 324 LEU A CA 1
ATOM 2533 C C . LEU A 1 324 ? 11.199 -3.997 -18.467 1.00 63.56 324 LEU A C 1
ATOM 2535 O O . LEU A 1 324 ? 11.423 -5.167 -18.153 1.00 63.56 324 LEU A O 1
ATOM 2539 N N . LEU A 1 325 ? 10.887 -3.085 -17.534 1.00 64.56 325 LEU A N 1
ATOM 2540 C CA . LEU A 1 325 ? 10.840 -3.377 -16.093 1.00 64.56 325 LEU A CA 1
ATOM 2541 C C . LEU A 1 325 ? 9.760 -4.390 -15.685 1.00 64.56 325 LEU A C 1
ATOM 2543 O O . LEU A 1 325 ? 10.082 -5.252 -14.866 1.00 64.56 325 LEU A O 1
ATOM 2547 N N . PRO A 1 326 ? 8.520 -4.349 -16.213 1.00 64.75 326 PRO A N 1
ATOM 2548 C CA . PRO A 1 326 ? 7.512 -5.361 -15.901 1.00 64.75 326 PRO A CA 1
ATOM 2549 C C . PRO A 1 326 ? 7.970 -6.770 -16.291 1.00 64.75 326 PRO A C 1
ATOM 2551 O O . PRO A 1 326 ? 7.846 -7.697 -15.491 1.00 64.75 326 PRO A O 1
ATOM 2554 N N . PHE A 1 327 ? 8.596 -6.917 -17.464 1.00 67.56 327 PHE A N 1
ATOM 2555 C CA . PHE A 1 327 ? 9.183 -8.182 -17.903 1.00 67.56 327 PHE A CA 1
ATOM 2556 C C . PHE A 1 327 ? 10.326 -8.628 -16.984 1.00 67.56 327 PHE A C 1
ATOM 2558 O O . PHE A 1 327 ? 10.342 -9.760 -16.501 1.00 67.56 327 PHE A O 1
ATOM 2565 N N . LEU A 1 328 ? 11.262 -7.724 -16.674 1.00 66.94 328 LEU A N 1
ATOM 2566 C CA . LEU A 1 328 ? 12.366 -7.999 -15.750 1.00 66.94 328 LEU A CA 1
ATOM 2567 C C . LEU A 1 328 ? 11.885 -8.399 -14.351 1.00 66.94 328 LEU A C 1
ATOM 2569 O O . LEU A 1 328 ? 12.519 -9.217 -13.682 1.00 66.94 328 LEU A O 1
ATOM 2573 N N . HIS A 1 329 ? 10.790 -7.806 -13.885 1.00 66.19 329 HIS A N 1
ATOM 2574 C CA . HIS A 1 329 ? 10.182 -8.132 -12.605 1.00 66.19 329 HIS A CA 1
ATOM 2575 C C . HIS A 1 329 ? 9.517 -9.514 -12.649 1.00 66.19 329 HIS A C 1
ATOM 2577 O O . HIS A 1 329 ? 9.748 -10.331 -11.757 1.00 66.19 329 HIS A O 1
ATOM 2583 N N . ALA A 1 330 ? 8.782 -9.814 -13.723 1.00 64.81 330 ALA A N 1
ATOM 2584 C CA . ALA A 1 330 ? 8.134 -11.103 -13.930 1.00 64.81 330 ALA A CA 1
ATOM 2585 C C . ALA A 1 330 ? 9.145 -12.259 -14.064 1.00 64.81 330 ALA A C 1
ATOM 2587 O O . ALA A 1 330 ? 8.963 -13.301 -13.432 1.00 64.81 330 ALA A O 1
ATOM 2588 N N . ILE A 1 331 ? 10.240 -12.086 -14.814 1.00 66.44 331 ILE A N 1
ATOM 2589 C CA . ILE A 1 331 ? 11.239 -13.146 -15.051 1.00 66.44 331 ILE A CA 1
ATOM 2590 C C . ILE A 1 331 ? 12.091 -13.453 -13.806 1.00 66.44 331 ILE A C 1
ATOM 2592 O O . ILE A 1 331 ? 12.522 -14.589 -13.583 1.00 66.44 331 ILE A O 1
ATOM 2596 N N . ASN A 1 332 ? 12.293 -12.448 -12.946 1.00 62.22 332 ASN A N 1
ATOM 2597 C CA . ASN A 1 332 ? 12.968 -12.602 -11.655 1.00 62.22 332 ASN A CA 1
ATOM 2598 C C . ASN A 1 332 ? 12.069 -13.205 -10.560 1.00 62.22 332 ASN A C 1
ATOM 2600 O O . ASN A 1 332 ? 12.568 -13.521 -9.472 1.00 62.22 332 ASN A O 1
ATOM 2604 N N . GLY A 1 333 ? 10.785 -13.410 -10.863 1.00 55.31 333 GLY A N 1
ATOM 2605 C CA . GLY A 1 333 ? 9.756 -13.918 -9.965 1.00 55.31 333 GLY A CA 1
ATOM 2606 C C . GLY A 1 333 ? 9.110 -12.811 -9.130 1.00 55.31 333 GLY A C 1
ATOM 2607 O O . GLY A 1 333 ? 9.765 -12.224 -8.260 1.00 55.31 333 GLY A O 1
ATOM 2608 N N . CYS A 1 334 ? 7.820 -12.568 -9.361 1.00 61.19 334 CYS A N 1
ATOM 2609 C CA . CYS A 1 334 ? 6.973 -11.664 -8.579 1.00 61.19 334 CYS A CA 1
ATOM 2610 C C . CYS A 1 334 ? 5.916 -12.439 -7.766 1.00 61.19 334 CYS A C 1
ATOM 2612 O O . CYS A 1 334 ? 5.994 -13.658 -7.628 1.00 61.19 334 CYS A O 1
ATOM 2614 N N . ASP A 1 335 ? 4.926 -11.749 -7.192 1.00 48.44 335 ASP A N 1
ATOM 2615 C CA . ASP A 1 335 ? 3.856 -12.416 -6.434 1.00 48.44 335 ASP A CA 1
ATOM 2616 C C . ASP A 1 335 ? 2.999 -13.355 -7.309 1.00 48.44 335 ASP A C 1
ATOM 2618 O O . ASP A 1 335 ? 2.394 -14.288 -6.782 1.00 48.44 335 ASP A O 1
ATOM 2622 N N . THR A 1 336 ? 2.992 -13.152 -8.632 1.00 45.75 336 THR A N 1
ATOM 2623 C CA . THR A 1 336 ? 2.226 -13.947 -9.605 1.00 45.75 336 THR A CA 1
ATOM 2624 C C . THR A 1 336 ? 3.085 -14.867 -10.482 1.00 45.75 336 THR A C 1
ATOM 2626 O O . THR A 1 336 ? 2.531 -15.703 -11.195 1.00 45.75 336 THR A O 1
ATOM 2629 N N . THR A 1 337 ? 4.423 -14.785 -10.421 1.00 48.91 337 THR A N 1
ATOM 2630 C CA . THR A 1 337 ? 5.335 -15.608 -11.239 1.00 48.91 337 THR A CA 1
ATOM 2631 C C . THR A 1 337 ? 6.477 -16.214 -10.421 1.00 48.91 337 THR A C 1
ATOM 2633 O O . THR A 1 337 ? 7.042 -15.598 -9.522 1.00 48.91 337 THR A O 1
ATOM 2636 N N . SER A 1 338 ? 6.872 -17.449 -10.747 1.00 47.59 338 SER A N 1
ATOM 2637 C CA . SER A 1 338 ? 8.096 -18.044 -10.189 1.00 47.59 338 SER A CA 1
ATOM 2638 C C . SER A 1 338 ? 9.344 -17.509 -10.881 1.00 47.59 338 SER A C 1
ATOM 2640 O O . SER A 1 338 ? 9.350 -17.304 -12.090 1.00 47.59 338 SER A O 1
ATOM 2642 N N . ARG A 1 339 ? 10.443 -17.396 -10.129 1.00 54.53 339 ARG A N 1
ATOM 2643 C CA . ARG A 1 339 ? 11.776 -17.153 -10.696 1.00 54.53 339 ARG A CA 1
ATOM 2644 C C . ARG A 1 339 ? 12.222 -18.328 -11.577 1.00 54.53 339 ARG A C 1
ATOM 2646 O O . ARG A 1 339 ? 12.066 -19.485 -11.174 1.00 54.53 339 ARG A O 1
ATOM 2653 N N . LEU A 1 340 ? 12.862 -18.031 -12.712 1.00 56.25 340 LEU A N 1
ATOM 2654 C CA . LEU A 1 340 ? 13.501 -19.044 -13.560 1.00 56.25 340 LEU A CA 1
ATOM 2655 C C . LEU A 1 340 ? 14.572 -19.841 -12.797 1.00 56.25 340 LEU A C 1
ATOM 2657 O O . LEU A 1 340 ? 15.373 -19.294 -12.031 1.00 56.25 340 LEU A O 1
ATOM 2661 N N . PHE A 1 341 ? 14.587 -21.158 -12.998 1.00 45.62 341 PHE A N 1
ATOM 2662 C CA . PHE A 1 341 ? 15.588 -22.035 -12.393 1.00 45.62 341 PHE A CA 1
ATOM 2663 C C . PHE A 1 341 ? 16.981 -21.758 -12.967 1.00 45.62 341 PHE A C 1
ATOM 2665 O O . PHE A 1 341 ? 17.116 -21.602 -14.173 1.00 45.62 341 PHE A O 1
ATOM 2672 N N . GLY A 1 342 ? 18.014 -21.713 -12.120 1.00 48.31 342 GLY A N 1
ATOM 2673 C CA . GLY A 1 342 ? 19.407 -21.556 -12.565 1.00 48.31 342 GLY A CA 1
ATOM 2674 C C . GLY A 1 342 ? 19.817 -20.139 -12.988 1.00 48.31 342 GLY A C 1
ATOM 2675 O O . GLY A 1 342 ? 20.989 -19.908 -13.231 1.00 48.31 342 GLY A O 1
ATOM 2676 N N . VAL A 1 343 ? 18.898 -19.166 -13.022 1.00 54.00 343 VAL A N 1
ATOM 2677 C CA . VAL A 1 343 ? 19.202 -17.798 -13.481 1.00 54.00 343 VAL A CA 1
ATOM 2678 C C . VAL A 1 343 ? 19.473 -16.862 -12.307 1.00 54.00 343 VAL A C 1
ATOM 2680 O O . VAL A 1 343 ? 18.596 -16.649 -11.462 1.00 54.00 343 VAL A O 1
ATOM 2683 N N . ALA A 1 344 ? 20.668 -16.265 -12.242 1.00 53.53 344 ALA A N 1
ATOM 2684 C CA . ALA A 1 344 ? 21.026 -15.229 -11.268 1.00 53.53 344 ALA A CA 1
ATOM 2685 C C . ALA A 1 344 ? 20.192 -13.937 -11.451 1.00 53.53 344 ALA A C 1
ATOM 2687 O O . ALA A 1 344 ? 19.903 -13.526 -12.567 1.00 53.53 344 ALA A O 1
ATOM 2688 N N . LYS A 1 345 ? 19.812 -13.269 -10.348 1.00 60.84 345 LYS A N 1
ATOM 2689 C CA . LYS A 1 345 ? 18.834 -12.150 -10.352 1.00 60.84 345 LYS A CA 1
ATOM 2690 C C . LYS A 1 345 ? 19.277 -10.908 -11.128 1.00 60.84 345 LYS A C 1
ATOM 2692 O O . LYS A 1 345 ? 18.457 -10.144 -11.622 1.00 60.84 345 LYS A O 1
ATOM 2697 N N . GLU A 1 346 ? 20.582 -10.676 -11.177 1.00 58.03 346 GLU A N 1
ATOM 2698 C CA . GLU A 1 346 ? 21.168 -9.521 -11.856 1.00 58.03 346 GLU A CA 1
ATOM 2699 C C . GLU A 1 346 ? 21.400 -9.793 -13.342 1.00 58.03 346 GLU A C 1
ATOM 2701 O O . GLU A 1 346 ? 21.627 -8.854 -14.099 1.00 58.03 346 GLU A O 1
ATOM 2706 N N . LEU A 1 347 ? 21.335 -11.060 -13.771 1.00 63.41 347 LEU A N 1
ATOM 2707 C CA . LEU A 1 347 ? 21.681 -11.461 -15.130 1.00 63.41 347 LEU A CA 1
ATOM 2708 C C . LEU A 1 347 ? 20.760 -10.811 -16.176 1.00 63.41 347 LEU A C 1
ATOM 2710 O O . LEU A 1 347 ? 21.302 -10.204 -17.098 1.00 63.41 347 LEU A O 1
ATOM 2714 N N . PRO A 1 348 ? 19.416 -10.802 -16.025 1.00 64.19 348 PRO A N 1
ATOM 2715 C CA . PRO A 1 348 ? 18.541 -10.117 -16.982 1.00 64.19 348 PRO A CA 1
ATOM 2716 C C . PRO A 1 348 ? 18.805 -8.602 -17.062 1.00 64.19 348 PRO A C 1
ATOM 2718 O O . PRO A 1 348 ? 18.783 -8.017 -18.142 1.00 64.19 348 PRO A O 1
ATOM 2721 N N . LEU A 1 349 ? 19.124 -7.969 -15.925 1.00 62.81 349 LEU A N 1
ATOM 2722 C CA . LEU A 1 349 ? 19.469 -6.542 -15.845 1.00 62.81 349 LEU A CA 1
ATOM 2723 C C . LEU A 1 349 ? 20.815 -6.223 -16.508 1.00 62.81 349 LEU A C 1
ATOM 2725 O O . LEU A 1 349 ? 20.936 -5.212 -17.199 1.00 62.81 349 LEU A O 1
ATOM 2729 N N . LYS A 1 350 ? 21.831 -7.068 -16.289 1.00 64.25 350 LYS A N 1
ATOM 2730 C CA . LYS A 1 350 ? 23.150 -6.945 -16.924 1.00 64.25 350 LYS A CA 1
ATOM 2731 C C . LYS A 1 350 ? 23.019 -7.153 -18.439 1.00 64.25 350 LYS A C 1
ATOM 2733 O O . LYS A 1 350 ? 23.568 -6.360 -19.196 1.00 64.25 350 LYS A O 1
ATOM 2738 N N . LYS A 1 351 ? 22.225 -8.139 -18.871 1.00 64.19 351 LYS A N 1
ATOM 2739 C CA . LYS A 1 351 ? 22.034 -8.508 -20.281 1.00 64.19 351 LYS A CA 1
ATOM 2740 C C . LYS A 1 351 ? 21.278 -7.473 -21.109 1.00 64.19 351 LYS A C 1
ATOM 2742 O O . LYS A 1 351 ? 21.732 -7.175 -22.201 1.00 64.19 351 LYS A O 1
ATOM 2747 N N . ILE A 1 352 ? 20.243 -6.814 -20.583 1.00 66.69 352 ILE A N 1
ATOM 2748 C CA . ILE A 1 352 ? 19.593 -5.693 -21.303 1.00 66.69 352 ILE A CA 1
ATOM 2749 C C . ILE A 1 352 ? 20.582 -4.577 -21.676 1.00 66.69 352 ILE A C 1
ATOM 2751 O O . ILE A 1 352 ? 20.373 -3.863 -22.656 1.00 66.69 352 ILE A O 1
ATOM 2755 N N . LYS A 1 353 ? 21.663 -4.410 -20.903 1.00 61.69 353 LYS A N 1
ATOM 2756 C CA . LYS A 1 353 ? 22.696 -3.403 -21.173 1.00 61.69 353 LYS A CA 1
ATOM 2757 C C . LYS A 1 353 ? 23.794 -3.889 -22.121 1.00 61.69 353 LYS A C 1
ATOM 2759 O O . LYS A 1 353 ? 24.489 -3.049 -22.682 1.00 61.69 353 LYS A O 1
ATOM 2764 N N . THR A 1 354 ? 23.999 -5.199 -22.254 1.00 62.94 354 THR A N 1
ATOM 2765 C CA . THR A 1 354 ? 25.173 -5.769 -22.939 1.00 62.94 354 THR A CA 1
ATOM 2766 C C . THR A 1 354 ? 24.845 -6.663 -24.131 1.00 62.94 354 THR A C 1
ATOM 2768 O O . THR A 1 354 ? 25.760 -7.015 -24.868 1.00 62.94 354 THR A O 1
ATOM 2771 N N . ASP A 1 355 ? 23.580 -7.032 -24.328 1.00 65.44 355 ASP A N 1
ATOM 2772 C CA . ASP A 1 355 ? 23.146 -8.059 -25.273 1.00 65.44 355 ASP A CA 1
ATOM 2773 C C . ASP A 1 355 ? 21.948 -7.545 -26.089 1.00 65.44 355 ASP A C 1
ATOM 2775 O O . ASP A 1 355 ? 20.841 -7.378 -25.567 1.00 65.44 355 ASP A O 1
ATOM 2779 N N . ALA A 1 356 ? 22.208 -7.210 -27.356 1.00 65.44 356 ALA A N 1
ATOM 2780 C CA . ALA A 1 356 ? 21.229 -6.590 -28.247 1.00 65.44 356 ALA A CA 1
ATOM 2781 C C . ALA A 1 356 ? 20.088 -7.550 -28.613 1.00 65.44 356 ALA A C 1
ATOM 2783 O O . ALA A 1 356 ? 18.932 -7.137 -28.596 1.00 65.44 356 ALA A O 1
ATOM 2784 N N . ASP A 1 357 ? 20.395 -8.828 -28.845 1.00 63.28 357 ASP A N 1
ATOM 2785 C CA . ASP A 1 357 ? 19.400 -9.840 -29.208 1.00 63.28 357 ASP A CA 1
ATOM 2786 C C . ASP A 1 357 ? 18.462 -10.123 -28.033 1.00 63.28 357 ASP A C 1
ATOM 2788 O O . ASP A 1 357 ? 17.239 -10.161 -28.190 1.00 63.28 357 ASP A O 1
ATOM 2792 N N . PHE A 1 358 ? 19.021 -10.227 -26.819 1.00 64.25 358 PHE A N 1
ATOM 2793 C CA . PHE A 1 358 ? 18.211 -10.324 -25.607 1.00 64.25 358 PHE A CA 1
ATOM 2794 C C . PHE A 1 358 ? 17.304 -9.102 -25.456 1.00 64.25 358 PHE A C 1
ATOM 2796 O O . PHE A 1 358 ? 16.118 -9.247 -25.174 1.00 64.25 358 PHE A O 1
ATOM 2803 N N . LYS A 1 359 ? 17.830 -7.893 -25.673 1.00 62.28 359 LYS A N 1
ATOM 2804 C CA . LYS A 1 359 ? 17.044 -6.660 -25.581 1.00 62.28 359 LYS A CA 1
ATOM 2805 C C . LYS A 1 359 ? 15.877 -6.645 -26.579 1.00 62.28 359 LYS A C 1
ATOM 2807 O O . LYS A 1 359 ? 14.760 -6.373 -26.153 1.00 62.28 359 LYS A O 1
ATOM 2812 N N . THR A 1 360 ? 16.097 -7.007 -27.843 1.00 64.88 360 THR A N 1
ATOM 2813 C CA . THR A 1 360 ? 15.037 -7.083 -28.866 1.00 64.88 360 THR A CA 1
ATOM 2814 C C . THR A 1 360 ? 13.973 -8.136 -28.530 1.00 64.88 360 THR A C 1
ATOM 2816 O O . THR A 1 360 ? 12.774 -7.887 -28.686 1.00 64.88 360 THR A O 1
ATOM 2819 N N . ALA A 1 361 ? 14.380 -9.290 -27.993 1.00 62.28 361 ALA A N 1
ATOM 2820 C CA . ALA A 1 361 ? 13.441 -10.310 -27.529 1.00 62.28 361 ALA A CA 1
ATOM 2821 C C . ALA A 1 361 ? 12.575 -9.811 -26.358 1.00 62.28 361 ALA A C 1
ATOM 2823 O O . ALA A 1 361 ? 11.370 -10.059 -26.330 1.00 62.28 361 ALA A O 1
ATOM 2824 N N . VAL A 1 362 ? 13.156 -9.065 -25.409 1.00 64.62 362 VAL A N 1
ATOM 2825 C CA . VAL A 1 362 ? 12.388 -8.455 -24.310 1.00 64.62 362 VAL A CA 1
ATOM 2826 C C . VAL A 1 362 ? 11.478 -7.329 -24.806 1.00 64.62 362 VAL A C 1
ATOM 2828 O O . VAL A 1 362 ? 10.352 -7.210 -24.334 1.00 64.62 362 VAL A O 1
ATOM 2831 N N . GLU A 1 363 ? 11.929 -6.513 -25.758 1.00 63.75 363 GLU A N 1
ATOM 2832 C CA . GLU A 1 363 ? 11.120 -5.433 -26.339 1.00 63.75 363 GLU A CA 1
ATOM 2833 C C . GLU A 1 363 ? 9.838 -5.971 -26.988 1.00 63.75 363 GLU A C 1
ATOM 2835 O O . GLU A 1 363 ? 8.775 -5.392 -26.779 1.00 63.75 363 GLU A O 1
ATOM 2840 N N . THR A 1 364 ? 9.909 -7.132 -27.649 1.00 66.56 364 THR A N 1
ATOM 2841 C CA . THR A 1 364 ? 8.746 -7.827 -28.242 1.00 66.56 364 THR A CA 1
ATOM 2842 C C . THR A 1 364 ? 7.676 -8.192 -27.205 1.00 66.56 364 THR A C 1
ATOM 2844 O O . THR A 1 364 ? 6.488 -8.225 -27.503 1.00 66.56 364 THR A O 1
ATOM 2847 N N . PHE A 1 365 ? 8.084 -8.458 -25.964 1.00 56.59 365 PHE A N 1
ATOM 2848 C CA . PHE A 1 365 ? 7.173 -8.756 -24.858 1.00 56.59 365 PHE A CA 1
ATOM 2849 C C . PHE A 1 365 ? 6.499 -7.537 -24.232 1.00 56.59 365 PHE A C 1
ATOM 2851 O O . PHE A 1 365 ? 5.559 -7.692 -23.452 1.00 56.59 365 PHE A O 1
ATOM 2858 N N . CYS A 1 366 ? 7.057 -6.349 -24.453 1.00 52.56 366 CYS A N 1
ATOM 2859 C CA . CYS A 1 366 ? 6.624 -5.106 -23.816 1.00 52.56 366 CYS A CA 1
ATOM 2860 C C . CYS A 1 366 ? 5.853 -4.182 -24.771 1.00 52.56 366 CYS A C 1
ATOM 2862 O O . CYS A 1 366 ? 5.418 -3.113 -24.338 1.00 52.56 366 CYS A O 1
ATOM 2864 N N . THR A 1 367 ? 5.699 -4.593 -26.033 1.00 45.38 367 THR A N 1
ATOM 2865 C CA . THR A 1 367 ? 4.771 -4.054 -27.041 1.00 45.38 367 THR A CA 1
ATOM 2866 C C . THR A 1 367 ? 3.452 -4.798 -27.010 1.00 45.38 367 THR A C 1
ATOM 2868 O O . THR A 1 367 ? 2.407 -4.118 -27.109 1.00 45.38 367 THR A O 1
#

Mean predicted aligned error: 17.68 Å

Radius of gyration: 24.41 Å; Cα contacts (8 Å, |Δi|>4): 424; chains: 1; bounding box: 81×59×60 Å

Solvent-accessible surface area (backbone atoms only — not comparable to full-atom values): 21741 Å² total; per-residue (Å²): 118,69,67,65,52,40,74,74,64,77,61,88,77,81,84,64,92,85,50,75,80,74,32,71,73,47,51,51,48,54,52,51,42,46,52,50,50,48,50,47,41,73,77,51,49,90,79,58,92,60,98,66,55,60,41,88,72,77,66,48,68,55,58,93,78,46,36,63,90,46,40,67,60,46,50,52,54,52,56,57,69,45,60,98,50,58,83,90,75,65,76,90,52,77,91,70,46,70,35,60,92,65,98,74,89,73,81,95,69,70,99,60,75,55,81,52,76,64,65,58,58,57,50,55,54,53,76,66,29,80,83,77,85,78,75,91,62,96,63,67,46,37,35,35,38,33,64,54,51,61,71,68,60,83,78,61,87,72,36,23,45,43,55,52,46,48,55,49,44,57,52,43,40,76,74,54,56,63,28,38,35,29,28,56,31,57,79,75,66,91,50,84,50,46,69,57,52,42,60,76,36,72,75,56,61,41,81,86,65,91,77,55,51,82,42,58,45,83,65,57,65,70,43,44,58,46,18,43,69,33,34,42,56,46,53,51,55,42,38,56,57,36,40,78,74,61,29,47,68,46,75,31,69,36,76,27,58,64,57,47,41,54,51,42,50,58,47,8,66,82,31,36,21,38,37,40,46,80,60,63,66,47,56,55,49,39,42,60,67,52,60,87,86,39,42,59,40,33,43,35,32,82,57,97,87,51,80,75,43,73,41,56,40,55,55,38,39,76,67,41,74,47,73,49,45,64,56,56,45,42,55,46,21,46,90,86,35,51,34,49,74,82,60,62,82,60,49,67,65,54,36,59,76,73,33,68,69,59,34,54,58,48,50,66,75,62,110

Secondary structure (DSSP, 8-state):
-HHHHHHHH-------GGGSTT-HHHHHHHHHHHHHHHHHHHHS-TTS--SS-B-TTT-PBPPTT--GGGHHHHHHHHHHHTTTS-TTT----GGGS-------SS--S-SSPPPP-THHHHHHHHHTSPPP-----S-EEEEEEHHHHHHHSPPPTT-BHHHHHHHHHHHHHHHHSS-EEEEPP--SSS-TTHHHHHHHTTT--PPP----TTSB--S-HHHHHHSHHHHHHHHHHHHHHHHHTT-EEEE-SS-SHHHHHHHHHHHHTTSEEEEE---HHHHHHHHHH--TTSSPEEEEE--SSS--EEEEHHHHHHHS-GGGHHHHHHHT--SSSPPPTT--TTHHHHHHHH-HHHHHHHHHHH-

Nearest PDB structures (foldseek):
  3dbl-assembly3_E  TM=4.402E-01  e=4.508E-02  Homo sapiens
  3dbr-assembly1_E  TM=4.198E-01  e=3.622E-02  Homo sapiens
  1r4m-assembly2_C  TM=4.261E-01  e=4.268E-02  Homo sapiens
  3dbr-assembly2_G  TM=4.261E-01  e=9.184E-02  Homo sapiens
  3dbh-assembly1_C  TM=3.900E-01  e=6.613E-02  Homo sapiens

Sequence (367 aa):
MNSVMQEVTGSENTTSGQHAESSQSRMRRDDEDMRSLLNFLLSRDPFAWDETLRSISTGVTADQIVSPDRAKEVGYAILESMKDNAVKDYTFRRKEQVVTMGVKASAKVDGLLRVSDKAKLTDALVSAASQESADETSDIEYVLDGGSLLHRIPWRRSDTFAAIGQTYVEYVQRMYMKPRIVFDGYNDGPSTKDATHLRRSCGVVGPTIRFNPEMVCSARKEHFLANPNNKQAFVQYLGDVLEKDGCQVLHAQGDANTLIVRTAVSCAIYKTTVVIGEDTDLLVLLLHHVDLRSRPLLLKSRSKTKKHRQIDILSMKTCLICHLLPFLHAINGCDTTSRLFGVAKELPLKKIKTDADFKTAVETFCT

Foldseek 3Di:
DVVVVCVVPVDDDPDDPPCPCPDPVNVVLLVVLVCVVCCLCVVQVVPPDDPWDADPQPRDTDDPLADPVCQVVLVVVLVVVCPPPDPVPDDDDPVSHGHHPDPDDDDDPPPAFDDFPLVVVVVVLQVLFDDDDDDPDPFEAEEEEQVVLLVPDADDAFAFLLRVLVSSLVVCCVPGNAHEYEYFQLPLPDDLLPSVLCVLCVVQAADQDDHDRGDTDNDHSSNQCSHSNSVNVSLVVSCVSSVVVPHHYHYHNGDCLLVSLVVQQVCQQPTAYEYEDDDSSNLLSNLQPHDLPGHWYWYWYDDPPDDIDIDTSNSSSVSDPSLLSVVLQQCSPDSNHHHHPSDDSCSLVVCCVPPPVSVVVSVVVSD

pLDDT: mean 70.48, std 19.18, range [26.81, 97.69]

InterPro domains:
  IPR029060 PIN-like domain superfamily [SSF88723] (144-300)